Protein 9CJK (pdb70)

GO terms:
  GO:0005783 endoplasmic reticulum (C, IDA)
  GO:0005793 endoplasmic reticulum-Golgi intermediate compartment (C, IDA)
  GO:0005794 Golgi apparatus (C, IDA)
  GO:0030140 trans-Golgi network transport vesicle (C, TAS)
  GO:0048205 COPI coating of Golgi vesicle (P, IMP)
  GO:0007030 Golgi organization (P, IMP)
  GO:0019905 syntaxin binding (F, IPI)
  GO:0033116 endoplasmic reticulum-Golgi intermediate compartment membrane (C, TAS)
  GO:0000139 Golgi membrane (C, TAS)
  GO:0005789 endoplasmic reticulum membrane (C, TAS)
  GO:0030133 transport vesicle (C, TAS)
  GO:0005515 protein binding (F, IPI)
  GO:0070062 extracellular exosome (C, HDA)

Structure (mmCIF, N/CA/C/O backbone):
data_9CJK
#
_entry.id   9CJK
#
_cell.length_a   1.00
_cell.length_b   1.00
_cell.length_c   1.00
_cell.angle_alpha   90.00
_cell.angle_beta   90.00
_cell.angle_gamma   90.00
#
_symmetry.space_group_name_H-M   'P 1'
#
loop_
_entity.id
_entity.type
_entity.pdbx_description
1 polymer 'Transmembrane emp24 domain-containing protein 9'
2 non-polymer '[(2R)-2-[(E)-octadec-9-enoyl]oxy-3-[oxidanyl-[(1R,2R,3S,4R,5R,6S)-2,3,6-tris(oxidanyl)-4,5-diphosphonooxy-cyclohexyl]oxy-phosphoryl]oxy-propyl] (E)-octadec-9-enoate'
#
loop_
_atom_site.group_PDB
_atom_site.id
_atom_site.type_symbol
_atom_site.label_atom_id
_atom_site.label_alt_id
_atom_site.label_comp_id
_atom_site.label_asym_id
_atom_site.label_entity_id
_atom_site.label_seq_id
_atom_site.pdbx_PDB_ins_code
_atom_site.Cartn_x
_atom_site.Cartn_y
_atom_site.Cartn_z
_atom_site.occupancy
_atom_site.B_iso_or_equiv
_atom_site.auth_seq_id
_atom_site.auth_comp_id
_atom_site.auth_asym_id
_atom_site.auth_atom_id
_atom_site.pdbx_PDB_model_num
ATOM 1 N N . ASP A 1 159 ? 145.192 127.178 192.400 1.00 144.40 159 ASP D N 1
ATOM 2 C CA . ASP A 1 159 ? 145.998 128.333 192.025 1.00 144.40 159 ASP D CA 1
ATOM 3 C C . ASP A 1 159 ? 146.106 128.454 190.511 1.00 144.40 159 ASP D C 1
ATOM 4 O O . ASP A 1 159 ? 146.167 129.556 189.967 1.00 144.40 159 ASP D O 1
ATOM 9 N N . LYS A 1 160 ? 146.202 127.346 189.788 1.00 139.27 160 LYS D N 1
ATOM 10 C CA . LYS A 1 160 ? 146.345 127.447 188.329 1.00 139.27 160 LYS D CA 1
ATOM 11 C C . LYS A 1 160 ? 145.039 127.861 187.657 1.00 139.27 160 LYS D C 1
ATOM 12 O O . LYS A 1 160 ? 145.015 128.548 186.636 1.00 139.27 160 LYS D O 1
ATOM 18 N N . LEU A 1 161 ? 143.962 127.418 188.280 1.00 131.97 161 LEU D N 1
ATOM 19 C CA . LEU A 1 161 ? 142.585 127.619 187.888 1.00 131.97 161 LEU D CA 1
ATOM 20 C C . LEU A 1 161 ? 142.347 129.017 187.588 1.00 131.97 161 LEU D C 1
ATOM 21 O O . LEU A 1 161 ? 141.830 129.272 186.561 1.00 131.97 161 LEU D O 1
ATOM 26 N N . SER A 1 162 ? 142.769 129.931 188.443 1.00 136.92 162 SER D N 1
ATOM 27 C CA . SER A 1 162 ? 142.593 131.332 188.144 1.00 136.92 162 SER D CA 1
ATOM 28 C C . SER A 1 162 ? 143.370 131.609 186.885 1.00 136.92 162 SER D C 1
ATOM 29 O O . SER A 1 162 ? 142.821 132.067 185.897 1.00 136.92 162 SER D O 1
ATOM 32 N N . GLU A 1 163 ? 144.621 131.182 186.812 1.00 137.18 163 GLU D N 1
ATOM 33 C CA . GLU A 1 163 ? 145.351 131.386 185.571 1.00 137.18 163 GLU D CA 1
ATOM 34 C C . GLU A 1 163 ? 144.781 130.616 184.374 1.00 137.18 163 GLU D C 1
ATOM 35 O O . GLU A 1 163 ? 144.947 131.051 183.307 1.00 137.18 163 GLU D O 1
ATOM 41 N N . LEU A 1 164 ? 144.076 129.488 184.589 1.00 128.81 164 LEU D N 1
ATOM 42 C CA . LEU A 1 164 ? 143.470 128.638 183.583 1.00 128.81 164 LEU D CA 1
ATOM 43 C C . LEU A 1 164 ? 142.354 129.418 183.026 1.00 128.81 164 LEU D C 1
ATOM 44 O O . LEU A 1 164 ? 142.233 129.461 181.843 1.00 128.81 164 LEU D O 1
ATOM 49 N N . GLN A 1 165 ? 141.634 130.170 183.868 1.00 131.39 165 GLN D N 1
ATOM 50 C CA . GLN A 1 165 ? 140.568 131.020 183.440 1.00 131.39 165 GLN D CA 1
ATOM 51 C C . GLN A 1 165 ? 141.252 132.000 182.582 1.00 131.39 165 GLN D C 1
ATOM 52 O O . GLN A 1 165 ? 140.857 132.123 181.439 1.00 131.39 165 GLN D O 1
ATOM 58 N N . LEU A 1 166 ? 142.408 132.590 182.943 1.00 132.54 166 LEU D N 1
ATOM 59 C CA . LEU A 1 166 ? 143.108 133.591 182.140 1.00 132.54 166 LEU D CA 1
ATOM 60 C C . LEU A 1 166 ? 143.616 133.100 180.799 1.00 132.54 166 LEU D C 1
ATOM 61 O O . LEU A 1 166 ? 143.421 133.780 179.785 1.00 132.54 166 LEU D O 1
ATOM 66 N N . ARG A 1 167 ? 144.261 131.930 180.797 1.00 124.78 167 ARG D N 1
ATOM 67 C CA . ARG A 1 167 ? 144.793 131.327 179.575 1.00 124.78 167 ARG D CA 1
ATOM 68 C C . ARG A 1 167 ? 143.668 131.252 178.565 1.00 124.78 167 ARG D C 1
ATOM 69 O O . ARG A 1 167 ? 143.767 131.820 177.475 1.00 124.78 167 ARG D O 1
ATOM 77 N N . VAL A 1 168 ? 142.560 130.637 178.982 1.00 121.32 168 VAL D N 1
ATOM 78 C CA . VAL A 1 168 ? 141.368 130.531 178.160 1.00 121.32 168 VAL D CA 1
ATOM 79 C C . VAL A 1 168 ? 140.942 131.903 177.649 1.00 121.32 168 VAL D C 1
ATOM 80 O O . VAL A 1 168 ? 140.685 132.030 176.464 1.00 121.32 168 VAL D O 1
ATOM 84 N N . ARG A 1 169 ? 140.903 132.926 178.514 1.00 123.03 169 ARG D N 1
ATOM 85 C CA . ARG A 1 169 ? 140.522 134.277 178.090 1.00 123.03 169 ARG D CA 1
ATOM 86 C C . ARG A 1 169 ? 141.398 134.716 176.921 1.00 123.03 169 ARG D C 1
ATOM 87 O O . ARG A 1 169 ? 140.881 135.079 175.856 1.00 123.03 169 ARG D O 1
ATOM 95 N N . GLN A 1 170 ? 142.716 134.555 177.067 1.00 122.04 170 GLN D N 1
ATOM 96 C CA . GLN A 1 170 ? 143.646 134.928 176.005 1.00 122.04 170 GLN D CA 1
ATOM 97 C C . GLN A 1 170 ? 143.299 134.170 174.725 1.00 122.04 170 GLN D C 1
ATOM 98 O O . GLN A 1 170 ? 143.134 134.789 173.654 1.00 122.04 170 GLN D O 1
ATOM 104 N N . LEU A 1 171 ? 143.066 132.862 174.867 1.00 112.93 171 LEU D N 1
ATOM 105 C CA . LEU A 1 171 ? 142.711 132.024 173.742 1.00 112.93 171 LEU D CA 1
ATOM 106 C C . LEU A 1 171 ? 141.488 132.574 173.038 1.00 112.93 171 LEU D C 1
ATOM 107 O O . LEU A 1 171 ? 141.530 132.781 171.821 1.00 112.93 171 LEU D O 1
ATOM 112 N N . VAL A 1 172 ? 140.442 132.963 173.771 1.00 110.99 172 VAL D N 1
ATOM 113 C CA . VAL A 1 172 ? 139.225 133.438 173.104 1.00 110.99 172 VAL D CA 1
ATOM 114 C C . VAL A 1 172 ? 139.322 134.874 172.602 1.00 110.99 172 VAL D C 1
ATOM 115 O O . VAL A 1 172 ? 138.474 135.325 171.835 1.00 110.99 172 VAL D O 1
ATOM 119 N N . GLU A 1 173 ? 140.354 135.594 173.039 1.00 114.09 173 GLU D N 1
ATOM 120 C CA . GLU A 1 173 ? 140.628 136.914 172.520 1.00 114.09 173 GLU D CA 1
ATOM 121 C C . GLU A 1 173 ? 141.272 136.668 171.155 1.00 114.09 173 GLU D C 1
ATOM 122 O O . GLU A 1 173 ? 141.064 137.441 170.222 1.00 114.09 173 GLU D O 1
ATOM 128 N N . GLN A 1 174 ? 142.053 135.588 171.034 1.00 106.02 174 GLN D N 1
ATOM 129 C CA . GLN A 1 174 ? 142.670 135.270 169.765 1.00 106.02 174 GLN D CA 1
ATOM 130 C C . GLN A 1 174 ? 141.765 134.447 168.842 1.00 106.02 174 GLN D C 1
ATOM 131 O O . GLN A 1 174 ? 141.838 134.612 167.627 1.00 106.02 174 GLN D O 1
ATOM 137 N N . VAL A 1 175 ? 140.915 133.569 169.379 1.00 99.38 175 VAL D N 1
ATOM 138 C CA . VAL A 1 175 ? 140.109 132.740 168.474 1.00 99.38 175 VAL D CA 1
ATOM 139 C C . VAL A 1 175 ? 139.135 133.597 167.752 1.00 99.38 175 VAL D C 1
ATOM 140 O O . VAL A 1 175 ? 138.998 133.490 166.560 1.00 99.38 175 VAL D O 1
ATOM 144 N N . GLU A 1 176 ? 138.499 134.519 168.445 1.00 100.58 176 GLU D N 1
ATOM 145 C CA . GLU A 1 176 ? 137.618 135.434 167.779 1.00 100.58 176 GLU D CA 1
ATOM 146 C C . GLU A 1 176 ? 138.384 136.239 166.798 1.00 100.58 176 GLU D C 1
ATOM 147 O O . GLU A 1 176 ? 137.937 136.360 165.715 1.00 100.58 176 GLU D O 1
ATOM 153 N N . GLN A 1 177 ? 139.604 136.657 167.116 1.00 103.46 177 GLN D N 1
ATOM 154 C CA . GLN A 1 177 ? 140.402 137.402 166.143 1.00 103.46 177 GLN D CA 1
ATOM 155 C C . GLN A 1 177 ? 140.632 136.581 164.863 1.00 103.46 177 GLN D C 1
ATOM 156 O O . GLN A 1 177 ? 140.571 137.118 163.760 1.00 103.46 177 GLN D O 1
ATOM 162 N N . ILE A 1 178 ? 140.896 135.283 165.016 1.00 100.61 178 ILE D N 1
ATOM 163 C CA . ILE A 1 178 ? 141.122 134.403 163.878 1.00 100.61 178 ILE D CA 1
ATOM 164 C C . ILE A 1 178 ? 139.864 134.389 163.078 1.00 100.61 178 ILE D C 1
ATOM 165 O O . ILE A 1 178 ? 139.887 134.656 161.894 1.00 100.61 178 ILE D O 1
ATOM 170 N N . GLN A 1 179 ? 138.732 134.234 163.750 1.00 93.75 179 GLN D N 1
ATOM 171 C CA . GLN A 1 179 ? 137.447 134.257 163.070 1.00 93.75 179 GLN D CA 1
ATOM 172 C C . GLN A 1 179 ? 137.231 135.562 162.310 1.00 93.75 179 GLN D C 1
ATOM 173 O O . GLN A 1 179 ? 136.673 135.548 161.223 1.00 93.75 179 GLN D O 1
ATOM 179 N N . LYS A 1 180 ? 137.655 136.691 162.874 1.00 95.86 180 LYS D N 1
ATOM 180 C CA . LYS A 1 180 ? 137.479 137.964 162.172 1.00 95.86 180 LYS D CA 1
ATOM 181 C C . LYS A 1 180 ? 138.327 137.973 160.903 1.00 95.86 180 LYS D C 1
ATOM 182 O O . LYS A 1 180 ? 137.812 138.108 159.816 1.00 95.86 180 LYS D O 1
ATOM 188 N N . GLU A 1 181 ? 139.607 137.682 161.019 1.00 102.91 181 GLU D N 1
ATOM 189 C CA . GLU A 1 181 ? 140.506 137.660 159.875 1.00 102.91 181 GLU D CA 1
ATOM 190 C C . GLU A 1 181 ? 140.084 136.739 158.809 1.00 102.91 181 GLU D C 1
ATOM 191 O O . GLU A 1 181 ? 140.108 137.095 157.682 1.00 102.91 181 GLU D O 1
ATOM 197 N N . GLN A 1 182 ? 139.638 135.561 159.168 1.00 96.39 182 GLN D N 1
ATOM 198 C CA . GLN A 1 182 ? 139.186 134.586 158.216 1.00 96.39 182 GLN D CA 1
ATOM 199 C C . GLN A 1 182 ? 138.079 135.144 157.416 1.00 96.39 182 GLN D C 1
ATOM 200 O O . GLN A 1 182 ? 138.145 135.140 156.209 1.00 96.39 182 GLN D O 1
ATOM 206 N N . ASN A 1 183 ? 137.099 135.757 158.068 1.00 95.16 183 ASN D N 1
ATOM 207 C CA . ASN A 1 183 ? 135.992 136.371 157.374 1.00 95.16 183 ASN D CA 1
ATOM 208 C C . ASN A 1 183 ? 136.479 137.422 156.478 1.00 95.16 183 ASN D C 1
ATOM 209 O O . ASN A 1 183 ? 136.122 137.428 155.353 1.00 95.16 183 ASN D O 1
ATOM 214 N N . TYR A 1 184 ? 137.405 138.261 156.909 1.00 103.54 184 TYR D N 1
ATOM 215 C CA . TYR A 1 184 ? 137.878 139.307 156.043 1.00 103.54 184 TYR D CA 1
ATOM 216 C C . TYR A 1 184 ? 138.539 138.755 154.846 1.00 103.54 184 TYR D C 1
ATOM 217 O O . TYR A 1 184 ? 138.292 139.207 153.792 1.00 103.54 184 TYR D O 1
ATOM 226 N N . GLN A 1 185 ? 139.280 137.675 154.964 1.00 100.43 185 GLN D N 1
ATOM 227 C CA . GLN A 1 185 ? 139.881 137.100 153.815 1.00 100.43 185 GLN D CA 1
ATOM 228 C C . GLN A 1 185 ? 138.829 136.580 152.893 1.00 100.43 185 GLN D C 1
ATOM 229 O O . GLN A 1 185 ? 139.014 136.673 151.728 1.00 100.43 185 GLN D O 1
ATOM 235 N N . ARG A 1 186 ? 137.728 136.019 153.371 1.00 95.61 186 ARG D N 1
ATOM 236 C CA . ARG A 1 186 ? 136.712 135.623 152.429 1.00 95.61 186 ARG D CA 1
ATOM 237 C C . ARG A 1 186 ? 136.006 136.795 151.790 1.00 95.61 186 ARG D C 1
ATOM 238 O O . ARG A 1 186 ? 135.448 136.626 150.757 1.00 95.61 186 ARG D O 1
ATOM 246 N N . TRP A 1 187 ? 135.954 137.974 152.403 1.00 98.08 187 TRP D N 1
ATOM 247 C CA . TRP A 1 187 ? 135.331 139.081 151.681 1.00 98.08 187 TRP D CA 1
ATOM 248 C C . TRP A 1 187 ? 136.310 139.428 150.550 1.00 98.08 187 TRP D C 1
ATOM 249 O O . TRP A 1 187 ? 135.963 139.307 149.434 1.00 98.08 187 TRP D O 1
ATOM 260 N N . ARG A 1 188 ? 137.545 139.806 150.844 1.00 100.82 188 ARG D N 1
ATOM 261 C CA . ARG A 1 188 ? 138.560 140.182 149.902 1.00 100.82 188 ARG D CA 1
ATOM 262 C C . ARG A 1 188 ? 138.794 139.221 148.793 1.00 100.82 188 ARG D C 1
ATOM 263 O O . ARG A 1 188 ? 139.039 139.663 147.719 1.00 100.82 188 ARG D O 1
ATOM 271 N N . GLU A 1 189 ? 138.685 137.917 149.011 1.00 92.73 189 GLU D N 1
ATOM 272 C CA . GLU A 1 189 ? 138.956 137.038 147.916 1.00 92.73 189 GLU D CA 1
ATOM 273 C C . GLU A 1 189 ? 137.718 136.399 147.446 1.00 92.73 189 GLU D C 1
ATOM 274 O O . GLU A 1 189 ? 137.713 135.238 147.202 1.00 92.73 189 GLU D O 1
ATOM 280 N N . GLU A 1 190 ? 136.610 137.122 147.423 1.00 87.62 190 GLU D N 1
ATOM 281 C CA . GLU A 1 190 ? 135.355 136.556 146.941 1.00 87.62 190 GLU D CA 1
ATOM 282 C C . GLU A 1 190 ? 135.005 137.511 145.838 1.00 87.62 190 GLU D C 1
ATOM 283 O O . GLU A 1 190 ? 134.901 137.152 144.665 1.00 87.62 190 GLU D O 1
ATOM 289 N N . ARG A 1 191 ? 134.825 138.752 146.255 1.00 103.17 191 ARG D N 1
ATOM 290 C CA . ARG A 1 191 ? 134.591 139.874 145.348 1.00 103.17 191 ARG D CA 1
ATOM 291 C C . ARG A 1 191 ? 135.619 139.890 144.219 1.00 103.17 191 ARG D C 1
ATOM 292 O O . ARG A 1 191 ? 135.265 140.067 143.044 1.00 103.17 191 ARG D O 1
ATOM 300 N N . PHE A 1 192 ? 136.892 139.683 144.557 1.00 96.80 192 PHE D N 1
ATOM 301 C CA . PHE A 1 192 ? 137.939 139.612 143.541 1.00 96.80 192 PHE D CA 1
ATOM 302 C C . PHE A 1 192 ? 137.689 138.472 142.563 1.00 96.80 192 PHE D C 1
ATOM 303 O O . PHE A 1 192 ? 137.862 138.624 141.348 1.00 96.80 192 PHE D O 1
ATOM 311 N N . ARG A 1 193 ? 137.431 137.262 143.007 1.00 89.52 193 ARG D N 1
ATOM 312 C CA . ARG A 1 193 ? 137.177 136.199 142.050 1.00 89.52 193 ARG D CA 1
ATOM 313 C C . ARG A 1 193 ? 135.928 136.438 141.223 1.00 89.52 193 ARG D C 1
ATOM 314 O O . ARG A 1 193 ? 135.937 136.124 140.082 1.00 89.52 193 ARG D O 1
ATOM 322 N N . GLN A 1 194 ? 134.829 136.939 141.769 1.00 87.06 194 GLN D N 1
ATOM 323 C CA . GLN A 1 194 ? 133.700 137.235 140.897 1.00 87.06 194 GLN D CA 1
ATOM 324 C C . GLN A 1 194 ? 134.081 138.256 139.837 1.00 87.06 194 GLN D C 1
ATOM 325 O O . GLN A 1 194 ? 133.702 138.113 138.670 1.00 87.06 194 GLN D O 1
ATOM 331 N N . THR A 1 195 ? 134.837 139.290 140.216 1.00 97.45 195 THR D N 1
ATOM 332 C CA . THR A 1 195 ? 135.240 140.292 139.234 1.00 97.45 195 THR D CA 1
ATOM 333 C C . THR A 1 195 ? 136.106 139.676 138.143 1.00 97.45 195 THR D C 1
ATOM 334 O O . THR A 1 195 ? 135.891 139.923 136.949 1.00 97.45 195 THR D O 1
ATOM 338 N N . SER A 1 196 ? 137.087 138.861 138.533 1.00 92.65 196 SER D N 1
ATOM 339 C CA . SER A 1 196 ? 137.975 138.255 137.548 1.00 92.65 196 SER D CA 1
ATOM 340 C C . SER A 1 196 ? 137.209 137.328 136.614 1.00 92.65 196 SER D C 1
ATOM 341 O O . SER A 1 196 ? 137.388 137.371 135.388 1.00 92.65 196 SER D O 1
ATOM 344 N N . GLU A 1 197 ? 136.339 136.486 137.175 1.00 90.53 197 GLU D N 1
ATOM 345 C CA . GLU A 1 197 ? 135.570 135.575 136.335 1.00 90.53 197 GLU D CA 1
ATOM 346 C C . GLU A 1 197 ? 134.654 136.336 135.389 1.00 90.53 197 GLU D C 1
ATOM 347 O O . GLU A 1 197 ? 134.562 136.002 134.202 1.00 90.53 197 GLU D O 1
ATOM 353 N N . SER A 1 198 ? 133.981 137.372 135.890 1.00 93.08 198 SER D N 1
ATOM 354 C CA . SER A 1 198 ? 133.083 138.138 135.040 1.00 93.08 198 SER D CA 1
ATOM 355 C C . SER A 1 198 ? 133.839 138.818 133.910 1.00 93.08 198 SER D C 1
ATOM 356 O O . SER A 1 198 ? 133.362 138.853 132.772 1.00 93.08 198 SER D O 1
ATOM 359 N N . THR A 1 199 ? 135.025 139.363 134.196 1.00 95.85 199 THR D N 1
ATOM 360 C CA . THR A 1 199 ? 135.734 140.077 133.139 1.00 95.85 199 THR D CA 1
ATOM 361 C C . THR A 1 199 ? 136.304 139.117 132.102 1.00 95.85 199 THR D C 1
ATOM 362 O O . THR A 1 199 ? 136.304 139.430 130.907 1.00 95.85 199 THR D O 1
ATOM 366 N N . ASN A 1 200 ? 136.768 137.935 132.515 1.00 94.42 200 ASN D N 1
ATOM 367 C CA . ASN A 1 200 ? 137.207 136.975 131.505 1.00 94.42 200 ASN D CA 1
ATOM 368 C C . ASN A 1 200 ? 136.038 136.475 130.667 1.00 94.42 200 ASN D C 1
ATOM 369 O O . ASN A 1 200 ? 136.176 136.298 129.452 1.00 94.42 200 ASN D O 1
ATOM 374 N N . GLN A 1 201 ? 134.878 136.248 131.286 1.00 92.57 201 GLN D N 1
ATOM 375 C CA . GLN A 1 201 ? 133.712 135.855 130.501 1.00 92.57 201 GLN D CA 1
ATOM 376 C C . GLN A 1 201 ? 133.316 136.951 129.521 1.00 92.57 201 GLN D C 1
ATOM 377 O O . GLN A 1 201 ? 132.958 136.666 128.373 1.00 92.57 201 GLN D O 1
ATOM 383 N N . ARG A 1 202 ? 133.445 138.202 129.886 1.00 95.94 202 ARG D N 1
ATOM 384 C CA . ARG A 1 202 ? 133.060 139.247 128.980 1.00 95.94 202 ARG D CA 1
ATOM 385 C C . ARG A 1 202 ? 134.048 139.380 127.919 1.00 95.94 202 ARG D C 1
ATOM 386 O O . ARG A 1 202 ? 133.691 139.698 126.870 1.00 95.94 202 ARG D O 1
ATOM 394 N N . VAL A 1 203 ? 135.312 139.193 128.179 1.00 91.26 203 VAL D N 1
ATOM 395 C CA . VAL A 1 203 ? 136.310 139.199 127.112 1.00 91.26 203 VAL D CA 1
ATOM 396 C C . VAL A 1 203 ? 136.035 138.083 126.118 1.00 91.26 203 VAL D C 1
ATOM 397 O O . VAL A 1 203 ? 136.054 138.299 124.901 1.00 91.26 203 VAL D O 1
ATOM 401 N N . LEU A 1 204 ? 135.759 136.878 126.612 1.00 86.12 204 LEU D N 1
ATOM 402 C CA . LEU A 1 204 ? 135.503 135.759 125.713 1.00 86.12 204 LEU D CA 1
ATOM 403 C C . LEU A 1 204 ? 134.228 135.947 124.902 1.00 86.12 204 LEU D C 1
ATOM 404 O O . LEU A 1 204 ? 134.179 135.521 123.745 1.00 86.12 204 LEU D O 1
ATOM 409 N N . TRP A 1 205 ? 133.199 136.567 125.475 1.00 93.17 205 TRP D N 1
ATOM 410 C CA . TRP A 1 205 ? 131.973 136.811 124.725 1.00 93.17 205 TRP D CA 1
ATOM 411 C C . TRP A 1 205 ? 132.173 137.891 123.668 1.00 93.17 205 TRP D C 1
ATOM 412 O O . TRP A 1 205 ? 131.786 137.723 122.502 1.00 93.17 205 TRP D O 1
ATOM 423 N N . TRP A 1 206 ? 132.791 139.009 124.052 1.00 95.36 206 TRP D N 1
ATOM 424 C CA . TRP A 1 206 ? 132.983 140.074 123.086 1.00 95.36 206 TRP D CA 1
ATOM 425 C C . TRP A 1 206 ? 134.015 139.715 122.032 1.00 95.36 206 TRP D C 1
ATOM 426 O O . TRP A 1 206 ? 133.990 140.298 120.951 1.00 95.36 206 TRP D O 1
ATOM 437 N N . SER A 1 207 ? 134.925 138.791 122.334 1.00 89.77 207 SER D N 1
ATOM 438 C CA . SER A 1 207 ? 135.914 138.377 121.344 1.00 89.77 207 SER D CA 1
ATOM 439 C C . SER A 1 207 ? 135.162 137.609 120.280 1.00 89.77 207 SER D C 1
ATOM 440 O O . SER A 1 207 ? 135.469 137.701 119.096 1.00 89.77 207 SER D O 1
ATOM 443 N N . ILE A 1 208 ? 134.170 136.844 120.715 1.00 88.59 208 ILE D N 1
ATOM 444 C CA . ILE A 1 208 ? 133.361 136.079 119.789 1.00 88.59 208 ILE D CA 1
ATOM 445 C C . ILE A 1 208 ? 132.536 137.047 118.957 1.00 88.59 208 ILE D C 1
ATOM 446 O O . ILE A 1 208 ? 132.474 136.914 117.738 1.00 88.59 208 ILE D O 1
ATOM 451 N N . LEU A 1 209 ? 131.914 138.034 119.598 1.00 92.33 209 LEU D N 1
ATOM 452 C CA . LEU A 1 209 ? 131.115 138.985 118.835 1.00 92.33 209 LEU D CA 1
ATOM 453 C C . LEU A 1 209 ? 132.001 139.715 117.846 1.00 92.33 209 LEU D C 1
ATOM 454 O O . LEU A 1 209 ? 131.672 139.698 116.672 1.00 92.33 209 LEU D O 1
ATOM 459 N N . GLN A 1 210 ? 133.182 140.172 118.254 1.00 94.80 210 GLN D N 1
ATOM 460 C CA . GLN A 1 210 ? 134.105 140.885 117.383 1.00 94.80 210 GLN D CA 1
ATOM 461 C C . GLN A 1 210 ? 134.410 140.076 116.135 1.00 94.80 210 GLN D C 1
ATOM 462 O O . GLN A 1 210 ? 134.483 140.629 115.035 1.00 94.80 210 GLN D O 1
ATOM 468 N N . THR A 1 211 ? 134.580 138.762 116.284 1.00 91.92 211 THR D N 1
ATOM 469 C CA . THR A 1 211 ? 134.793 137.918 115.114 1.00 91.92 211 THR D CA 1
ATOM 470 C C . THR A 1 211 ? 133.604 137.987 114.166 1.00 91.92 211 THR D C 1
ATOM 471 O O . THR A 1 211 ? 133.776 138.096 112.943 1.00 91.92 211 THR D O 1
ATOM 475 N N . LEU A 1 212 ? 132.387 137.931 114.711 1.00 94.21 212 LEU D N 1
ATOM 476 C CA . LEU A 1 212 ? 131.204 137.974 113.854 1.00 94.21 212 LEU D CA 1
ATOM 477 C C . LEU A 1 212 ? 131.116 139.289 113.084 1.00 94.21 212 LEU D C 1
ATOM 478 O O . LEU A 1 212 ? 130.924 139.290 111.862 1.00 94.21 212 LEU D O 1
ATOM 483 N N . ILE A 1 213 ? 131.252 140.423 113.779 1.00 95.36 213 ILE D N 1
ATOM 484 C CA . ILE A 1 213 ? 131.208 141.707 113.073 1.00 95.36 213 ILE D CA 1
ATOM 485 C C . ILE A 1 213 ? 132.362 141.849 112.089 1.00 95.36 213 ILE D C 1
ATOM 486 O O . ILE A 1 213 ? 132.182 142.398 111.002 1.00 95.36 213 ILE D O 1
ATOM 491 N N . LEU A 1 214 ? 133.555 141.362 112.429 1.00 95.30 214 LEU D N 1
ATOM 492 C CA . LEU A 1 214 ? 134.661 141.491 111.484 1.00 95.30 214 LEU D CA 1
ATOM 493 C C . LEU A 1 214 ? 134.385 140.718 110.197 1.00 95.30 214 LEU D C 1
ATOM 494 O O . LEU A 1 214 ? 134.591 141.240 109.091 1.00 95.30 214 LEU D O 1
ATOM 499 N N . VAL A 1 215 ? 133.898 139.481 110.319 1.00 99.85 215 VAL D N 1
ATOM 500 C CA . VAL A 1 215 ? 133.573 138.699 109.129 1.00 99.85 215 VAL D CA 1
ATOM 501 C C . VAL A 1 215 ? 132.451 139.365 108.340 1.00 99.85 215 VAL D C 1
ATOM 502 O O . VAL A 1 215 ? 132.495 139.435 107.102 1.00 99.85 215 VAL D O 1
ATOM 506 N N . ALA A 1 216 ? 131.403 139.878 108.962 1.00 106.45 216 ALA D N 1
ATOM 507 C CA . ALA A 1 216 ? 130.325 140.516 108.194 1.00 106.45 216 ALA D CA 1
ATOM 508 C C . ALA A 1 216 ? 130.796 141.636 107.302 1.00 106.45 216 ALA D C 1
ATOM 509 O O . ALA A 1 216 ? 130.612 141.575 106.096 1.00 106.45 216 ALA D O 1
ATOM 511 N N . ILE A 1 217 ? 131.533 142.571 107.863 1.00 110.20 217 ILE D N 1
ATOM 512 C CA . ILE A 1 217 ? 132.071 143.657 107.084 1.00 110.20 217 ILE D CA 1
ATOM 513 C C . ILE A 1 217 ? 132.934 143.178 105.965 1.00 110.20 217 ILE D C 1
ATOM 514 O O . ILE A 1 217 ? 132.796 143.684 104.910 1.00 110.20 217 ILE D O 1
ATOM 519 N N . GLY A 1 218 ? 133.780 142.183 106.162 1.00 117.27 218 GLY D N 1
ATOM 520 C CA . GLY A 1 218 ? 134.603 141.676 105.083 1.00 117.27 218 GLY D CA 1
ATOM 521 C C . GLY A 1 218 ? 133.774 141.255 103.897 1.00 117.27 218 GLY D C 1
ATOM 522 O O . GLY A 1 218 ? 133.964 141.736 102.775 1.00 117.27 218 GLY D O 1
ATOM 523 N N . VAL A 1 219 ? 132.722 140.493 104.164 1.00 122.74 219 VAL D N 1
ATOM 524 C CA . VAL A 1 219 ? 131.895 140.042 103.071 1.00 122.74 219 VAL D CA 1
ATOM 525 C C . VAL A 1 219 ? 131.210 141.232 102.445 1.00 122.74 219 VAL D C 1
ATOM 526 O O . VAL A 1 219 ? 131.238 141.375 101.236 1.00 122.74 219 VAL D O 1
ATOM 530 N N . TRP A 1 220 ? 130.760 142.198 103.239 1.00 130.25 220 TRP D N 1
ATOM 531 C CA . TRP A 1 220 ? 130.146 143.341 102.618 1.00 130.25 220 TRP D CA 1
ATOM 532 C C . TRP A 1 220 ? 131.134 144.137 101.789 1.00 130.25 220 TRP D C 1
ATOM 533 O O . TRP A 1 220 ? 130.723 144.625 100.785 1.00 130.25 220 TRP D O 1
ATOM 544 N N . GLN A 1 221 ? 132.429 144.189 102.139 1.00 131.21 221 GLN D N 1
ATOM 545 C CA . GLN A 1 221 ? 133.433 144.892 101.381 1.00 131.21 221 GLN D CA 1
ATOM 546 C C . GLN A 1 221 ? 133.416 144.247 100.058 1.00 131.21 221 GLN D C 1
ATOM 547 O O . GLN A 1 221 ? 133.227 144.958 99.096 1.00 131.21 221 GLN D O 1
ATOM 553 N N . MET A 1 222 ? 133.506 142.905 100.005 1.00 136.59 222 MET D N 1
ATOM 554 C CA . MET A 1 222 ? 133.431 142.195 98.712 1.00 136.59 222 MET D CA 1
ATOM 555 C C . MET A 1 222 ? 132.236 142.622 97.903 1.00 136.59 222 MET D C 1
ATOM 556 O O . MET A 1 222 ? 132.386 143.074 96.768 1.00 136.59 222 MET D O 1
ATOM 561 N N . ARG A 1 223 ? 131.073 142.614 98.548 1.00 141.48 223 ARG D N 1
ATOM 562 C CA . ARG A 1 223 ? 129.854 142.985 97.875 1.00 141.48 223 ARG D CA 1
ATOM 563 C C . ARG A 1 223 ? 129.948 144.351 97.291 1.00 141.48 223 ARG D C 1
ATOM 564 O O . ARG A 1 223 ? 129.780 144.503 96.137 1.00 141.48 223 ARG D O 1
ATOM 572 N N . HIS A 1 224 ? 130.451 145.312 98.032 1.00 151.28 224 HIS D N 1
ATOM 573 C CA . HIS A 1 224 ? 130.513 146.664 97.553 1.00 151.28 224 HIS D CA 1
ATOM 574 C C . HIS A 1 224 ? 131.612 146.915 96.580 1.00 151.28 224 HIS D C 1
ATOM 575 O O . HIS A 1 224 ? 131.636 147.944 95.954 1.00 151.28 224 HIS D O 1
ATOM 582 N N . LEU A 1 225 ? 132.571 146.015 96.491 1.00 152.51 225 LEU D N 1
ATOM 583 C CA . LEU A 1 225 ? 133.616 146.148 95.506 1.00 152.51 225 LEU D CA 1
ATOM 584 C C . LEU A 1 225 ? 133.208 145.383 94.248 1.00 152.51 225 LEU D C 1
ATOM 585 O O . LEU A 1 225 ? 133.908 145.387 93.257 1.00 152.51 225 LEU D O 1
ATOM 590 N N . LYS A 1 226 ? 132.092 144.673 94.305 1.00 156.85 226 LYS D N 1
ATOM 591 C CA . LYS A 1 226 ? 131.600 144.064 93.114 1.00 156.85 226 LYS D CA 1
ATOM 592 C C . LYS A 1 226 ? 130.262 144.725 92.759 1.00 156.85 226 LYS D C 1
ATOM 593 O O . LYS A 1 226 ? 130.013 144.831 91.567 1.00 156.85 226 LYS D O 1
ATOM 599 N N . SER A 1 227 ? 129.408 145.172 93.716 1.00 166.63 227 SER D N 1
ATOM 600 C CA . SER A 1 227 ? 128.231 145.859 93.192 1.00 166.63 227 SER D CA 1
ATOM 601 C C . SER A 1 227 ? 128.605 147.168 92.507 1.00 166.63 227 SER D C 1
ATOM 602 O O . SER A 1 227 ? 128.357 147.348 91.310 1.00 166.63 227 SER D O 1
ATOM 605 N N . PHE A 1 228 ? 129.205 148.099 93.254 1.00 169.71 228 PHE D N 1
ATOM 606 C CA . PHE A 1 228 ? 129.466 149.427 92.702 1.00 169.71 228 PHE D CA 1
ATOM 607 C C . PHE A 1 228 ? 130.555 149.399 91.636 1.00 169.71 228 PHE D C 1
ATOM 608 O O . PHE A 1 228 ? 130.536 150.203 90.697 1.00 169.71 228 PHE D O 1
ATOM 616 N N . PHE A 1 229 ? 131.519 148.487 91.763 1.00 174.34 229 PHE D N 1
ATOM 617 C CA . PHE A 1 229 ? 132.521 148.344 90.713 1.00 174.34 229 PHE D CA 1
ATOM 618 C C . PHE A 1 229 ? 131.895 147.826 89.425 1.00 174.34 229 PHE D C 1
ATOM 619 O O . PHE A 1 229 ? 132.277 148.246 88.327 1.00 174.34 229 PHE D O 1
ATOM 627 N N . GLU A 1 230 ? 130.939 146.901 89.539 1.00 181.66 230 GLU D N 1
ATOM 628 C CA . GLU A 1 230 ? 130.244 146.402 88.356 1.00 181.66 230 GLU D CA 1
ATOM 629 C C . GLU A 1 230 ? 129.425 147.506 87.702 1.00 181.66 230 GLU D C 1
ATOM 630 O O . GLU A 1 230 ? 129.396 147.631 86.472 1.00 181.66 230 GLU D O 1
ATOM 636 N N . ALA A 1 231 ? 128.751 148.322 88.515 1.00 186.27 231 ALA D N 1
ATOM 637 C CA . ALA A 1 231 ? 127.948 149.417 87.980 1.00 186.27 231 ALA D CA 1
ATOM 638 C C . ALA A 1 231 ? 128.820 150.445 87.270 1.00 186.27 231 ALA D C 1
ATOM 639 O O . ALA A 1 231 ? 128.350 151.175 86.390 1.00 186.27 231 ALA D O 1
ATOM 641 N N . LYS A 1 232 ? 130.096 150.521 87.651 1.00 188.04 232 LYS D N 1
ATOM 642 C CA . LYS A 1 232 ? 131.017 151.451 87.007 1.00 188.04 232 LYS D CA 1
ATOM 643 C C . LYS A 1 232 ? 131.174 151.127 85.527 1.00 188.04 232 LYS D C 1
ATOM 644 O O . LYS A 1 232 ? 131.254 152.029 84.683 1.00 188.04 232 LYS D O 1
ATOM 650 N N . LYS A 1 233 ? 131.224 149.836 85.192 1.00 188.33 233 LYS D N 1
ATOM 651 C CA . LYS A 1 233 ? 131.434 149.437 83.806 1.00 188.33 233 LYS D CA 1
ATOM 652 C C . LYS A 1 233 ? 130.222 149.746 82.936 1.00 188.33 233 LYS D C 1
ATOM 653 O O . LYS A 1 233 ? 130.377 150.109 81.765 1.00 188.33 233 LYS D O 1
ATOM 659 N N . LEU A 1 234 ? 129.013 149.611 83.485 1.00 189.56 234 LEU D N 1
ATOM 660 C CA . LEU A 1 234 ? 127.807 149.948 82.740 1.00 189.56 234 LEU D CA 1
ATOM 661 C C . LEU A 1 234 ? 127.627 151.449 82.556 1.00 189.56 234 LEU D C 1
ATOM 662 O O . LEU A 1 234 ? 126.860 151.866 81.682 1.00 189.56 234 LEU D O 1
ATOM 667 N N . VAL A 1 235 ? 128.315 152.264 83.349 1.00 186.30 235 VAL D N 1
ATOM 668 C CA . VAL A 1 235 ? 128.202 153.712 83.242 1.00 186.30 235 VAL D CA 1
ATOM 669 C C . VAL A 1 235 ? 129.428 154.285 82.542 1.00 186.30 235 VAL D C 1
ATOM 670 O O . VAL A 1 235 ? 130.530 154.269 83.089 1.00 186.30 235 VAL D O 1
ATOM 674 N N . ASP B 1 159 ? 141.742 116.184 189.388 1.00 139.79 159 ASP F N 1
ATOM 675 C CA . ASP B 1 159 ? 141.932 115.306 188.241 1.00 139.79 159 ASP F CA 1
ATOM 676 C C . ASP B 1 159 ? 141.349 115.986 187.007 1.00 139.79 159 ASP F C 1
ATOM 677 O O . ASP B 1 159 ? 141.948 115.970 185.930 1.00 139.79 159 ASP F O 1
ATOM 682 N N . LYS B 1 160 ? 140.176 116.598 187.182 1.00 135.61 160 LYS F N 1
ATOM 683 C CA . LYS B 1 160 ? 139.508 117.261 186.068 1.00 135.61 160 LYS F CA 1
ATOM 684 C C . LYS B 1 160 ? 140.355 118.401 185.517 1.00 135.61 160 LYS F C 1
ATOM 685 O O . LYS B 1 160 ? 140.342 118.668 184.309 1.00 135.61 160 LYS F O 1
ATOM 691 N N . LEU B 1 161 ? 141.100 119.083 186.388 1.00 136.52 161 LEU F N 1
ATOM 692 C CA . LEU B 1 161 ? 141.907 120.214 185.945 1.00 136.52 161 LEU F CA 1
ATOM 693 C C . LEU B 1 161 ? 143.050 119.776 185.041 1.00 136.52 161 LEU F C 1
ATOM 694 O O . LEU B 1 161 ? 143.413 120.508 184.114 1.00 136.52 161 LEU F O 1
ATOM 699 N N . SER B 1 162 ? 143.637 118.604 185.288 1.00 138.50 162 SER F N 1
ATOM 700 C CA . SER B 1 162 ? 144.681 118.103 184.400 1.00 138.50 162 SER F CA 1
ATOM 701 C C . SER B 1 162 ? 144.131 117.848 183.003 1.00 138.50 162 SER F C 1
ATOM 702 O O . SER B 1 162 ? 144.744 118.225 181.995 1.00 138.50 162 SER F O 1
ATOM 705 N N . GLU B 1 163 ? 142.958 117.213 182.923 1.00 137.64 163 GLU F N 1
ATOM 706 C CA . GLU B 1 163 ? 142.323 117.000 181.628 1.00 137.64 163 GLU F CA 1
ATOM 707 C C . GLU B 1 163 ? 142.008 118.327 180.954 1.00 137.64 163 GLU F C 1
ATOM 708 O O . GLU B 1 163 ? 142.218 118.487 179.746 1.00 137.64 163 GLU F O 1
ATOM 714 N N . LEU B 1 164 ? 141.514 119.296 181.727 1.00 132.57 164 LEU F N 1
ATOM 715 C CA . LEU B 1 164 ? 141.167 120.593 181.161 1.00 132.57 164 LEU F CA 1
ATOM 716 C C . LEU B 1 164 ? 142.398 121.301 180.608 1.00 132.57 164 LEU F C 1
ATOM 717 O O . LEU B 1 164 ? 142.362 121.854 179.504 1.00 132.57 164 LEU F O 1
ATOM 722 N N . GLN B 1 165 ? 143.502 121.290 181.358 1.00 134.31 165 GLN F N 1
ATOM 723 C CA . GLN B 1 165 ? 144.699 121.983 180.895 1.00 134.31 165 GLN F CA 1
ATOM 724 C C . GLN B 1 165 ? 145.304 121.284 179.684 1.00 134.31 165 GLN F C 1
ATOM 725 O O . GLN B 1 165 ? 145.799 121.948 178.766 1.00 134.31 165 GLN F O 1
ATOM 731 N N . LEU B 1 166 ? 145.256 119.949 179.646 1.00 132.34 166 LEU F N 1
ATOM 732 C CA . LEU B 1 166 ? 145.731 119.246 178.461 1.00 132.34 166 LEU F CA 1
ATOM 733 C C . LEU B 1 166 ? 144.870 119.572 177.246 1.00 132.34 166 LEU F C 1
ATOM 734 O O . LEU B 1 166 ? 145.389 119.773 176.141 1.00 132.34 166 LEU F O 1
ATOM 739 N N . ARG B 1 167 ? 143.549 119.633 177.433 1.00 124.12 167 ARG F N 1
ATOM 740 C CA . ARG B 1 167 ? 142.663 119.970 176.327 1.00 124.12 167 ARG F CA 1
ATOM 741 C C . ARG B 1 167 ? 142.921 121.390 175.842 1.00 124.12 167 ARG F C 1
ATOM 742 O O . ARG B 1 167 ? 142.908 121.657 174.635 1.00 124.12 167 ARG F O 1
ATOM 750 N N . VAL B 1 168 ? 143.163 122.316 176.772 1.00 122.30 168 VAL F N 1
ATOM 751 C CA . VAL B 1 168 ? 143.459 123.692 176.384 1.00 122.30 168 VAL F CA 1
ATOM 752 C C . VAL B 1 168 ? 144.779 123.766 175.633 1.00 122.30 168 VAL F C 1
ATOM 753 O O . VAL B 1 168 ? 144.910 124.523 174.670 1.00 122.30 168 VAL F O 1
ATOM 757 N N . ARG B 1 169 ? 145.780 122.991 176.055 1.00 126.47 169 ARG F N 1
ATOM 758 C CA . ARG B 1 169 ? 147.037 122.962 175.311 1.00 126.47 169 ARG F CA 1
ATOM 759 C C . ARG B 1 169 ? 146.829 122.417 173.902 1.00 126.47 169 ARG F C 1
ATOM 760 O O . ARG B 1 169 ? 147.373 122.956 172.927 1.00 126.47 169 ARG F O 1
ATOM 768 N N . GLN B 1 170 ? 145.868 121.492 173.912 1.00 123.64 170 GLN F N 1
ATOM 769 C CA . GLN B 1 170 ? 145.342 120.691 172.823 1.00 123.64 170 GLN F CA 1
ATOM 770 C C . GLN B 1 170 ? 144.369 121.386 171.898 1.00 123.64 170 GLN F C 1
ATOM 771 O O . GLN B 1 170 ? 143.812 120.766 171.032 1.00 123.64 170 GLN F O 1
ATOM 777 N N . LEU B 1 171 ? 144.096 122.646 172.194 1.00 114.08 171 LEU F N 1
ATOM 778 C CA . LEU B 1 171 ? 143.370 123.647 171.428 1.00 114.08 171 LEU F CA 1
ATOM 779 C C . LEU B 1 171 ? 144.266 124.831 171.077 1.00 114.08 171 LEU F C 1
ATOM 780 O O . LEU B 1 171 ? 144.080 125.452 170.028 1.00 114.08 171 LEU F O 1
ATOM 785 N N . VAL B 1 172 ? 145.243 125.150 171.927 1.00 119.39 172 VAL F N 1
ATOM 786 C CA . VAL B 1 172 ? 146.243 126.154 171.572 1.00 119.39 172 VAL F CA 1
ATOM 787 C C . VAL B 1 172 ? 147.045 125.692 170.365 1.00 119.39 172 VAL F C 1
ATOM 788 O O . VAL B 1 172 ? 147.329 126.476 169.452 1.00 119.39 172 VAL F O 1
ATOM 792 N N . GLU B 1 173 ? 147.433 124.418 170.349 1.00 127.08 173 GLU F N 1
ATOM 793 C CA . GLU B 1 173 ? 148.127 123.888 169.179 1.00 127.08 173 GLU F CA 1
ATOM 794 C C . GLU B 1 173 ? 147.251 123.992 167.936 1.00 127.08 173 GLU F C 1
ATOM 795 O O . GLU B 1 173 ? 147.725 124.376 166.858 1.00 127.08 173 GLU F O 1
ATOM 801 N N . GLN B 1 174 ? 145.964 123.668 168.075 1.00 116.13 174 GLN F N 1
ATOM 802 C CA . GLN B 1 174 ? 145.048 123.757 166.940 1.00 116.13 174 GLN F CA 1
ATOM 803 C C . GLN B 1 174 ? 144.921 125.191 166.439 1.00 116.13 174 GLN F C 1
ATOM 804 O O . GLN B 1 174 ? 144.901 125.434 165.228 1.00 116.13 174 GLN F O 1
ATOM 810 N N . VAL B 1 175 ? 144.835 126.156 167.355 1.00 114.66 175 VAL F N 1
ATOM 811 C CA . VAL B 1 175 ? 144.716 127.554 166.956 1.00 114.66 175 VAL F CA 1
ATOM 812 C C . VAL B 1 175 ? 146.004 128.039 166.301 1.00 114.66 175 VAL F C 1
ATOM 813 O O . VAL B 1 175 ? 145.974 128.838 165.357 1.00 114.66 175 VAL F O 1
ATOM 817 N N . GLU B 1 176 ? 147.096 127.608 166.900 1.00 125.39 176 GLU F N 1
ATOM 818 C CA . GLU B 1 176 ? 148.361 127.953 166.405 1.00 125.39 176 GLU F CA 1
ATOM 819 C C . GLU B 1 176 ? 148.341 127.341 165.059 1.00 125.39 176 GLU F C 1
ATOM 820 O O . GLU B 1 176 ? 148.609 128.057 164.140 1.00 125.39 176 GLU F O 1
ATOM 826 N N . GLN B 1 177 ? 147.917 126.089 164.904 1.00 122.46 177 GLN F N 1
ATOM 827 C CA . GLN B 1 177 ? 147.877 125.478 163.584 1.00 122.46 177 GLN F CA 1
ATOM 828 C C . GLN B 1 177 ? 146.992 126.267 162.700 1.00 122.46 177 GLN F C 1
ATOM 829 O O . GLN B 1 177 ? 147.414 126.741 161.688 1.00 122.46 177 GLN F O 1
ATOM 835 N N . ILE B 1 178 ? 145.784 126.522 163.133 1.00 112.46 178 ILE F N 1
ATOM 836 C CA . ILE B 1 178 ? 144.869 127.303 162.345 1.00 112.46 178 ILE F CA 1
ATOM 837 C C . ILE B 1 178 ? 145.376 128.681 162.032 1.00 112.46 178 ILE F C 1
ATOM 838 O O . ILE B 1 178 ? 145.311 129.054 160.927 1.00 112.46 178 ILE F O 1
ATOM 843 N N . GLN B 1 179 ? 146.098 129.369 162.896 1.00 116.12 179 GLN F N 1
ATOM 844 C CA . GLN B 1 179 ? 146.553 130.713 162.578 1.00 116.12 179 GLN F CA 1
ATOM 845 C C . GLN B 1 179 ? 147.812 130.706 161.808 1.00 116.12 179 GLN F C 1
ATOM 846 O O . GLN B 1 179 ? 148.263 131.730 161.387 1.00 116.12 179 GLN F O 1
ATOM 852 N N . LYS B 1 180 ? 148.378 129.534 161.608 1.00 125.98 180 LYS F N 1
ATOM 853 C CA . LYS B 1 180 ? 149.595 129.391 160.861 1.00 125.98 180 LYS F CA 1
ATOM 854 C C . LYS B 1 180 ? 149.091 129.146 159.493 1.00 125.98 180 LYS F C 1
ATOM 855 O O . LYS B 1 180 ? 149.328 129.909 158.567 1.00 125.98 180 LYS F O 1
ATOM 861 N N . GLU B 1 181 ? 148.266 128.129 159.362 1.00 123.68 181 GLU F N 1
ATOM 862 C CA . GLU B 1 181 ? 147.709 127.814 158.073 1.00 123.68 181 GLU F CA 1
ATOM 863 C C . GLU B 1 181 ? 146.932 128.916 157.454 1.00 123.68 181 GLU F C 1
ATOM 864 O O . GLU B 1 181 ? 147.018 129.080 156.296 1.00 123.68 181 GLU F O 1
ATOM 870 N N . GLN B 1 182 ? 146.202 129.715 158.211 1.00 115.23 182 GLN F N 1
ATOM 871 C CA . GLN B 1 182 ? 145.481 130.835 157.670 1.00 115.23 182 GLN F CA 1
ATOM 872 C C . GLN B 1 182 ? 146.446 131.749 157.043 1.00 115.23 182 GLN F C 1
ATOM 873 O O . GLN B 1 182 ? 146.243 132.103 155.936 1.00 115.23 182 GLN F O 1
ATOM 879 N N . ASN B 1 183 ? 147.563 132.059 157.668 1.00 127.11 183 ASN F N 1
ATOM 880 C CA . ASN B 1 183 ? 148.580 132.867 157.023 1.00 127.11 183 ASN F CA 1
ATOM 881 C C . ASN B 1 183 ? 149.061 132.241 155.729 1.00 127.11 183 ASN F C 1
ATOM 882 O O . ASN B 1 183 ? 149.240 132.935 154.738 1.00 127.11 183 ASN F O 1
ATOM 887 N N . TYR B 1 184 ? 149.253 130.925 155.706 1.00 131.78 184 TYR F N 1
ATOM 888 C CA . TYR B 1 184 ? 149.637 130.293 154.450 1.00 131.78 184 TYR F CA 1
ATOM 889 C C . TYR B 1 184 ? 148.617 130.538 153.392 1.00 131.78 184 TYR F C 1
ATOM 890 O O . TYR B 1 184 ? 148.969 130.957 152.323 1.00 131.78 184 TYR F O 1
ATOM 899 N N . GLN B 1 185 ? 147.330 130.416 153.710 1.00 117.56 185 GLN F N 1
ATOM 900 C CA . GLN B 1 185 ? 146.271 130.709 152.763 1.00 117.56 185 GLN F CA 1
ATOM 901 C C . GLN B 1 185 ? 146.390 132.113 152.335 1.00 117.56 185 GLN F C 1
ATOM 902 O O . GLN B 1 185 ? 146.394 132.347 151.185 1.00 117.56 185 GLN F O 1
ATOM 908 N N . ARG B 1 186 ? 146.646 133.064 153.214 1.00 114.67 186 ARG F N 1
ATOM 909 C CA . ARG B 1 186 ? 146.808 134.418 152.757 1.00 114.67 186 ARG F CA 1
ATOM 910 C C . ARG B 1 186 ? 147.970 134.618 151.830 1.00 114.67 186 ARG F C 1
ATOM 911 O O . ARG B 1 186 ? 147.937 135.532 151.071 1.00 114.67 186 ARG F O 1
ATOM 919 N N . TRP B 1 187 ? 149.050 133.853 151.932 1.00 125.37 187 TRP F N 1
ATOM 920 C CA . TRP B 1 187 ? 150.120 133.996 150.969 1.00 125.37 187 TRP F CA 1
ATOM 921 C C . TRP B 1 187 ? 149.596 133.461 149.664 1.00 125.37 187 TRP F C 1
ATOM 922 O O . TRP B 1 187 ? 149.681 134.127 148.675 1.00 125.37 187 TRP F O 1
ATOM 933 N N . ARG B 1 188 ? 149.020 132.283 149.611 1.00 121.05 188 ARG F N 1
ATOM 934 C CA . ARG B 1 188 ? 148.425 131.765 148.381 1.00 121.05 188 ARG F CA 1
ATOM 935 C C . ARG B 1 188 ? 147.512 132.708 147.576 1.00 121.05 188 ARG F C 1
ATOM 936 O O . ARG B 1 188 ? 147.530 132.682 146.380 1.00 121.05 188 ARG F O 1
ATOM 944 N N . GLU B 1 189 ? 146.790 133.561 148.298 1.00 112.31 189 GLU F N 1
ATOM 945 C CA . GLU B 1 189 ? 145.911 134.562 147.718 1.00 112.31 189 GLU F CA 1
ATOM 946 C C . GLU B 1 189 ? 146.678 135.704 147.036 1.00 112.31 189 GLU F C 1
ATOM 947 O O . GLU B 1 189 ? 146.493 135.941 145.849 1.00 112.31 189 GLU F O 1
ATOM 953 N N . GLU B 1 190 ? 147.538 136.404 147.780 1.00 120.58 190 GLU F N 1
ATOM 954 C CA . GLU B 1 190 ? 148.326 137.523 147.237 1.00 120.58 190 GLU F CA 1
ATOM 955 C C . GLU B 1 190 ? 149.082 137.090 145.981 1.00 120.58 190 GLU F C 1
ATOM 956 O O . GLU B 1 190 ? 149.005 137.732 144.911 1.00 120.58 190 GLU F O 1
ATOM 962 N N . ARG B 1 191 ? 149.774 135.956 146.105 1.00 121.57 191 ARG F N 1
ATOM 963 C CA . ARG B 1 191 ? 150.512 135.358 144.998 1.00 121.57 191 ARG F CA 1
ATOM 964 C C . ARG B 1 191 ? 149.561 135.176 143.818 1.00 121.57 191 ARG F C 1
ATOM 965 O O . ARG B 1 191 ? 149.863 135.603 142.704 1.00 121.57 191 ARG F O 1
ATOM 973 N N . PHE B 1 192 ? 148.385 134.592 144.065 1.00 112.89 192 PHE F N 1
ATOM 974 C CA . PHE B 1 192 ? 147.394 134.423 143.012 1.00 112.89 192 PHE F CA 1
ATOM 975 C C . PHE B 1 192 ? 147.027 135.744 142.339 1.00 112.89 192 PHE F C 1
ATOM 976 O O . PHE B 1 192 ? 146.933 135.802 141.111 1.00 112.89 192 PHE F O 1
ATOM 984 N N . ARG B 1 193 ? 146.867 136.819 143.120 1.00 110.50 193 ARG F N 1
ATOM 985 C CA . ARG B 1 193 ? 146.576 138.137 142.559 1.00 110.50 193 ARG F CA 1
ATOM 986 C C . ARG B 1 193 ? 147.702 138.490 141.586 1.00 110.50 193 ARG F C 1
ATOM 987 O O . ARG B 1 193 ? 147.434 138.936 140.470 1.00 110.50 193 ARG F O 1
ATOM 995 N N . GLN B 1 194 ? 148.960 138.295 141.994 1.00 120.40 194 GLN F N 1
ATOM 996 C CA . GLN B 1 194 ? 150.068 138.535 141.076 1.00 120.40 194 GLN F CA 1
ATOM 997 C C . GLN B 1 194 ? 149.937 137.678 139.793 1.00 120.40 194 GLN F C 1
ATOM 998 O O . GLN B 1 194 ? 150.187 138.178 138.696 1.00 120.40 194 GLN F O 1
ATOM 1004 N N . THR B 1 195 ? 149.546 136.404 139.920 1.00 117.87 195 THR F N 1
ATOM 1005 C CA . THR B 1 195 ? 149.405 135.515 138.750 1.00 117.87 195 THR F CA 1
ATOM 1006 C C . THR B 1 195 ? 148.312 135.959 137.768 1.00 117.87 195 THR F C 1
ATOM 1007 O O . THR B 1 195 ? 148.562 136.076 136.569 1.00 117.87 195 THR F O 1
ATOM 1011 N N . SER B 1 196 ? 147.110 136.205 138.278 1.00 119.94 196 SER F N 1
ATOM 1012 C CA . SER B 1 196 ? 146.005 136.675 137.448 1.00 119.94 196 SER F CA 1
ATOM 1013 C C . SER B 1 196 ? 146.381 137.950 136.705 1.00 119.94 196 SER F C 1
ATOM 1014 O O . SER B 1 196 ? 146.074 138.102 135.515 1.00 119.94 196 SER F O 1
ATOM 1017 N N . GLU B 1 197 ? 147.044 138.881 137.393 1.00 126.77 197 GLU F N 1
ATOM 1018 C CA . GLU B 1 197 ? 147.491 140.101 136.728 1.00 126.77 197 GLU F CA 1
ATOM 1019 C C . GLU B 1 197 ? 148.480 139.771 135.615 1.00 126.77 197 GLU F C 1
ATOM 1020 O O . GLU B 1 197 ? 148.378 140.301 134.501 1.00 126.77 197 GLU F O 1
ATOM 1026 N N . SER B 1 198 ? 149.421 138.864 135.888 1.00 124.26 198 SER F N 1
ATOM 1027 C CA . SER B 1 198 ? 150.381 138.463 134.865 1.00 124.26 198 SER F CA 1
ATOM 1028 C C . SER B 1 198 ? 149.687 137.799 133.683 1.00 124.26 198 SER F C 1
ATOM 1029 O O . SER B 1 198 ? 150.082 138.000 132.529 1.00 124.26 198 SER F O 1
ATOM 1032 N N . THR B 1 199 ? 148.660 136.992 133.948 1.00 120.46 199 THR F N 1
ATOM 1033 C CA . THR B 1 199 ? 147.925 136.340 132.872 1.00 120.46 199 THR F CA 1
ATOM 1034 C C . THR B 1 199 ? 147.197 137.356 132.003 1.00 120.46 199 THR F C 1
ATOM 1035 O O . THR B 1 199 ? 147.193 137.241 130.773 1.00 120.46 199 THR F O 1
ATOM 1039 N N . ASN B 1 200 ? 146.575 138.359 132.623 1.00 119.67 200 ASN F N 1
ATOM 1040 C CA . ASN B 1 200 ? 145.929 139.406 131.834 1.00 119.67 200 ASN F CA 1
ATOM 1041 C C . ASN B 1 200 ? 146.952 140.177 131.007 1.00 119.67 200 ASN F C 1
ATOM 1042 O O . ASN B 1 200 ? 146.687 140.536 129.854 1.00 119.67 200 ASN F O 1
ATOM 1047 N N . GLN B 1 201 ? 148.148 140.391 131.509 1.00 128.28 201 GLN F N 1
ATOM 1048 C CA . GLN B 1 201 ? 149.132 141.117 130.732 1.00 128.28 201 GLN F CA 1
ATOM 1049 C C . GLN B 1 201 ? 149.494 140.377 129.471 1.00 128.28 201 GLN F C 1
ATOM 1050 O O . GLN B 1 201 ? 149.490 140.963 128.399 1.00 128.28 201 GLN F O 1
ATOM 1056 N N . ARG B 1 202 ? 149.727 139.076 129.547 1.00 129.36 202 ARG F N 1
ATOM 1057 C CA . ARG B 1 202 ? 150.033 138.307 128.349 1.00 129.36 202 ARG F CA 1
ATOM 1058 C C . ARG B 1 202 ? 148.909 138.399 127.374 1.00 129.36 202 ARG F C 1
ATOM 1059 O O . ARG B 1 202 ? 149.181 138.622 126.238 1.00 129.36 202 ARG F O 1
ATOM 1067 N N . VAL B 1 203 ? 147.658 138.298 127.808 1.00 124.24 203 VAL F N 1
ATOM 1068 C CA . VAL B 1 203 ? 146.522 138.397 126.901 1.00 124.24 203 VAL F CA 1
ATOM 1069 C C . VAL B 1 203 ? 146.574 139.668 126.102 1.00 124.24 203 VAL F C 1
ATOM 1070 O O . VAL B 1 203 ? 146.501 139.608 124.911 1.00 124.24 203 VAL F O 1
ATOM 1074 N N . LEU B 1 204 ? 146.809 140.791 126.744 1.00 127.02 204 LEU F N 1
ATOM 1075 C CA . LEU B 1 204 ? 146.903 142.044 126.066 1.00 127.02 204 LEU F CA 1
ATOM 1076 C C . LEU B 1 204 ? 147.986 141.979 125.028 1.00 127.02 204 LEU F C 1
ATOM 1077 O O . LEU B 1 204 ? 147.707 142.241 123.865 1.00 127.02 204 LEU F O 1
ATOM 1082 N N . TRP B 1 205 ? 149.166 141.466 125.351 1.00 132.29 205 TRP F N 1
ATOM 1083 C CA . TRP B 1 205 ? 150.203 141.423 124.332 1.00 132.29 205 TRP F CA 1
ATOM 1084 C C . TRP B 1 205 ? 149.844 140.529 123.192 1.00 132.29 205 TRP F C 1
ATOM 1085 O O . TRP B 1 205 ? 150.040 140.915 122.069 1.00 132.29 205 TRP F O 1
ATOM 1096 N N . TRP B 1 206 ? 149.192 139.404 123.496 1.00 125.15 206 TRP F N 1
ATOM 1097 C CA . TRP B 1 206 ? 148.746 138.446 122.480 1.00 125.15 206 TRP F CA 1
ATOM 1098 C C . TRP B 1 206 ? 147.697 139.060 121.549 1.00 125.15 206 TRP F C 1
ATOM 1099 O O . TRP B 1 206 ? 147.634 138.706 120.375 1.00 125.15 206 TRP F O 1
ATOM 1110 N N . SER B 1 207 ? 146.887 139.980 122.057 1.00 120.48 207 SER F N 1
ATOM 1111 C CA . SER B 1 207 ? 145.955 140.719 121.240 1.00 120.48 207 SER F CA 1
ATOM 1112 C C . SER B 1 207 ? 146.740 141.683 120.386 1.00 120.48 207 SER F C 1
ATOM 1113 O O . SER B 1 207 ? 146.593 141.641 119.205 1.00 120.48 207 SER F O 1
ATOM 1116 N N . ILE B 1 208 ? 147.718 142.415 120.906 1.00 124.56 208 ILE F N 1
ATOM 1117 C CA . ILE B 1 208 ? 148.482 143.283 120.010 1.00 124.56 208 ILE F CA 1
ATOM 1118 C C . ILE B 1 208 ? 149.450 142.595 119.038 1.00 124.56 208 ILE F C 1
ATOM 1119 O O . ILE B 1 208 ? 150.048 143.234 118.213 1.00 124.56 208 ILE F O 1
ATOM 1124 N N . LEU B 1 209 ? 149.644 141.303 119.252 1.00 123.14 209 LEU F N 1
ATOM 1125 C CA . LEU B 1 209 ? 150.483 140.505 118.390 1.00 123.14 209 LEU F CA 1
ATOM 1126 C C . LEU B 1 209 ? 149.535 140.076 117.299 1.00 123.14 209 LEU F C 1
ATOM 1127 O O . LEU B 1 209 ? 149.816 140.237 116.122 1.00 123.14 209 LEU F O 1
ATOM 1132 N N . GLN B 1 210 ? 148.361 139.599 117.707 1.00 114.58 210 GLN F N 1
ATOM 1133 C CA . GLN B 1 210 ? 147.329 139.148 116.780 1.00 114.58 210 GLN F CA 1
ATOM 1134 C C . GLN B 1 210 ? 146.770 140.255 115.877 1.00 114.58 210 GLN F C 1
ATOM 1135 O O . GLN B 1 210 ? 146.301 139.970 114.780 1.00 114.58 210 GLN F O 1
ATOM 1141 N N . THR B 1 211 ? 146.802 141.507 116.329 1.00 119.64 211 THR F N 1
ATOM 1142 C CA . THR B 1 211 ? 146.355 142.613 115.492 1.00 119.64 211 THR F CA 1
ATOM 1143 C C . THR B 1 211 ? 147.510 143.045 114.586 1.00 119.64 211 THR F C 1
ATOM 1144 O O . THR B 1 211 ? 147.301 143.712 113.576 1.00 119.64 211 THR F O 1
ATOM 1148 N N . LEU B 1 212 ? 148.731 142.672 114.963 1.00 123.26 212 LEU F N 1
ATOM 1149 C CA . LEU B 1 212 ? 149.906 142.967 114.162 1.00 123.26 212 LEU F CA 1
ATOM 1150 C C . LEU B 1 212 ? 149.973 141.891 113.092 1.00 123.26 212 LEU F C 1
ATOM 1151 O O . LEU B 1 212 ? 150.116 142.201 111.913 1.00 123.26 212 LEU F O 1
ATOM 1156 N N . ILE B 1 213 ? 149.884 140.625 113.498 1.00 124.71 213 ILE F N 1
ATOM 1157 C CA . ILE B 1 213 ? 149.861 139.546 112.514 1.00 124.71 213 ILE F CA 1
ATOM 1158 C C . ILE B 1 213 ? 148.736 139.756 111.510 1.00 124.71 213 ILE F C 1
ATOM 1159 O O . ILE B 1 213 ? 148.930 139.590 110.303 1.00 124.71 213 ILE F O 1
ATOM 1164 N N . LEU B 1 214 ? 147.543 140.118 111.986 1.00 119.56 214 LEU F N 1
ATOM 1165 C CA . LEU B 1 214 ? 146.424 140.314 111.070 1.00 119.56 214 LEU F CA 1
ATOM 1166 C C . LEU B 1 214 ? 146.688 141.456 110.097 1.00 119.56 214 LEU F C 1
ATOM 1167 O O . LEU B 1 214 ? 146.439 141.323 108.892 1.00 119.56 214 LEU F O 1
ATOM 1172 N N . VAL B 1 215 ? 146.980 142.685 110.531 1.00 128.33 215 VAL F N 1
ATOM 1173 C CA . VAL B 1 215 ? 147.131 143.815 109.552 1.00 128.33 215 VAL F CA 1
ATOM 1174 C C . VAL B 1 215 ? 148.274 143.821 108.531 1.00 128.33 215 VAL F C 1
ATOM 1175 O O . VAL B 1 215 ? 148.074 144.190 107.369 1.00 128.33 215 VAL F O 1
ATOM 1179 N N . ALA B 1 216 ? 149.453 143.332 108.924 1.00 134.36 216 ALA F N 1
ATOM 1180 C CA . ALA B 1 216 ? 150.589 143.266 108.028 1.00 134.36 216 ALA F CA 1
ATOM 1181 C C . ALA B 1 216 ? 150.157 142.368 106.935 1.00 134.36 216 ALA F C 1
ATOM 1182 O O . ALA B 1 216 ? 150.280 142.743 105.802 1.00 134.36 216 ALA F O 1
ATOM 1184 N N . ILE B 1 217 ? 149.479 141.278 107.287 1.00 136.46 217 ILE F N 1
ATOM 1185 C CA . ILE B 1 217 ? 148.940 140.354 106.312 1.00 136.46 217 ILE F CA 1
ATOM 1186 C C . ILE B 1 217 ? 148.025 141.119 105.416 1.00 136.46 217 ILE F C 1
ATOM 1187 O O . ILE B 1 217 ? 148.225 141.045 104.256 1.00 136.46 217 ILE F O 1
ATOM 1192 N N . GLY B 1 218 ? 147.121 141.926 105.951 1.00 143.98 218 GLY F N 1
ATOM 1193 C CA . GLY B 1 218 ? 146.222 142.721 105.154 1.00 143.98 218 GLY F CA 1
ATOM 1194 C C . GLY B 1 218 ? 146.960 143.537 104.140 1.00 143.98 218 GLY F C 1
ATOM 1195 O O . GLY B 1 218 ? 146.697 143.375 102.958 1.00 143.98 218 GLY F O 1
ATOM 1196 N N . VAL B 1 219 ? 147.872 144.396 104.579 1.00 149.19 219 VAL F N 1
ATOM 1197 C CA . VAL B 1 219 ? 148.644 145.193 103.643 1.00 149.19 219 VAL F CA 1
ATOM 1198 C C . VAL B 1 219 ? 149.397 144.223 102.746 1.00 149.19 219 VAL F C 1
ATOM 1199 O O . VAL B 1 219 ? 149.373 144.352 101.520 1.00 149.19 219 VAL F O 1
ATOM 1203 N N . TRP B 1 220 ? 150.031 143.234 103.378 1.00 153.33 220 TRP F N 1
ATOM 1204 C CA . TRP B 1 220 ? 150.798 142.193 102.694 1.00 153.33 220 TRP F CA 1
ATOM 1205 C C . TRP B 1 220 ? 149.982 141.592 101.562 1.00 153.33 220 TRP F C 1
ATOM 1206 O O . TRP B 1 220 ? 150.426 141.573 100.411 1.00 153.33 220 TRP F O 1
ATOM 1217 N N . GLN B 1 221 ? 148.768 141.154 101.895 1.00 154.09 221 GLN F N 1
ATOM 1218 C CA . GLN B 1 221 ? 147.837 140.577 100.931 1.00 154.09 221 GLN F CA 1
ATOM 1219 C C . GLN B 1 221 ? 147.681 141.506 99.738 1.00 154.09 221 GLN F C 1
ATOM 1220 O O . GLN B 1 221 ? 147.882 141.087 98.594 1.00 154.09 221 GLN F O 1
ATOM 1226 N N . MET B 1 222 ? 147.394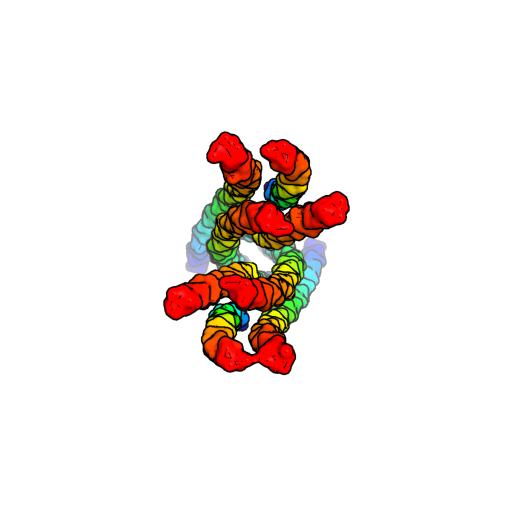 142.782 100.014 1.00 163.96 222 MET F N 1
ATOM 1227 C CA . MET B 1 222 ? 147.238 143.784 98.963 1.00 163.96 222 MET F CA 1
ATOM 1228 C C . MET B 1 222 ? 148.470 143.802 98.066 1.00 163.96 222 MET F C 1
ATOM 1229 O O . MET B 1 222 ? 148.340 143.710 96.844 1.00 163.96 222 MET F O 1
ATOM 1234 N N . ARG B 1 223 ? 149.663 143.834 98.673 1.00 167.04 223 ARG F N 1
ATOM 1235 C CA . ARG B 1 223 ? 150.915 143.825 97.917 1.00 167.04 223 ARG F CA 1
ATOM 1236 C C . ARG B 1 223 ? 150.948 142.621 96.979 1.00 167.04 223 ARG F C 1
ATOM 1237 O O . ARG B 1 223 ? 151.213 142.773 95.778 1.00 167.04 223 ARG F O 1
ATOM 1245 N N . HIS B 1 224 ? 150.610 141.441 97.513 1.00 170.71 224 HIS F N 1
ATOM 1246 C CA . HIS B 1 224 ? 150.572 140.218 96.720 1.00 170.71 224 HIS F CA 1
ATOM 1247 C C . HIS B 1 224 ? 149.659 140.423 95.518 1.00 170.71 224 HIS F C 1
ATOM 1248 O O . HIS B 1 224 ? 150.069 140.165 94.387 1.00 170.71 224 HIS F O 1
ATOM 1255 N N . LEU B 1 225 ? 148.457 140.967 95.748 1.00 172.92 225 LEU F N 1
ATOM 1256 C CA . LEU B 1 225 ? 147.516 141.245 94.663 1.00 172.92 225 LEU F CA 1
ATOM 1257 C C . LEU B 1 225 ? 148.179 142.126 93.601 1.00 172.92 225 LEU F C 1
ATOM 1258 O O . LEU B 1 225 ? 148.125 141.819 92.408 1.00 172.92 225 LEU F O 1
ATOM 1263 N N . LYS B 1 226 ? 148.870 143.202 94.003 1.00 177.54 226 LYS F N 1
ATOM 1264 C CA . LYS B 1 226 ? 149.537 144.035 92.985 1.00 177.54 226 LYS F CA 1
ATOM 1265 C C . LYS B 1 226 ? 150.548 143.213 92.232 1.00 177.54 226 LYS F C 1
ATOM 1266 O O . LYS B 1 226 ? 150.500 143.190 91.025 1.00 177.54 226 LYS F O 1
ATOM 1272 N N . SER B 1 227 ? 151.316 142.378 92.885 1.00 181.09 227 SER F N 1
ATOM 1273 C CA . SER B 1 227 ? 152.322 141.614 92.155 1.00 181.09 227 SER F CA 1
ATOM 1274 C C . SER B 1 227 ? 151.711 140.475 91.329 1.00 181.09 227 SER F C 1
ATOM 1275 O O . SER B 1 227 ? 152.402 139.841 90.533 1.00 181.09 227 SER F O 1
ATOM 1278 N N . PHE B 1 228 ? 150.466 140.114 91.562 1.00 179.95 228 PHE F N 1
ATOM 1279 C CA . PHE B 1 228 ? 149.883 139.105 90.706 1.00 179.95 228 PHE F CA 1
ATOM 1280 C C . PHE B 1 228 ? 149.271 139.748 89.464 1.00 179.95 228 PHE F C 1
ATOM 1281 O O . PHE B 1 228 ? 149.094 139.062 88.457 1.00 179.95 228 PHE F O 1
ATOM 1289 N N . PHE B 1 229 ? 148.938 141.047 89.499 1.00 182.71 229 PHE F N 1
ATOM 1290 C CA . PHE B 1 229 ? 148.337 141.717 88.351 1.00 182.71 229 PHE F CA 1
ATOM 1291 C C . PHE B 1 229 ? 149.356 142.595 87.631 1.00 182.71 229 PHE F C 1
ATOM 1292 O O . PHE B 1 229 ? 149.414 142.621 86.397 1.00 182.71 229 PHE F O 1
ATOM 1300 N N . GLU B 1 230 ? 150.169 143.329 88.395 1.00 190.99 230 GLU F N 1
ATOM 1301 C CA . GLU B 1 230 ? 151.113 144.267 87.793 1.00 190.99 230 GLU F CA 1
ATOM 1302 C C . GLU B 1 230 ? 152.254 143.540 87.091 1.00 190.99 230 GLU F C 1
ATOM 1303 O O . GLU B 1 230 ? 152.703 143.956 86.016 1.00 190.99 230 GLU F O 1
ATOM 1309 N N . ALA B 1 231 ? 152.744 142.454 87.691 1.00 192.01 231 ALA F N 1
ATOM 1310 C CA . ALA B 1 231 ? 153.860 141.721 87.101 1.00 192.01 231 ALA F CA 1
ATOM 1311 C C . ALA B 1 231 ? 153.472 141.118 85.757 1.00 192.01 231 ALA F C 1
ATOM 1312 O O . ALA B 1 231 ? 154.296 141.035 84.838 1.00 192.01 231 ALA F O 1
ATOM 1314 N N . LYS B 1 232 ? 152.217 140.685 85.627 1.00 193.76 232 LYS F N 1
ATOM 1315 C CA . LYS B 1 232 ? 151.752 140.110 84.369 1.00 193.76 232 LYS F CA 1
ATOM 1316 C C . LYS B 1 232 ? 151.823 141.131 83.240 1.00 193.76 232 LYS F C 1
ATOM 1317 O O . LYS B 1 232 ? 152.211 140.805 82.112 1.00 193.76 232 LYS F O 1
ATOM 1323 N N . LYS B 1 233 ? 151.445 142.380 83.529 1.00 195.91 233 LYS F N 1
ATOM 1324 C CA . LYS B 1 233 ? 151.470 143.420 82.505 1.00 195.91 233 LYS F CA 1
ATOM 1325 C C . LYS B 1 233 ? 152.888 143.694 82.022 1.00 195.91 233 LYS F C 1
ATOM 1326 O O . LYS B 1 233 ? 153.119 143.870 80.819 1.00 195.91 233 LYS F O 1
ATOM 1332 N N . LEU B 1 234 ? 153.852 143.744 82.944 1.00 197.11 234 LEU F N 1
ATOM 1333 C CA . LEU B 1 234 ? 155.233 144.017 82.563 1.00 197.11 234 LEU F CA 1
ATOM 1334 C C . LEU B 1 234 ? 155.834 142.905 81.713 1.00 197.11 234 LEU F C 1
ATOM 1335 O O . LEU B 1 234 ? 156.560 143.198 80.757 1.00 197.11 234 LEU F O 1
ATOM 1340 N N . VAL B 1 235 ? 155.552 141.646 82.034 1.00 199.37 235 VAL F N 1
ATOM 1341 C CA . VAL B 1 235 ? 156.068 140.525 81.256 1.00 199.37 235 VAL F CA 1
ATOM 1342 C C . VAL B 1 235 ? 154.938 139.571 80.891 1.00 199.37 235 VAL F C 1
ATOM 1343 O O . VAL B 1 235 ? 155.147 138.594 80.171 1.00 199.37 235 VAL F O 1
ATOM 1347 N N . SER C 1 198 ? 142.050 147.540 137.569 1.00 141.75 198 SER H N 1
ATOM 1348 C CA . SER C 1 198 ? 141.441 148.245 136.449 1.00 141.75 198 SER H CA 1
ATOM 1349 C C . SER C 1 198 ? 141.975 147.726 135.118 1.00 141.75 198 SER H C 1
ATOM 1350 O O . SER C 1 198 ? 141.624 148.240 134.056 1.00 141.75 198 SER H O 1
ATOM 1353 N N . THR C 1 199 ? 142.828 146.699 135.186 1.00 140.46 199 THR H N 1
ATOM 1354 C CA . THR C 1 199 ? 143.376 146.106 133.968 1.00 140.46 199 THR H CA 1
ATOM 1355 C C . THR C 1 199 ? 142.280 145.493 133.105 1.00 140.46 199 THR H C 1
ATOM 1356 O O . THR C 1 199 ? 142.438 145.377 131.882 1.00 140.46 199 THR H O 1
ATOM 1360 N N . ASN C 1 200 ? 141.166 145.100 133.721 1.00 132.75 200 ASN H N 1
ATOM 1361 C CA . ASN C 1 200 ? 140.036 144.571 132.964 1.00 132.75 200 ASN H CA 1
ATOM 1362 C C . ASN C 1 200 ? 139.499 145.607 131.983 1.00 132.75 200 ASN H C 1
ATOM 1363 O O . ASN C 1 200 ? 139.256 145.305 130.808 1.00 132.75 200 ASN H O 1
ATOM 1368 N N . GLN C 1 201 ? 139.311 146.843 132.448 1.00 133.22 201 GLN H N 1
ATOM 1369 C CA . GLN C 1 201 ? 138.889 147.900 131.539 1.00 133.22 201 GLN H CA 1
ATOM 1370 C C . GLN C 1 201 ? 139.935 148.143 130.463 1.00 133.22 201 GLN H C 1
ATOM 1371 O O . GLN C 1 201 ? 139.586 148.451 129.318 1.00 133.22 201 GLN H O 1
ATOM 1377 N N . ARG C 1 202 ? 141.210 147.880 130.807 1.00 130.39 202 ARG H N 1
ATOM 1378 C CA . ARG C 1 202 ? 142.358 148.041 129.887 1.00 130.39 202 ARG H CA 1
ATOM 1379 C C . ARG C 1 202 ? 142.509 146.984 128.828 1.00 130.39 202 ARG H C 1
ATOM 1380 O O . ARG C 1 202 ? 143.262 147.168 127.900 1.00 130.39 202 ARG H O 1
ATOM 1388 N N . VAL C 1 203 ? 141.904 145.831 129.047 1.00 124.38 203 VAL H N 1
ATOM 1389 C CA . VAL C 1 203 ? 141.806 144.809 128.008 1.00 124.38 203 VAL H CA 1
ATOM 1390 C C . VAL C 1 203 ? 140.522 144.969 127.203 1.00 124.38 203 VAL H C 1
ATOM 1391 O O . VAL C 1 203 ? 140.515 144.738 125.988 1.00 124.38 203 VAL H O 1
ATOM 1395 N N . LEU C 1 204 ? 139.421 145.377 127.842 1.00 123.56 204 LEU H N 1
ATOM 1396 C CA . LEU C 1 204 ? 138.198 145.602 127.074 1.00 123.56 204 LEU H CA 1
ATOM 1397 C C . LEU C 1 204 ? 138.358 146.769 126.102 1.00 123.56 204 LEU H C 1
ATOM 1398 O O . LEU C 1 204 ? 137.920 146.690 124.944 1.00 123.56 204 LEU H O 1
ATOM 1403 N N . TRP C 1 205 ? 138.991 147.857 126.548 1.00 127.79 205 TRP H N 1
ATOM 1404 C CA . TRP C 1 205 ? 139.247 148.975 125.649 1.00 127.79 205 TRP H CA 1
ATOM 1405 C C . TRP C 1 205 ? 140.178 148.565 124.519 1.00 127.79 205 TRP H C 1
ATOM 1406 O O . TRP C 1 205 ? 140.023 149.023 123.383 1.00 127.79 205 TRP H O 1
ATOM 1417 N N . TRP C 1 206 ? 141.125 147.681 124.778 1.00 123.54 206 TRP H N 1
ATOM 1418 C CA . TRP C 1 206 ? 141.998 147.291 123.687 1.00 123.54 206 TRP H CA 1
ATOM 1419 C C . TRP C 1 206 ? 141.246 146.393 122.707 1.00 123.54 206 TRP H C 1
ATOM 1420 O O . TRP C 1 206 ? 141.489 146.457 121.504 1.00 123.54 206 TRP H O 1
ATOM 1431 N N . SER C 1 207 ? 140.331 145.564 123.201 1.00 117.10 207 SER H N 1
ATOM 1432 C CA . SER C 1 207 ? 139.508 144.794 122.273 1.00 117.10 207 SER H CA 1
ATOM 1433 C C . SER C 1 207 ? 138.692 145.714 121.370 1.00 117.10 207 SER H C 1
ATOM 1434 O O . SER C 1 207 ? 138.625 145.512 120.151 1.00 117.10 207 SER H O 1
ATOM 1437 N N . ILE C 1 208 ? 138.065 146.737 121.956 1.00 117.00 208 ILE H N 1
ATOM 1438 C CA . ILE C 1 208 ? 137.264 147.657 121.148 1.00 117.00 208 ILE H CA 1
ATOM 1439 C C . ILE C 1 208 ? 138.143 148.404 120.152 1.00 117.00 208 ILE H C 1
ATOM 1440 O O . ILE C 1 208 ? 137.786 148.559 118.974 1.00 117.00 208 ILE H O 1
ATOM 1445 N N . LEU C 1 209 ? 139.302 148.884 120.604 1.00 115.22 209 LEU H N 1
ATOM 1446 C CA . LEU C 1 209 ? 140.210 149.591 119.707 1.00 115.22 209 LEU H CA 1
ATOM 1447 C C . LEU C 1 209 ? 140.705 148.678 118.601 1.00 115.22 209 LEU H C 1
ATOM 1448 O O . LEU C 1 209 ? 140.918 149.131 117.473 1.00 115.22 209 LEU H O 1
ATOM 1453 N N . GLN C 1 210 ? 140.894 147.393 118.898 1.00 109.88 210 GLN H N 1
ATOM 1454 C CA . GLN C 1 210 ? 141.336 146.452 117.877 1.00 109.88 210 GLN H CA 1
ATOM 1455 C C . GLN C 1 210 ? 140.246 146.220 116.840 1.00 109.88 210 GLN H C 1
ATOM 1456 O O . GLN C 1 210 ? 140.528 146.144 115.637 1.00 109.88 210 GLN H O 1
ATOM 1462 N N . THR C 1 211 ? 138.994 146.120 117.286 1.00 108.79 211 THR H N 1
ATOM 1463 C CA . THR C 1 211 ? 137.883 146.062 116.343 1.00 108.79 211 THR H CA 1
ATOM 1464 C C . THR C 1 211 ? 137.884 147.283 115.434 1.00 108.79 211 THR H C 1
ATOM 1465 O O . THR C 1 211 ? 137.780 147.164 114.203 1.00 108.79 211 THR H O 1
ATOM 1469 N N . LEU C 1 212 ? 138.023 148.469 116.027 1.00 113.37 212 LEU H N 1
ATOM 1470 C CA . LEU C 1 212 ? 138.004 149.694 115.234 1.00 113.37 212 LEU H CA 1
ATOM 1471 C C . LEU C 1 212 ? 139.163 149.738 114.246 1.00 113.37 212 LEU H C 1
ATOM 1472 O O . LEU C 1 212 ? 138.981 150.126 113.087 1.00 113.37 212 LEU H O 1
ATOM 1477 N N . ILE C 1 213 ? 140.360 149.338 114.676 1.00 111.29 213 ILE H N 1
ATOM 1478 C CA . ILE C 1 213 ? 141.518 149.431 113.792 1.00 111.29 213 ILE H CA 1
ATOM 1479 C C . ILE C 1 213 ? 141.401 148.430 112.650 1.00 111.29 213 ILE H C 1
ATOM 1480 O O . ILE C 1 213 ? 141.777 148.730 111.512 1.00 111.29 213 ILE H O 1
ATOM 1485 N N . LEU C 1 214 ? 140.873 147.230 112.918 1.00 109.11 214 LEU H N 1
ATOM 1486 C CA . LEU C 1 214 ? 140.707 146.271 111.829 1.00 109.11 214 LEU H CA 1
ATOM 1487 C C . LEU C 1 214 ? 139.655 146.737 110.834 1.00 109.11 214 LEU H C 1
ATOM 1488 O O . LEU C 1 214 ? 139.833 146.586 109.619 1.00 109.11 214 LEU H O 1
ATOM 1493 N N . VAL C 1 215 ? 138.554 147.314 111.321 1.00 115.14 215 VAL H N 1
ATOM 1494 C CA . VAL C 1 215 ? 137.564 147.866 110.400 1.00 115.14 215 VAL H CA 1
ATOM 1495 C C . VAL C 1 215 ? 138.177 148.990 109.573 1.00 115.14 215 VAL H C 1
ATOM 1496 O O . VAL C 1 215 ? 137.933 149.100 108.364 1.00 115.14 215 VAL H O 1
ATOM 1500 N N . ALA C 1 216 ? 138.985 149.840 110.210 1.00 120.15 216 ALA H N 1
ATOM 1501 C CA . ALA C 1 216 ? 139.629 150.931 109.489 1.00 120.15 216 ALA H CA 1
ATOM 1502 C C . ALA C 1 216 ? 140.577 150.407 108.417 1.00 120.15 216 ALA H C 1
ATOM 1503 O O . ALA C 1 216 ? 140.618 150.941 107.304 1.00 120.15 216 ALA H O 1
ATOM 1505 N N . ILE C 1 217 ? 141.351 149.369 108.733 1.00 122.65 217 ILE H N 1
ATOM 1506 C CA . ILE C 1 217 ? 142.257 148.800 107.739 1.00 122.65 217 ILE H CA 1
ATOM 1507 C C . ILE C 1 217 ? 141.476 148.176 106.591 1.00 122.65 217 ILE H C 1
ATOM 1508 O O . ILE C 1 217 ? 141.875 148.281 105.428 1.00 122.65 217 ILE H O 1
ATOM 1513 N N . GLY C 1 218 ? 140.354 147.522 106.889 1.00 127.81 218 GLY H N 1
ATOM 1514 C CA . GLY C 1 218 ? 139.533 146.981 105.815 1.00 127.81 218 GLY H CA 1
ATOM 1515 C C . GLY C 1 218 ? 138.998 148.062 104.895 1.00 127.81 218 GLY H C 1
ATOM 1516 O O . GLY C 1 218 ? 139.036 147.933 103.666 1.00 127.81 218 GLY H O 1
ATOM 1517 N N . VAL C 1 219 ? 138.497 149.151 105.482 1.00 130.44 219 VAL H N 1
ATOM 1518 C CA . VAL C 1 219 ? 137.991 150.260 104.675 1.00 130.44 219 VAL H CA 1
ATOM 1519 C C . VAL C 1 219 ? 139.113 150.872 103.848 1.00 130.44 219 VAL H C 1
ATOM 1520 O O . VAL C 1 219 ? 138.929 151.198 102.668 1.00 130.44 219 VAL H O 1
ATOM 1524 N N . TRP C 1 220 ? 140.291 151.042 104.450 1.00 136.47 220 TRP H N 1
ATOM 1525 C CA . TRP C 1 220 ? 141.422 151.595 103.717 1.00 136.47 220 TRP H CA 1
ATOM 1526 C C . TRP C 1 220 ? 141.836 150.677 102.576 1.00 136.47 220 TRP H C 1
ATOM 1527 O O . TRP C 1 220 ? 142.254 151.146 101.517 1.00 136.47 220 TRP H O 1
ATOM 1538 N N . GLN C 1 221 ? 141.658 149.397 102.793 1.00 138.94 221 GLN H N 1
ATOM 1539 C CA . GLN C 1 221 ? 142.010 148.445 101.801 1.00 138.94 221 GLN H CA 1
ATOM 1540 C C . GLN C 1 221 ? 141.102 148.690 100.654 1.00 138.94 221 GLN H C 1
ATOM 1541 O O . GLN C 1 221 ? 141.580 148.918 99.573 1.00 138.94 221 GLN H O 1
ATOM 1547 N N . MET C 1 222 ? 139.809 148.798 100.970 1.00 138.74 222 MET H N 1
ATOM 1548 C CA . MET C 1 222 ? 138.649 149.015 100.076 1.00 138.74 222 MET H CA 1
ATOM 1549 C C . MET C 1 222 ? 138.660 150.305 99.303 1.00 138.74 222 MET H C 1
ATOM 1550 O O . MET C 1 222 ? 137.921 150.520 98.388 1.00 138.74 222 MET H O 1
ATOM 1555 N N . ARG C 1 223 ? 139.425 151.217 99.800 1.00 140.84 223 ARG H N 1
ATOM 1556 C CA . ARG C 1 223 ? 139.711 152.491 99.148 1.00 140.84 223 ARG H CA 1
ATOM 1557 C C . ARG C 1 223 ? 140.966 152.403 98.288 1.00 140.84 223 ARG H C 1
ATOM 1558 O O . ARG C 1 223 ? 141.032 153.001 97.206 1.00 140.84 223 ARG H O 1
ATOM 1566 N N . HIS C 1 224 ? 141.978 151.676 98.761 1.00 147.40 224 HIS H N 1
ATOM 1567 C CA . HIS C 1 224 ? 143.201 151.504 97.990 1.00 147.40 224 HIS H CA 1
ATOM 1568 C C . HIS C 1 224 ? 142.923 150.781 96.685 1.00 147.40 224 HIS H C 1
ATOM 1569 O O . HIS C 1 224 ? 143.417 151.183 95.627 1.00 147.40 224 HIS H O 1
ATOM 1576 N N . LEU C 1 225 ? 142.122 149.714 96.730 1.00 155.36 225 LEU H N 1
ATOM 1577 C CA . LEU C 1 225 ? 141.750 149.049 95.483 1.00 155.36 225 LEU H CA 1
ATOM 1578 C C . LEU C 1 225 ? 140.934 149.963 94.578 1.00 155.36 225 LEU H C 1
ATOM 1579 O O . LEU C 1 225 ? 141.148 149.988 93.361 1.00 155.36 225 LEU H O 1
ATOM 1584 N N . LYS C 1 226 ? 140.009 150.737 95.147 1.00 157.15 226 LYS H N 1
ATOM 1585 C CA . LYS C 1 226 ? 139.225 151.652 94.322 1.00 157.15 226 LYS H CA 1
ATOM 1586 C C . LYS C 1 226 ? 140.122 152.663 93.614 1.00 157.15 226 LYS H C 1
ATOM 1587 O O . LYS C 1 226 ? 139.911 152.975 92.438 1.00 157.15 226 LYS H O 1
ATOM 1593 N N . SER C 1 227 ? 141.133 153.175 94.316 1.00 165.33 227 SER H N 1
ATOM 1594 C CA . SER C 1 227 ? 142.091 154.080 93.688 1.00 165.33 227 SER H CA 1
ATOM 1595 C C . SER C 1 227 ? 143.047 153.335 92.762 1.00 165.33 227 SER H C 1
ATOM 1596 O O . SER C 1 227 ? 143.728 153.960 91.942 1.00 165.33 227 SER H O 1
ATOM 1599 N N . PHE C 1 228 ? 143.134 152.014 92.899 1.00 171.22 228 PHE H N 1
ATOM 1600 C CA . PHE C 1 228 ? 143.994 151.179 92.070 1.00 171.22 228 PHE H CA 1
ATOM 1601 C C . PHE C 1 228 ? 143.347 150.790 90.747 1.00 171.22 228 PHE H C 1
ATOM 1602 O O . PHE C 1 228 ? 144.051 150.487 89.779 1.00 171.22 228 PHE H O 1
ATOM 1610 N N . PHE C 1 229 ? 142.035 150.690 90.717 1.00 175.10 229 PHE H N 1
ATOM 1611 C CA . PHE C 1 229 ? 141.404 150.238 89.497 1.00 175.10 229 PHE H CA 1
ATOM 1612 C C . PHE C 1 229 ? 141.683 151.078 88.275 1.00 175.10 229 PHE H C 1
ATOM 1613 O O . PHE C 1 229 ? 142.240 150.567 87.309 1.00 175.10 229 PHE H O 1
ATOM 1621 N N . GLU C 1 230 ? 141.362 152.370 88.328 1.00 182.44 230 GLU H N 1
ATOM 1622 C CA . GLU C 1 230 ? 141.451 153.177 87.113 1.00 182.44 230 GLU H CA 1
ATOM 1623 C C . GLU C 1 230 ? 142.884 153.230 86.592 1.00 182.44 230 GLU H C 1
ATOM 1624 O O . GLU C 1 230 ? 143.114 153.354 85.383 1.00 182.44 230 GLU H O 1
ATOM 1630 N N . ALA C 1 231 ? 143.863 153.130 87.492 1.00 186.69 231 ALA H N 1
ATOM 1631 C CA . ALA C 1 231 ? 145.255 153.060 87.065 1.00 186.69 231 ALA H CA 1
ATOM 1632 C C . ALA C 1 231 ? 145.548 151.732 86.379 1.00 186.69 231 ALA H C 1
ATOM 1633 O O . ALA C 1 231 ? 146.330 151.669 85.423 1.00 186.69 231 ALA H O 1
ATOM 1635 N N . LYS C 1 232 ? 144.926 150.653 86.862 1.00 186.27 232 LYS H N 1
ATOM 1636 C CA . LYS C 1 232 ? 145.139 149.338 86.264 1.00 186.27 232 LYS H CA 1
ATOM 1637 C C . LYS C 1 232 ? 144.619 149.286 84.833 1.00 186.27 232 LYS H C 1
ATOM 1638 O O . LYS C 1 232 ? 145.236 148.666 83.960 1.00 186.27 232 LYS H O 1
ATOM 1644 N N . LYS C 1 233 ? 143.471 149.915 84.576 1.00 188.00 233 LYS H N 1
ATOM 1645 C CA . LYS C 1 233 ? 142.918 149.893 83.228 1.00 188.00 233 LYS H CA 1
ATOM 1646 C C . LYS C 1 233 ? 143.789 150.689 82.263 1.00 188.00 233 LYS H C 1
ATOM 1647 O O . LYS C 1 233 ? 143.894 150.343 81.081 1.00 188.00 233 LYS H O 1
ATOM 1653 N N . LEU C 1 234 ? 144.426 151.757 82.751 1.00 187.67 234 LEU H N 1
ATOM 1654 C CA . LEU C 1 234 ? 145.291 152.567 81.899 1.00 187.67 234 LEU H CA 1
ATOM 1655 C C . LEU C 1 234 ? 146.581 151.850 81.521 1.00 187.67 234 LEU H C 1
ATOM 1656 O O . LEU C 1 234 ? 147.111 152.092 80.431 1.00 187.67 234 LEU H O 1
ATOM 1661 N N . VAL C 1 235 ? 147.098 150.984 82.386 1.00 189.08 235 VAL H N 1
ATOM 1662 C CA . VAL C 1 235 ? 148.322 150.252 82.082 1.00 189.08 235 VAL H CA 1
ATOM 1663 C C . VAL C 1 235 ? 147.989 148.939 81.383 1.00 189.08 235 VAL H C 1
ATOM 1664 O O . VAL C 1 235 ? 148.572 148.610 80.350 1.00 189.08 235 VAL H O 1
ATOM 1668 N N . ALA D 1 156 ? 131.200 127.221 195.632 1.00 137.10 156 ALA E N 1
ATOM 1669 C CA . ALA D 1 156 ? 131.121 128.192 194.547 1.00 137.10 156 ALA E CA 1
ATOM 1670 C C . ALA D 1 156 ? 132.151 127.882 193.466 1.00 137.10 156 ALA E C 1
ATOM 1671 O O . ALA D 1 156 ? 131.963 128.234 192.301 1.00 137.10 156 ALA E O 1
ATOM 1673 N N . ALA D 1 157 ? 133.243 127.227 193.863 1.00 139.64 157 ALA E N 1
ATOM 1674 C CA . ALA D 1 157 ? 134.265 126.841 192.896 1.00 139.64 157 ALA E CA 1
ATOM 1675 C C . ALA D 1 157 ? 133.723 125.815 191.907 1.00 139.64 157 ALA E C 1
ATOM 1676 O O . ALA D 1 157 ? 134.116 125.804 190.735 1.00 139.64 157 ALA E O 1
ATOM 1678 N N . LYS D 1 158 ? 132.972 124.857 192.440 1.00 140.59 158 LYS E N 1
ATOM 1679 C CA . LYS D 1 158 ? 132.371 123.815 191.633 1.00 140.59 158 LYS E CA 1
ATOM 1680 C C . LYS D 1 158 ? 131.662 124.533 190.526 1.00 140.59 158 LYS E C 1
ATOM 1681 O O . LYS D 1 158 ? 131.920 124.252 189.362 1.00 140.59 158 LYS E O 1
ATOM 1687 N N . ASP D 1 159 ? 130.960 125.593 190.907 1.00 141.23 159 ASP E N 1
ATOM 1688 C CA . ASP D 1 159 ? 130.261 126.428 189.970 1.00 141.23 159 ASP E CA 1
ATOM 1689 C C . ASP D 1 159 ? 131.277 126.982 189.039 1.00 141.23 159 ASP E C 1
ATOM 1690 O O . ASP D 1 159 ? 131.182 126.766 187.846 1.00 141.23 159 ASP E O 1
ATOM 1695 N N . LYS D 1 160 ? 132.306 127.619 189.579 1.00 133.69 160 LYS E N 1
ATOM 1696 C CA . LYS D 1 160 ? 133.354 128.207 188.756 1.00 133.69 160 LYS E CA 1
ATOM 1697 C C . LYS D 1 160 ? 133.983 127.221 187.792 1.00 133.69 160 LYS E C 1
ATOM 1698 O O . LYS D 1 160 ? 134.077 127.527 186.621 1.00 133.69 160 LYS E O 1
ATOM 1704 N N . LEU D 1 161 ? 134.246 125.990 188.226 1.00 133.30 161 LEU E N 1
ATOM 1705 C CA . LEU D 1 161 ? 134.910 125.013 187.415 1.00 133.30 161 LEU E CA 1
ATOM 1706 C C . LEU D 1 161 ? 133.958 124.722 186.331 1.00 133.30 161 LEU E C 1
ATOM 1707 O O . LEU D 1 161 ? 134.305 124.865 185.198 1.00 133.30 161 LEU E O 1
ATOM 1712 N N . SER D 1 162 ? 132.694 124.499 186.636 1.00 133.10 162 SER E N 1
ATOM 1713 C CA . SER D 1 162 ? 131.766 124.217 185.585 1.00 133.10 162 SER E CA 1
ATOM 1714 C C . SER D 1 162 ? 131.569 125.328 184.599 1.00 133.10 162 SER E C 1
ATOM 1715 O O . SER D 1 162 ? 131.439 125.038 183.432 1.00 133.10 162 SER E O 1
ATOM 1718 N N . GLU D 1 163 ? 131.697 126.593 185.016 1.00 128.96 163 GLU E N 1
ATOM 1719 C CA . GLU D 1 163 ? 131.572 127.729 184.123 1.00 128.96 163 GLU E CA 1
ATOM 1720 C C . GLU D 1 163 ? 132.671 127.564 183.165 1.00 128.96 163 GLU E C 1
ATOM 1721 O O . GLU D 1 163 ? 132.454 127.488 181.969 1.00 128.96 163 GLU E O 1
ATOM 1727 N N . LEU D 1 164 ? 133.835 127.220 183.668 1.00 124.46 164 LEU E N 1
ATOM 1728 C CA . LEU D 1 164 ? 134.993 127.088 182.863 1.00 124.46 164 LEU E CA 1
ATOM 1729 C C . LEU D 1 164 ? 135.008 125.803 182.010 1.00 124.46 164 LEU E C 1
ATOM 1730 O O . LEU D 1 164 ? 135.323 125.884 180.831 1.00 124.46 164 LEU E O 1
ATOM 1735 N N . GLN D 1 165 ? 134.579 124.649 182.524 1.00 121.87 165 GLN E N 1
ATOM 1736 C CA . GLN D 1 165 ? 134.554 123.442 181.676 1.00 121.87 165 GLN E CA 1
ATOM 1737 C C . GLN D 1 165 ? 133.585 123.677 180.506 1.00 121.87 165 GLN E C 1
ATOM 1738 O O . GLN D 1 165 ? 133.940 123.514 179.319 1.00 121.87 165 GLN E O 1
ATOM 1744 N N . LEU D 1 166 ? 132.418 124.241 180.838 1.00 119.79 166 LEU E N 1
ATOM 1745 C CA . LEU D 1 166 ? 131.390 124.599 179.851 1.00 119.79 166 LEU E CA 1
ATOM 1746 C C . LEU D 1 166 ? 131.938 125.670 178.913 1.00 119.79 166 LEU E C 1
ATOM 1747 O O . LEU D 1 166 ? 131.685 125.630 177.682 1.00 119.79 166 LEU E O 1
ATOM 1752 N N . ARG D 1 167 ? 132.748 126.566 179.467 1.00 114.70 167 ARG E N 1
ATOM 1753 C CA . ARG D 1 167 ? 133.383 127.605 178.676 1.00 114.70 167 ARG E CA 1
ATOM 1754 C C . ARG D 1 167 ? 134.209 126.932 177.585 1.00 114.70 167 ARG E C 1
ATOM 1755 O O . ARG D 1 167 ? 134.130 127.313 176.418 1.00 114.70 167 ARG E O 1
ATOM 1763 N N . VAL D 1 168 ? 135.001 125.928 177.963 1.00 112.68 168 VAL E N 1
ATOM 1764 C CA . VAL D 1 168 ? 135.804 125.214 176.977 1.00 112.68 168 VAL E CA 1
ATOM 1765 C C . VAL D 1 168 ? 134.874 124.531 175.965 1.00 112.68 168 VAL E C 1
ATOM 1766 O O . VAL D 1 168 ? 135.155 124.555 174.775 1.00 112.68 168 VAL E O 1
ATOM 1770 N N . ARG D 1 169 ? 133.743 123.983 176.408 1.00 113.35 169 ARG E N 1
ATOM 1771 C CA . ARG D 1 169 ? 132.820 123.376 175.476 1.00 113.35 169 ARG E CA 1
ATOM 1772 C C . ARG D 1 169 ? 132.308 124.362 174.408 1.00 113.35 169 ARG E C 1
ATOM 1773 O O . ARG D 1 169 ? 132.171 123.949 173.257 1.00 113.35 169 ARG E O 1
ATOM 1781 N N . GLN D 1 170 ? 131.980 125.626 174.657 1.00 106.44 170 GLN E N 1
ATOM 1782 C CA . GLN D 1 170 ? 131.498 126.406 173.488 1.00 106.44 170 GLN E CA 1
ATOM 1783 C C . GLN D 1 170 ? 132.733 126.733 172.538 1.00 106.44 170 GLN E C 1
ATOM 1784 O O . GLN D 1 170 ? 132.691 126.498 171.303 1.00 106.44 170 GLN E O 1
ATOM 1790 N N . LEU D 1 171 ? 133.885 127.010 173.150 1.00 101.30 171 LEU E N 1
ATOM 1791 C CA . LEU D 1 171 ? 135.095 127.467 172.465 1.00 101.30 171 LEU E CA 1
ATOM 1792 C C . LEU D 1 171 ? 135.656 126.428 171.549 1.00 101.30 171 LEU E C 1
ATOM 1793 O O . LEU D 1 171 ? 136.036 126.725 170.404 1.00 101.30 171 LEU E O 1
ATOM 1798 N N . VAL D 1 172 ? 135.654 125.191 172.049 1.00 104.65 172 VAL E N 1
ATOM 1799 C CA . VAL D 1 172 ? 136.117 124.035 171.299 1.00 104.65 172 VAL E CA 1
ATOM 1800 C C . VAL D 1 172 ? 135.356 124.013 169.998 1.00 104.65 172 VAL E C 1
ATOM 1801 O O . VAL D 1 172 ? 135.978 124.082 168.910 1.00 104.65 172 VAL E O 1
ATOM 1805 N N . GLU D 1 173 ? 134.016 124.079 170.088 1.00 98.52 173 GLU E N 1
ATOM 1806 C CA . GLU D 1 173 ? 133.246 124.036 168.875 1.00 98.52 173 GLU E CA 1
ATOM 1807 C C . GLU D 1 173 ? 133.560 125.206 167.993 1.00 98.52 173 GLU E C 1
ATOM 1808 O O . GLU D 1 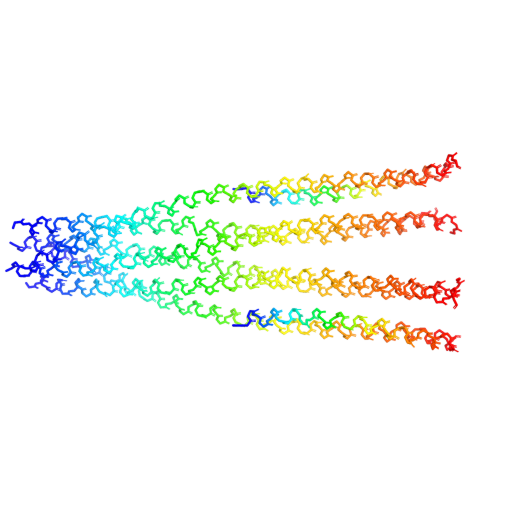173 ? 133.547 125.000 166.791 1.00 98.52 173 GLU E O 1
ATOM 1814 N N . GLN D 1 174 ? 133.821 126.383 168.564 1.00 91.68 174 GLN E N 1
ATOM 1815 C CA . GLN D 1 174 ? 134.157 127.573 167.785 1.00 91.68 174 GLN E CA 1
ATOM 1816 C C . GLN D 1 174 ? 135.312 127.221 166.879 1.00 91.68 174 GLN E C 1
ATOM 1817 O O . GLN D 1 174 ? 135.254 127.419 165.666 1.00 91.68 174 GLN E O 1
ATOM 1823 N N . VAL D 1 175 ? 136.368 126.693 167.481 1.00 96.27 175 VAL E N 1
ATOM 1824 C CA . VAL D 1 175 ? 137.526 126.270 166.713 1.00 96.27 175 VAL E CA 1
ATOM 1825 C C . VAL D 1 175 ? 137.147 125.224 165.653 1.00 96.27 175 VAL E C 1
ATOM 1826 O O . VAL D 1 175 ? 137.629 125.292 164.524 1.00 96.27 175 VAL E O 1
ATOM 1830 N N . GLU D 1 176 ? 136.331 124.244 166.032 1.00 103.69 176 GLU E N 1
ATOM 1831 C CA . GLU D 1 176 ? 135.927 123.193 165.102 1.00 103.69 176 GLU E CA 1
ATOM 1832 C C . GLU D 1 176 ? 135.315 123.804 163.854 1.00 103.69 176 GLU E C 1
ATOM 1833 O O . GLU D 1 176 ? 135.783 123.545 162.737 1.00 103.69 176 GLU E O 1
ATOM 1839 N N . GLN D 1 177 ? 134.303 124.640 164.056 1.00 96.97 177 GLN E N 1
ATOM 1840 C CA . GLN D 1 177 ? 133.630 125.309 162.955 1.00 96.97 177 GLN E CA 1
ATOM 1841 C C . GLN D 1 177 ? 134.607 126.009 162.086 1.00 96.97 177 GLN E C 1
ATOM 1842 O O . GLN D 1 177 ? 134.641 125.714 160.902 1.00 96.97 177 GLN E O 1
ATOM 1848 N N . ILE D 1 178 ? 135.446 126.838 162.700 1.00 95.06 178 ILE E N 1
ATOM 1849 C CA . ILE D 1 178 ? 136.493 127.565 161.998 1.00 95.06 178 ILE E CA 1
ATOM 1850 C C . ILE D 1 178 ? 137.298 126.610 161.131 1.00 95.06 178 ILE E C 1
ATOM 1851 O O . ILE D 1 178 ? 137.438 126.862 159.933 1.00 95.06 178 ILE E O 1
ATOM 1856 N N . GLN D 1 179 ? 137.760 125.496 161.717 1.00 103.16 179 GLN E N 1
ATOM 1857 C CA . GLN D 1 179 ? 138.543 124.503 160.982 1.00 103.16 179 GLN E CA 1
ATOM 1858 C C . GLN D 1 179 ? 137.789 124.070 159.739 1.00 103.16 179 GLN E C 1
ATOM 1859 O O . GLN D 1 179 ? 138.335 124.129 158.634 1.00 103.16 179 GLN E O 1
ATOM 1865 N N . LYS D 1 180 ? 136.518 123.705 159.916 1.00 102.12 180 LYS E N 1
ATOM 1866 C CA . LYS D 1 180 ? 135.683 123.291 158.795 1.00 102.12 180 LYS E CA 1
ATOM 1867 C C . LYS D 1 180 ? 135.674 124.369 157.717 1.00 102.12 180 LYS E C 1
ATOM 1868 O O . LYS D 1 180 ? 135.967 124.077 156.554 1.00 102.12 180 LYS E O 1
ATOM 1874 N N . GLU D 1 181 ? 135.471 125.638 158.096 1.00 97.66 181 GLU E N 1
ATOM 1875 C CA . GLU D 1 181 ? 135.460 126.699 157.077 1.00 97.66 181 GLU E CA 1
ATOM 1876 C C . GLU D 1 181 ? 136.797 126.844 156.374 1.00 97.66 181 GLU E C 1
ATOM 1877 O O . GLU D 1 181 ? 136.840 127.159 155.188 1.00 97.66 181 GLU E O 1
ATOM 1883 N N . GLN D 1 182 ? 137.887 126.606 157.090 1.00 102.20 182 GLN E N 1
ATOM 1884 C CA . GLN D 1 182 ? 139.193 126.689 156.463 1.00 102.20 182 GLN E CA 1
ATOM 1885 C C . GLN D 1 182 ? 139.293 125.571 155.432 1.00 102.20 182 GLN E C 1
ATOM 1886 O O . GLN D 1 182 ? 139.814 125.778 154.340 1.00 102.20 182 GLN E O 1
ATOM 1892 N N . ASN D 1 183 ? 138.802 124.383 155.779 1.00 105.48 183 ASN E N 1
ATOM 1893 C CA . ASN D 1 183 ? 138.820 123.282 154.841 1.00 105.48 183 ASN E CA 1
ATOM 1894 C C . ASN D 1 183 ? 138.065 123.674 153.581 1.00 105.48 183 ASN E C 1
ATOM 1895 O O . ASN D 1 183 ? 138.519 123.398 152.472 1.00 105.48 183 ASN E O 1
ATOM 1900 N N . TYR D 1 184 ? 136.921 124.333 153.742 1.00 98.03 184 TYR E N 1
ATOM 1901 C CA . TYR D 1 184 ? 136.160 124.721 152.588 1.00 98.03 184 TYR E CA 1
ATOM 1902 C C . TYR D 1 184 ? 136.939 125.666 151.799 1.00 98.03 184 TYR E C 1
ATOM 1903 O O . TYR D 1 184 ? 137.101 125.427 150.665 1.00 98.03 184 TYR E O 1
ATOM 1912 N N . GLN D 1 185 ? 137.526 126.649 152.446 1.00 95.76 185 GLN E N 1
ATOM 1913 C CA . GLN D 1 185 ? 138.335 127.640 151.801 1.00 95.76 185 GLN E CA 1
ATOM 1914 C C . GLN D 1 185 ? 139.376 127.042 150.938 1.00 95.76 185 GLN E C 1
ATOM 1915 O O . GLN D 1 185 ? 139.345 127.280 149.790 1.00 95.76 185 GLN E O 1
ATOM 1921 N N . ARG D 1 186 ? 140.191 126.146 151.472 1.00 104.02 186 ARG E N 1
ATOM 1922 C CA . ARG D 1 186 ? 141.166 125.465 150.638 1.00 104.02 186 ARG E CA 1
ATOM 1923 C C . ARG D 1 186 ? 140.431 124.641 149.569 1.00 104.02 186 ARG E C 1
ATOM 1924 O O . ARG D 1 186 ? 141.068 123.977 148.755 1.00 104.02 186 ARG E O 1
ATOM 1932 N N . TRP D 1 187 ? 139.095 124.668 149.587 1.00 99.37 187 TRP E N 1
ATOM 1933 C CA . TRP D 1 187 ? 138.290 123.938 148.603 1.00 99.37 187 TRP E CA 1
ATOM 1934 C C . TRP D 1 187 ? 137.715 124.880 147.570 1.00 99.37 187 TRP E C 1
ATOM 1935 O O . TRP D 1 187 ? 137.352 124.465 146.476 1.00 99.37 187 TRP E O 1
ATOM 1946 N N . ARG D 1 188 ? 137.623 126.157 147.924 1.00 93.76 188 ARG E N 1
ATOM 1947 C CA . ARG D 1 188 ? 137.103 127.171 147.015 1.00 93.76 188 ARG E CA 1
ATOM 1948 C C . ARG D 1 188 ? 138.257 127.969 146.436 1.00 93.76 188 ARG E C 1
ATOM 1949 O O . ARG D 1 188 ? 138.070 129.041 145.875 1.00 93.76 188 ARG E O 1
ATOM 1957 N N . GLU D 1 189 ? 139.459 127.441 146.615 1.00 98.40 189 GLU E N 1
ATOM 1958 C CA . GLU D 1 189 ? 140.661 128.036 146.094 1.00 98.40 189 GLU E CA 1
ATOM 1959 C C . GLU D 1 189 ? 141.248 127.029 145.125 1.00 98.40 189 GLU E C 1
ATOM 1960 O O . GLU D 1 189 ? 141.658 127.405 144.033 1.00 98.40 189 GLU E O 1
ATOM 1966 N N . GLU D 1 190 ? 141.290 125.746 145.495 1.00 103.50 190 GLU E N 1
ATOM 1967 C CA . GLU D 1 190 ? 141.836 124.804 144.534 1.00 103.50 190 GLU E CA 1
ATOM 1968 C C . GLU D 1 190 ? 140.885 124.735 143.358 1.00 103.50 190 GLU E C 1
ATOM 1969 O O . GLU D 1 190 ? 141.309 124.983 142.232 1.00 103.50 190 GLU E O 1
ATOM 1975 N N . ARG D 1 191 ? 139.586 124.612 143.630 1.00 96.32 191 ARG E N 1
ATOM 1976 C CA . ARG D 1 191 ? 138.588 124.546 142.607 1.00 96.32 191 ARG E CA 1
ATOM 1977 C C . ARG D 1 191 ? 138.641 125.760 141.782 1.00 96.32 191 ARG E C 1
ATOM 1978 O O . ARG D 1 191 ? 138.766 125.645 140.606 1.00 96.32 191 ARG E O 1
ATOM 1986 N N . PHE D 1 192 ? 138.732 126.936 142.381 1.00 95.31 192 PHE E N 1
ATOM 1987 C CA . PHE D 1 192 ? 138.723 128.129 141.594 1.00 95.31 192 PHE E CA 1
ATOM 1988 C C . PHE D 1 192 ? 139.904 128.221 140.764 1.00 95.31 192 PHE E C 1
ATOM 1989 O O . PHE D 1 192 ? 139.744 128.596 139.677 1.00 95.31 192 PHE E O 1
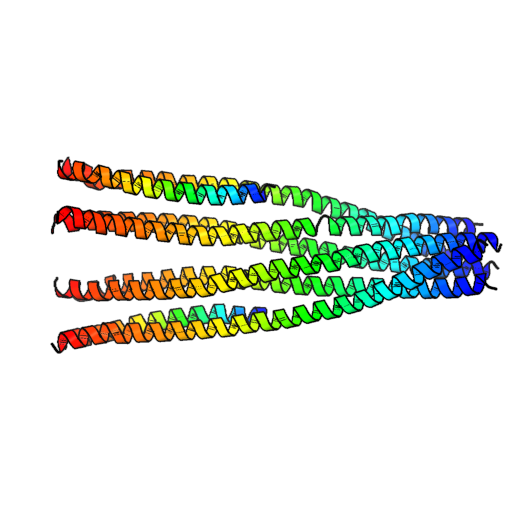ATOM 1997 N N . ARG D 1 193 ? 141.069 127.791 141.217 1.00 106.43 193 ARG E N 1
ATOM 1998 C CA . ARG D 1 193 ? 142.245 127.853 140.394 1.00 106.43 193 ARG E CA 1
ATOM 1999 C C . ARG D 1 193 ? 142.008 127.017 139.194 1.00 106.43 193 ARG E C 1
ATOM 2000 O O . ARG D 1 193 ? 142.120 127.540 138.108 1.00 106.43 193 ARG E O 1
ATOM 2008 N N . GLN D 1 194 ? 141.504 125.796 139.360 1.00 106.44 194 GLN E N 1
ATOM 2009 C CA . GLN D 1 194 ? 141.264 125.009 138.162 1.00 106.44 194 GLN E CA 1
ATOM 2010 C C . GLN D 1 194 ? 140.224 125.640 137.239 1.00 106.44 194 GLN E C 1
ATOM 2011 O O . GLN D 1 194 ? 140.462 125.734 136.040 1.00 106.44 194 GLN E O 1
ATOM 2017 N N . THR D 1 195 ? 139.185 126.261 137.793 1.00 98.40 195 THR E N 1
ATOM 2018 C CA . THR D 1 195 ? 138.175 126.889 136.959 1.00 98.40 195 THR E CA 1
ATOM 2019 C C . THR D 1 195 ? 138.804 128.010 136.187 1.00 98.40 195 THR E C 1
ATOM 2020 O O . THR D 1 195 ? 138.685 128.057 134.988 1.00 98.40 195 THR E O 1
ATOM 2024 N N . SER D 1 196 ? 139.647 128.799 136.831 1.00 101.30 196 SER E N 1
ATOM 2025 C CA . SER D 1 196 ? 140.250 129.914 136.171 1.00 101.30 196 SER E CA 1
ATOM 2026 C C . SER D 1 196 ? 141.142 129.437 135.094 1.00 101.30 196 SER E C 1
ATOM 2027 O O . SER D 1 196 ? 141.070 129.976 134.024 1.00 101.30 196 SER E O 1
ATOM 2030 N N . GLU D 1 197 ? 141.880 128.346 135.313 1.00 110.66 197 GLU E N 1
ATOM 2031 C CA . GLU D 1 197 ? 142.767 127.827 134.294 1.00 110.66 197 GLU E CA 1
ATOM 2032 C C . GLU D 1 197 ? 141.948 127.477 133.100 1.00 110.66 197 GLU E C 1
ATOM 2033 O O . GLU D 1 197 ? 142.236 127.981 132.048 1.00 110.66 197 GLU E O 1
ATOM 2039 N N . SER D 1 198 ? 140.838 126.782 133.296 1.00 106.18 198 SER E N 1
ATOM 2040 C CA . SER D 1 198 ? 139.993 126.424 132.183 1.00 106.18 198 SER E CA 1
ATOM 2041 C C . SER D 1 198 ? 139.528 127.633 131.428 1.00 106.18 198 SER E C 1
ATOM 2042 O O . SER D 1 198 ? 139.752 127.707 130.241 1.00 106.18 198 SER E O 1
ATOM 2045 N N . THR D 1 199 ? 139.067 128.666 132.112 1.00 103.14 199 THR E N 1
ATOM 2046 C CA . THR D 1 199 ? 138.599 129.810 131.338 1.00 103.14 199 THR E CA 1
ATOM 2047 C C . THR D 1 199 ? 139.707 130.489 130.605 1.00 103.14 199 THR E C 1
ATOM 2048 O O . THR D 1 199 ? 139.557 130.820 129.451 1.00 103.14 199 THR E O 1
ATOM 2052 N N . ASN D 1 200 ? 140.887 130.550 131.195 1.00 110.44 200 ASN E N 1
ATOM 2053 C CA . ASN D 1 200 ? 141.949 131.198 130.495 1.00 110.44 200 ASN E CA 1
ATOM 2054 C C . ASN D 1 200 ? 142.340 130.399 129.278 1.00 110.44 200 ASN E C 1
ATOM 2055 O O . ASN D 1 200 ? 142.567 130.991 128.244 1.00 110.44 200 ASN E O 1
ATOM 2060 N N . GLN D 1 201 ? 142.300 129.064 129.358 1.00 110.46 201 GLN E N 1
ATOM 2061 C CA . GLN D 1 201 ? 142.585 128.207 128.234 1.00 110.46 201 GLN E CA 1
ATOM 2062 C C . GLN D 1 201 ? 141.623 128.579 127.155 1.00 110.46 201 GLN E C 1
ATOM 2063 O O . GLN D 1 201 ? 142.077 128.862 126.091 1.00 110.46 201 GLN E O 1
ATOM 2069 N N . ARG D 1 202 ? 140.323 128.665 127.460 1.00 103.30 202 ARG E N 1
ATOM 2070 C CA . ARG D 1 202 ? 139.324 129.034 126.480 1.00 103.30 202 ARG E CA 1
ATOM 2071 C C . ARG D 1 202 ? 139.690 130.293 125.812 1.00 103.30 202 ARG E C 1
ATOM 2072 O O . ARG D 1 202 ? 139.828 130.268 124.626 1.00 103.30 202 ARG E O 1
ATOM 2080 N N . VAL D 1 203 ? 140.039 131.350 126.538 1.00 97.58 203 VAL E N 1
ATOM 2081 C CA . VAL D 1 203 ? 140.332 132.578 125.781 1.00 97.58 203 VAL E CA 1
ATOM 2082 C C . VAL D 1 203 ? 141.565 132.463 124.954 1.00 97.58 203 VAL E C 1
ATOM 2083 O O . VAL D 1 203 ? 141.565 132.835 123.818 1.00 97.58 203 VAL E O 1
ATOM 2087 N N . LEU D 1 204 ? 142.557 131.734 125.417 1.00 106.25 204 LEU E N 1
ATOM 2088 C CA . LEU D 1 204 ? 143.757 131.597 124.622 1.00 106.25 204 LEU E CA 1
ATOM 2089 C C . LEU D 1 204 ? 143.580 130.720 123.429 1.00 106.25 204 LEU E C 1
ATOM 2090 O O . LEU D 1 204 ? 144.376 130.781 122.553 1.00 106.25 204 LEU E O 1
ATOM 2095 N N . TRP D 1 205 ? 142.586 129.850 123.413 1.00 103.99 205 TRP E N 1
ATOM 2096 C CA . TRP D 1 205 ? 142.367 129.026 122.269 1.00 103.99 205 TRP E CA 1
ATOM 2097 C C . TRP D 1 205 ? 141.391 129.692 121.388 1.00 103.99 205 TRP E C 1
ATOM 2098 O O . TRP D 1 205 ? 141.283 129.286 120.284 1.00 103.99 205 TRP E O 1
ATOM 2109 N N . TRP D 1 206 ? 140.641 130.681 121.853 1.00 97.25 206 TRP E N 1
ATOM 2110 C CA . TRP D 1 206 ? 139.683 131.245 120.950 1.00 97.25 206 TRP E CA 1
ATOM 2111 C C . TRP D 1 206 ? 140.483 132.222 120.266 1.00 97.25 206 TRP E C 1
ATOM 2112 O O . TRP D 1 206 ? 140.232 132.476 119.163 1.00 97.25 206 TRP E O 1
ATOM 2123 N N . SER D 1 207 ? 141.371 132.875 120.966 1.00 99.67 207 SER E N 1
ATOM 2124 C CA . SER D 1 207 ? 142.270 133.818 120.308 1.00 99.67 207 SER E CA 1
ATOM 2125 C C . SER D 1 207 ? 142.961 133.174 119.113 1.00 99.67 207 SER E C 1
ATOM 2126 O O . SER D 1 207 ? 143.005 133.754 118.020 1.00 99.67 207 SER E O 1
ATOM 2129 N N . ILE D 1 208 ? 143.556 132.006 119.334 1.00 105.57 208 ILE E N 1
ATOM 2130 C CA . ILE D 1 208 ? 144.262 131.300 118.273 1.00 105.57 208 ILE E CA 1
ATOM 2131 C C . ILE D 1 208 ? 143.292 130.952 117.153 1.00 105.57 208 ILE E C 1
ATOM 2132 O O . ILE D 1 208 ? 143.634 131.023 115.973 1.00 105.57 208 ILE E O 1
ATOM 2137 N N . LEU D 1 209 ? 142.078 130.576 117.537 1.00 99.91 209 LEU E N 1
ATOM 2138 C CA . LEU D 1 209 ? 141.045 130.221 116.577 1.00 99.91 209 LEU E CA 1
ATOM 2139 C C . LEU D 1 209 ? 140.588 131.447 115.789 1.00 99.91 209 LEU E C 1
ATOM 2140 O O . LEU D 1 209 ? 140.443 131.384 114.568 1.00 99.91 209 LEU E O 1
ATOM 2145 N N . GLN D 1 210 ? 140.367 132.562 116.481 1.00 98.37 210 GLN E N 1
ATOM 2146 C CA . GLN D 1 210 ? 139.927 133.783 115.810 1.00 98.37 210 GLN E CA 1
ATOM 2147 C C . GLN D 1 210 ? 140.975 134.232 114.805 1.00 98.37 210 GLN E C 1
ATOM 2148 O O . GLN D 1 210 ? 140.639 134.600 113.679 1.00 98.37 210 GLN E O 1
ATOM 2154 N N . THR D 1 211 ? 142.243 134.209 115.204 1.00 100.72 211 THR E N 1
ATOM 2155 C CA . THR D 1 211 ? 143.300 134.598 114.278 1.00 100.72 211 THR E CA 1
ATOM 2156 C C . THR D 1 211 ? 143.263 133.740 113.022 1.00 100.72 211 THR E C 1
ATOM 2157 O O . THR D 1 211 ? 143.355 134.257 111.901 1.00 100.72 211 THR E O 1
ATOM 2161 N N . LEU D 1 212 ? 143.112 132.425 113.191 1.00 105.07 212 LEU E N 1
ATOM 2162 C CA . LEU D 1 212 ? 143.054 131.540 112.032 1.00 105.07 212 LEU E CA 1
ATOM 2163 C C . LEU D 1 212 ? 141.840 131.840 111.162 1.00 105.07 212 LEU E C 1
ATOM 2164 O O . LEU D 1 212 ? 141.935 131.817 109.932 1.00 105.07 212 LEU E O 1
ATOM 2169 N N . ILE D 1 213 ? 140.691 132.121 111.779 1.00 101.47 213 ILE E N 1
ATOM 2170 C CA . ILE D 1 213 ? 139.484 132.409 111.009 1.00 101.47 213 ILE E CA 1
ATOM 2171 C C . ILE D 1 213 ? 139.675 133.670 110.182 1.00 101.47 213 ILE E C 1
ATOM 2172 O O . ILE D 1 213 ? 139.332 133.712 108.995 1.00 101.47 213 ILE E O 1
ATOM 2177 N N . LEU D 1 214 ? 140.225 134.721 110.797 1.00 99.95 214 LEU E N 1
ATOM 2178 C CA . LEU D 1 214 ? 140.423 135.962 110.055 1.00 99.95 214 LEU E CA 1
ATOM 2179 C C . LEU D 1 214 ? 141.438 135.783 108.932 1.00 99.95 214 LEU E C 1
ATOM 2180 O O . LEU D 1 214 ? 141.234 136.290 107.821 1.00 99.95 214 LEU E O 1
ATOM 2185 N N . VAL D 1 215 ? 142.526 135.051 109.187 1.00 108.77 215 VAL E N 1
ATOM 2186 C CA . VAL D 1 215 ? 143.511 134.812 108.136 1.00 108.77 215 VAL E CA 1
ATOM 2187 C C . VAL D 1 215 ? 142.895 134.014 106.992 1.00 108.77 215 VAL E C 1
ATOM 2188 O O . VAL D 1 215 ? 143.117 134.317 105.812 1.00 108.77 215 VAL E O 1
ATOM 2192 N N . ALA D 1 216 ? 142.116 132.980 107.319 1.00 109.40 216 ALA E N 1
ATOM 2193 C CA . ALA D 1 216 ? 141.510 132.156 106.282 1.00 109.40 216 ALA E CA 1
ATOM 2194 C C . ALA D 1 216 ? 140.510 132.950 105.456 1.00 109.40 216 ALA E C 1
ATOM 2195 O O . ALA D 1 216 ? 140.459 132.809 104.229 1.00 109.40 216 ALA E O 1
ATOM 2197 N N . ILE D 1 217 ? 139.697 133.783 106.106 1.00 110.24 217 ILE E N 1
ATOM 2198 C CA . ILE D 1 217 ? 138.748 134.593 105.353 1.00 110.24 217 ILE E CA 1
ATOM 2199 C C . ILE D 1 217 ? 139.481 135.607 104.488 1.00 110.24 217 ILE E C 1
ATOM 2200 O O . ILE D 1 217 ? 139.063 135.892 103.365 1.00 110.24 217 ILE E O 1
ATOM 2205 N N . GLY D 1 218 ? 140.596 136.150 104.978 1.00 116.58 218 GLY E N 1
ATOM 2206 C CA . GLY D 1 218 ? 141.387 137.041 104.144 1.00 116.58 218 GLY E CA 1
ATOM 2207 C C . GLY D 1 218 ? 141.924 136.353 102.903 1.00 116.58 218 GLY E C 1
ATOM 2208 O O . GLY D 1 218 ? 141.871 136.900 101.799 1.00 116.58 218 GLY E O 1
ATOM 2209 N N . VAL D 1 219 ? 142.451 135.139 103.070 1.00 121.81 219 VAL 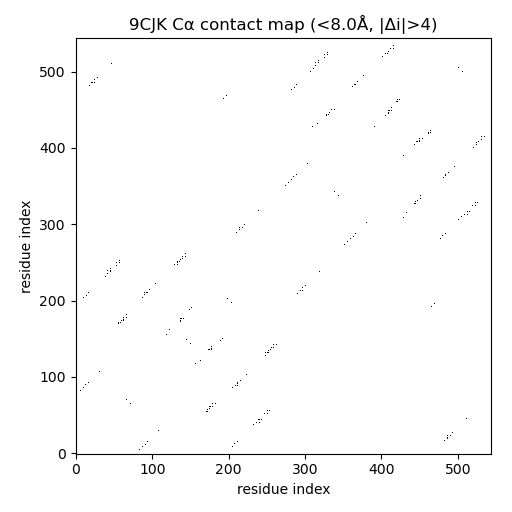E N 1
ATOM 2210 C CA . VAL D 1 219 ? 142.981 134.403 101.926 1.00 121.81 219 VAL E CA 1
ATOM 2211 C C . VAL D 1 219 ? 141.869 134.055 100.942 1.00 121.81 219 VAL E C 1
ATOM 2212 O O . VAL D 1 219 ? 142.040 134.181 99.722 1.00 121.81 219 VAL E O 1
ATOM 2216 N N . TRP D 1 220 ? 140.720 133.603 101.450 1.00 124.28 220 TRP E N 1
ATOM 2217 C CA . TRP D 1 220 ? 139.590 133.314 100.572 1.00 124.28 220 TRP E CA 1
ATOM 2218 C C . TRP D 1 220 ? 139.138 134.567 99.843 1.00 124.28 220 TRP E C 1
ATOM 2219 O O . TRP D 1 220 ? 138.777 134.514 98.664 1.00 124.28 220 TRP E O 1
ATOM 2230 N N . GLN D 1 221 ? 139.142 135.702 100.537 1.00 128.99 221 GLN E N 1
ATOM 2231 C CA . GLN D 1 221 ? 138.786 136.968 99.918 1.00 128.99 221 GLN E CA 1
ATOM 2232 C C . GLN D 1 221 ? 139.735 137.300 98.777 1.00 128.99 221 GLN E C 1
ATOM 2233 O O . GLN D 1 221 ? 139.301 137.691 97.688 1.00 128.99 221 GLN E O 1
ATOM 2239 N N . MET D 1 222 ? 141.027 137.095 99.008 1.00 142.97 222 MET E N 1
ATOM 2240 C CA . MET D 1 222 ? 142.038 137.370 97.994 1.00 142.97 222 MET E CA 1
ATOM 2241 C C . MET D 1 222 ? 141.928 136.445 96.781 1.00 142.97 222 MET E C 1
ATOM 2242 O O . MET D 1 222 ? 142.168 136.872 95.652 1.00 142.97 222 MET E O 1
ATOM 2247 N N . ARG D 1 223 ? 141.568 135.184 97.008 1.00 140.55 223 ARG E N 1
ATOM 2248 C CA . ARG D 1 223 ? 141.447 134.237 95.905 1.00 140.55 223 ARG E CA 1
ATOM 2249 C C . ARG D 1 223 ? 140.150 134.448 95.133 1.00 140.55 223 ARG E C 1
ATOM 2250 O O . ARG D 1 223 ? 140.102 134.235 93.915 1.00 140.55 223 ARG E O 1
ATOM 2258 N N . HIS D 1 224 ? 139.088 134.870 95.816 1.00 136.64 224 HIS E N 1
ATOM 2259 C CA . HIS D 1 224 ? 137.848 135.188 95.123 1.00 136.64 224 HIS E CA 1
ATOM 2260 C C . HIS D 1 224 ? 137.905 136.520 94.395 1.00 136.64 224 HIS E C 1
ATOM 2261 O O . HIS D 1 224 ? 137.173 136.705 93.419 1.00 136.64 224 HIS E O 1
ATOM 2268 N N . LEU D 1 225 ? 138.746 137.454 94.840 1.00 149.02 225 LEU E N 1
ATOM 2269 C CA . LEU D 1 225 ? 138.841 138.746 94.159 1.00 149.02 225 LEU E CA 1
ATOM 2270 C C . LEU D 1 225 ? 139.727 138.648 92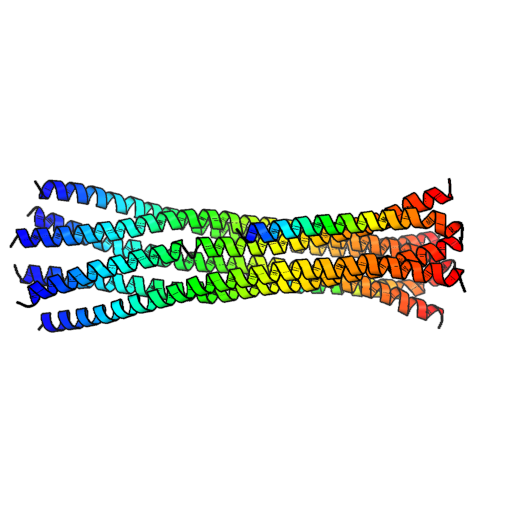.920 1.00 149.02 225 LEU E C 1
ATOM 2271 O O . LEU D 1 225 ? 139.412 139.215 91.867 1.00 149.02 225 LEU E O 1
ATOM 2276 N N . LYS D 1 226 ? 140.843 137.922 93.036 1.00 157.53 226 LYS E N 1
ATOM 2277 C CA . LYS D 1 226 ? 141.762 137.759 91.917 1.00 157.53 226 LYS E CA 1
ATOM 2278 C C . LYS D 1 226 ? 141.077 137.105 90.724 1.00 157.53 226 LYS E C 1
ATOM 2279 O O . LYS D 1 226 ? 141.181 137.582 89.589 1.00 157.53 226 LYS E O 1
ATOM 2285 N N . SER D 1 227 ? 140.365 136.006 90.975 1.00 157.83 227 SER E N 1
ATOM 2286 C CA . SER D 1 227 ? 139.647 135.329 89.903 1.00 157.83 227 SER E CA 1
ATOM 2287 C C . SER D 1 227 ? 138.529 136.207 89.361 1.00 157.83 227 SER E C 1
ATOM 2288 O O . SER D 1 227 ? 138.238 136.194 88.160 1.00 157.83 227 SER E O 1
ATOM 2291 N N . PHE D 1 228 ? 137.882 136.973 90.239 1.00 160.66 228 PHE E N 1
ATOM 2292 C CA . PHE D 1 228 ? 136.765 137.805 89.809 1.00 160.66 228 PHE E CA 1
ATOM 2293 C C . PHE D 1 228 ? 137.228 138.891 88.844 1.00 160.66 228 PHE E C 1
ATOM 2294 O O . PHE D 1 228 ? 136.545 139.191 87.859 1.00 160.66 228 PHE E O 1
ATOM 2302 N N . PHE D 1 229 ? 138.385 139.502 89.115 1.00 166.84 229 PHE E N 1
ATOM 2303 C CA . PHE D 1 229 ? 138.925 140.478 88.170 1.00 166.84 229 PHE E CA 1
ATOM 2304 C C . PHE D 1 229 ? 139.324 139.826 86.852 1.00 166.84 229 PHE E C 1
ATOM 2305 O O . PHE D 1 229 ? 139.040 140.363 85.773 1.00 166.84 229 PHE E O 1
ATOM 2313 N N . GLU D 1 230 ? 139.991 138.673 86.912 1.00 169.85 230 GLU E N 1
ATOM 2314 C CA . GLU D 1 230 ? 140.410 138.005 85.683 1.00 169.85 230 GLU E CA 1
ATOM 2315 C C . GLU D 1 230 ? 139.205 137.562 84.863 1.00 169.85 230 GLU E C 1
ATOM 2316 O O . GLU D 1 230 ? 139.198 137.685 83.633 1.00 169.85 230 GLU E O 1
ATOM 2322 N N . ALA D 1 231 ? 138.173 137.042 85.529 1.00 171.54 231 ALA E N 1
ATOM 2323 C CA . ALA D 1 231 ? 136.955 136.650 84.828 1.00 171.54 231 ALA E CA 1
ATOM 2324 C C . ALA D 1 231 ? 136.246 137.864 84.239 1.00 171.54 231 ALA E C 1
ATOM 2325 O O . ALA D 1 231 ? 135.679 137.798 83.142 1.00 171.54 231 ALA E O 1
ATOM 2327 N N . LYS D 1 232 ? 136.259 138.984 84.965 1.00 174.63 232 LYS E N 1
ATOM 2328 C CA . LYS D 1 232 ? 135.601 140.193 84.478 1.00 174.63 232 LYS E CA 1
ATOM 2329 C C . LYS D 1 232 ? 136.271 140.714 83.213 1.00 174.63 232 LYS E C 1
ATOM 2330 O O . LYS D 1 232 ? 135.600 141.194 82.292 1.00 174.63 232 LYS E O 1
ATOM 2336 N N . LYS D 1 233 ? 137.602 140.632 83.152 1.00 176.35 233 LYS E N 1
ATOM 2337 C CA . LYS D 1 233 ? 138.316 141.126 81.979 1.00 176.35 233 LYS E CA 1
ATOM 2338 C C . LYS D 1 233 ? 137.960 140.327 80.733 1.00 176.35 233 LYS E C 1
ATOM 2339 O O . LYS D 1 233 ? 137.933 140.872 79.623 1.00 176.35 233 LYS E O 1
ATOM 2345 N N . LEU D 1 234 ? 137.679 139.036 80.893 1.00 180.90 234 LEU E N 1
ATOM 2346 C CA . LEU D 1 234 ? 137.310 138.179 79.775 1.00 180.90 234 LEU E CA 1
ATOM 2347 C C . LEU D 1 234 ? 135.861 138.358 79.342 1.00 180.90 234 LEU E C 1
ATOM 2348 O O . LEU D 1 234 ? 135.489 137.880 78.264 1.00 180.90 234 LEU E O 1
ATOM 2353 N N . VAL D 1 235 ? 135.042 139.035 80.143 1.00 186.13 235 VAL E N 1
ATOM 2354 C CA . VAL D 1 235 ? 133.640 139.256 79.811 1.00 186.13 235 VAL E CA 1
ATOM 2355 C C . VAL D 1 235 ? 133.082 140.418 80.623 1.00 186.13 235 VAL E C 1
ATOM 2356 O O . VAL D 1 235 ? 132.362 141.267 80.099 1.00 186.13 235 VAL E O 1
ATOM 2360 N N . ASP E 1 159 ? 119.640 136.003 192.790 1.00 144.40 159 ASP A N 1
ATOM 2361 C CA . ASP E 1 159 ? 118.991 135.011 191.955 1.00 144.40 159 ASP A CA 1
ATOM 2362 C C . ASP E 1 159 ? 118.822 135.549 190.567 1.00 144.40 159 ASP A C 1
ATOM 2363 O O . ASP E 1 159 ? 118.838 134.783 189.608 1.00 144.40 159 ASP A O 1
ATOM 2368 N N . LYS E 1 160 ? 118.659 136.864 190.441 1.00 139.27 160 LYS A N 1
ATOM 2369 C CA . LYS E 1 160 ? 118.507 137.489 189.130 1.00 139.27 160 LYS A CA 1
ATOM 2370 C C . LYS E 1 160 ? 119.711 137.113 188.279 1.00 139.27 160 LYS A C 1
ATOM 2371 O O . LYS E 1 160 ? 119.558 136.651 187.146 1.00 139.27 160 LYS A O 1
ATOM 2377 N N . LEU E 1 161 ? 120.894 137.251 188.878 1.00 131.97 161 LEU A N 1
ATOM 2378 C CA . LEU E 1 161 ? 122.164 136.911 188.244 1.00 131.97 161 LEU A CA 1
ATOM 2379 C C . LEU E 1 161 ? 122.092 135.509 187.667 1.00 131.97 161 LEU A C 1
ATOM 2380 O O . LEU E 1 161 ? 122.324 135.307 186.474 1.00 131.97 161 LEU A O 1
ATOM 2385 N N . SER E 1 162 ? 121.699 134.556 188.512 1.00 136.92 162 SER A N 1
ATOM 2386 C CA . SER E 1 162 ? 121.559 133.161 188.114 1.00 136.92 162 SER A CA 1
ATOM 2387 C C . SER E 1 162 ? 120.660 133.051 186.894 1.00 136.92 162 SER A C 1
ATOM 2388 O O . SER E 1 162 ? 121.034 132.429 185.895 1.00 136.92 162 SER A O 1
ATOM 2391 N N . GLU E 1 163 ? 119.499 133.709 186.947 1.00 137.18 163 GLU A N 1
ATOM 2392 C CA . GLU E 1 163 ? 118.561 133.682 185.831 1.00 137.18 163 GLU A CA 1
ATOM 2393 C C . GLU E 1 163 ? 119.258 134.181 184.551 1.00 137.18 163 GLU A C 1
ATOM 2394 O O . GLU E 1 163 ? 119.198 133.503 183.524 1.00 137.18 163 GLU A O 1
ATOM 2400 N N . LEU E 1 164 ? 120.026 135.275 184.639 1.00 128.81 164 LEU A N 1
ATOM 2401 C CA . LEU E 1 164 ? 120.752 135.802 183.489 1.00 128.81 164 LEU A CA 1
ATOM 2402 C C . LEU E 1 164 ? 121.693 134.731 182.955 1.00 128.81 164 LEU A C 1
ATOM 2403 O O . LEU E 1 164 ? 121.726 134.472 181.751 1.00 128.81 164 LEU A O 1
ATOM 2408 N N . GLN E 1 165 ? 122.410 134.054 183.858 1.00 131.39 165 GLN A N 1
ATOM 2409 C CA . GLN E 1 165 ? 123.325 132.981 183.484 1.00 131.39 165 GLN A CA 1
ATOM 2410 C C . GLN E 1 165 ? 122.606 131.851 182.743 1.00 131.39 165 GLN A C 1
ATOM 2411 O O . GLN E 1 165 ? 123.164 131.275 181.812 1.00 131.39 165 GLN A O 1
ATOM 2417 N N . LEU E 1 166 ? 121.373 131.528 183.145 1.00 132.54 166 LEU A N 1
ATOM 2418 C CA . LEU E 1 166 ? 120.614 130.491 182.461 1.00 132.54 166 LEU A CA 1
ATOM 2419 C C . LEU E 1 166 ? 120.216 130.999 181.077 1.00 132.54 166 LEU A C 1
ATOM 2420 O O . LEU E 1 166 ? 120.184 130.240 180.108 1.00 132.54 166 LEU A O 1
ATOM 2425 N N . ARG E 1 167 ? 119.916 132.292 180.996 1.00 124.78 167 ARG A N 1
ATOM 2426 C CA . ARG E 1 167 ? 119.527 132.918 179.749 1.00 124.78 167 ARG A CA 1
ATOM 2427 C C . ARG E 1 167 ? 120.707 133.042 178.794 1.00 124.78 167 ARG A C 1
ATOM 2428 O O . ARG E 1 167 ? 120.583 132.697 177.620 1.00 124.78 167 ARG A O 1
ATOM 2436 N N . VAL E 1 168 ? 121.849 133.528 179.278 1.00 121.32 168 VAL A N 1
ATOM 2437 C CA . VAL E 1 168 ? 122.979 133.676 178.392 1.00 121.32 168 VAL A CA 1
ATOM 2438 C C . VAL E 1 168 ? 123.385 132.339 177.908 1.00 121.32 168 VAL A C 1
ATOM 2439 O O . VAL E 1 168 ? 123.569 132.249 176.759 1.00 121.32 168 VAL A O 1
ATOM 2443 N N . ARG E 1 169 ? 123.421 131.294 178.724 1.00 123.03 169 ARG A N 1
ATOM 2444 C CA . ARG E 1 169 ? 123.802 129.997 178.200 1.00 123.03 169 ARG A CA 1
ATOM 2445 C C . ARG E 1 169 ? 122.896 129.551 177.077 1.00 123.03 169 ARG A C 1
ATOM 2446 O O . ARG E 1 169 ? 123.388 129.230 176.009 1.00 123.03 169 ARG A O 1
ATOM 2454 N N . GLN E 1 170 ? 121.587 129.730 177.206 1.00 122.04 170 GLN A N 1
ATOM 2455 C CA . GLN E 1 170 ? 120.708 129.306 176.115 1.00 122.04 170 GLN A CA 1
ATOM 2456 C C . GLN E 1 170 ? 120.958 130.126 174.885 1.00 122.04 170 GLN A C 1
ATOM 2457 O O . GLN E 1 170 ? 121.105 129.594 173.797 1.00 122.04 170 GLN A O 1
ATOM 2463 N N . LEU E 1 171 ? 121.187 131.419 175.073 1.00 112.93 171 LEU A N 1
ATOM 2464 C CA . LEU E 1 171 ? 121.445 132.309 173.977 1.00 112.93 171 LEU A CA 1
ATOM 2465 C C . LEU E 1 171 ? 122.681 131.893 173.283 1.00 112.93 171 LEU A C 1
ATOM 2466 O O . LEU E 1 171 ? 122.685 131.798 172.095 1.00 112.93 171 LEU A O 1
ATOM 2471 N N . VAL E 1 172 ? 123.722 131.485 174.008 1.00 110.99 172 VAL A N 1
ATOM 2472 C CA . VAL E 1 172 ? 124.951 131.071 173.389 1.00 110.99 172 VAL A CA 1
ATOM 2473 C C . VAL E 1 172 ? 124.958 129.688 172.867 1.00 110.99 172 VAL A C 1
ATOM 2474 O O . VAL E 1 172 ? 125.974 129.252 172.440 1.00 110.99 172 VAL A O 1
ATOM 2478 N N . GLU E 1 173 ? 123.896 128.943 173.059 1.00 114.09 173 GLU A N 1
ATOM 2479 C CA . GLU E 1 173 ? 123.795 127.681 172.412 1.00 114.09 173 GLU A CA 1
ATOM 2480 C C . GLU E 1 173 ? 122.850 127.855 171.249 1.00 114.09 173 GLU A C 1
ATOM 2481 O O . GLU E 1 173 ? 122.684 126.943 170.512 1.00 114.09 173 GLU A O 1
ATOM 2487 N N . GLN E 1 174 ? 122.205 129.001 171.064 1.00 106.02 174 GLN A N 1
ATOM 2488 C CA . GLN E 1 174 ? 121.308 129.116 169.921 1.00 106.02 174 GLN A CA 1
ATOM 2489 C C . GLN E 1 174 ? 122.045 129.874 168.887 1.00 106.02 174 GLN A C 1
ATOM 2490 O O . GLN E 1 174 ? 121.491 130.325 167.959 1.00 106.02 174 GLN A O 1
ATOM 2496 N N . VAL E 1 175 ? 123.344 129.950 169.019 1.00 99.38 175 VAL A N 1
ATOM 2497 C CA . VAL E 1 175 ? 124.213 130.704 168.124 1.00 99.38 175 VAL A CA 1
ATOM 2498 C C . VAL E 1 175 ? 125.230 129.784 167.461 1.00 99.38 175 VAL A C 1
ATOM 2499 O O . VAL E 1 175 ? 125.543 129.940 166.276 1.00 99.38 175 VAL A O 1
ATOM 2503 N N . GLU E 1 176 ? 125.532 128.719 168.170 1.00 100.58 176 GLU A N 1
ATOM 2504 C CA . GLU E 1 176 ? 126.330 127.652 167.653 1.00 100.58 176 GLU A CA 1
ATOM 2505 C C . GLU E 1 176 ? 125.483 127.140 166.554 1.00 100.58 176 GLU A C 1
ATOM 2506 O O . GLU E 1 176 ? 125.896 127.074 165.442 1.00 100.58 176 GLU A O 1
ATOM 2512 N N . GLN E 1 177 ? 124.259 126.814 166.882 1.00 103.46 177 GLN A N 1
ATOM 2513 C CA . GLN E 1 177 ? 123.312 126.307 165.942 1.00 103.46 177 GLN A CA 1
ATOM 2514 C C . GLN E 1 177 ? 123.165 127.223 164.763 1.00 103.46 177 GLN A C 1
ATOM 2515 O O . GLN E 1 177 ? 123.407 126.815 163.681 1.00 103.46 177 GLN A O 1
ATOM 2521 N N . ILE E 1 178 ? 122.875 128.486 164.974 1.00 100.61 178 ILE A N 1
ATOM 2522 C CA . ILE E 1 178 ? 122.782 129.458 163.889 1.00 100.61 178 ILE A CA 1
ATOM 2523 C C . ILE E 1 178 ? 124.036 129.494 163.081 1.00 100.61 178 ILE A C 1
ATOM 2524 O O . ILE E 1 178 ? 123.964 129.366 161.887 1.00 100.61 178 ILE A O 1
ATOM 2529 N N . GLN E 1 179 ? 125.205 129.520 163.705 1.00 93.75 179 GLN A N 1
ATOM 2530 C CA . GLN E 1 179 ? 126.394 129.598 162.889 1.00 93.75 179 GLN A CA 1
ATOM 2531 C C . GLN E 1 179 ? 126.597 128.353 162.120 1.00 93.75 179 GLN A C 1
ATOM 2532 O O . GLN E 1 179 ? 126.868 128.413 160.981 1.00 93.75 179 GLN A O 1
ATOM 2538 N N . LYS E 1 180 ? 126.272 127.204 162.666 1.00 95.86 180 LYS A N 1
ATOM 2539 C CA . LYS E 1 180 ? 126.438 125.996 161.950 1.00 95.86 180 LYS A CA 1
ATOM 2540 C C . LYS E 1 180 ? 125.472 125.955 160.812 1.00 95.86 180 LYS A C 1
ATOM 2541 O O . LYS E 1 180 ? 125.845 125.511 159.779 1.00 95.86 180 LYS A O 1
ATOM 2547 N N . GLU E 1 181 ? 124.259 126.513 160.922 1.00 102.91 181 GLU A N 1
ATOM 2548 C CA . GLU E 1 181 ? 123.332 126.526 159.803 1.00 102.91 181 GLU A CA 1
ATOM 2549 C C . GLU E 1 181 ? 123.948 127.349 158.764 1.00 102.91 181 GLU A C 1
ATOM 2550 O O . GLU E 1 181 ? 124.103 126.881 157.679 1.00 102.91 181 GLU A O 1
ATOM 2556 N N . GLN E 1 182 ? 124.509 128.499 159.105 1.00 96.39 182 GLN A N 1
ATOM 2557 C CA . GLN E 1 182 ? 125.143 129.268 158.075 1.00 96.39 182 GLN A CA 1
ATOM 2558 C C . GLN E 1 182 ? 126.493 128.763 157.589 1.00 96.39 182 GLN A C 1
ATOM 2559 O O . GLN E 1 182 ? 127.032 129.347 156.705 1.00 96.39 182 GLN A O 1
ATOM 2565 N N . ASN E 1 183 ? 127.072 127.721 158.191 1.00 95.16 183 ASN A N 1
ATOM 2566 C CA . ASN E 1 183 ? 128.253 127.103 157.679 1.00 95.16 183 ASN A CA 1
ATOM 2567 C C . ASN E 1 183 ? 127.551 126.358 156.588 1.00 95.16 183 ASN A C 1
ATOM 2568 O O . ASN E 1 183 ? 127.679 126.653 155.472 1.00 95.16 183 ASN A O 1
ATOM 2573 N N . TYR E 1 184 ? 126.700 125.426 156.969 1.00 103.54 184 TYR A N 1
ATOM 2574 C CA . TYR E 1 184 ? 126.130 124.497 156.058 1.00 103.54 184 TYR A CA 1
ATOM 2575 C C . TYR E 1 184 ? 125.455 125.010 154.895 1.00 103.54 184 TYR A C 1
ATOM 2576 O O . TYR E 1 184 ? 125.458 124.388 153.902 1.00 103.54 184 TYR A O 1
ATOM 2585 N N . GLN E 1 185 ? 124.820 126.130 155.011 1.00 100.43 185 GLN A N 1
ATOM 2586 C CA . GLN E 1 185 ? 124.119 126.647 153.860 1.00 100.43 185 GLN A CA 1
ATOM 2587 C C . GLN E 1 185 ? 125.085 127.211 152.863 1.00 100.43 185 GLN A C 1
ATOM 2588 O O . GLN E 1 185 ? 125.047 126.753 151.755 1.00 100.43 185 GLN A O 1
ATOM 2594 N N . ARG E 1 186 ? 126.092 127.953 153.305 1.00 95.61 186 ARG A N 1
ATOM 2595 C CA . ARG E 1 186 ? 127.067 128.546 152.421 1.00 95.61 186 ARG A CA 1
ATOM 2596 C C . ARG E 1 186 ? 127.724 127.567 151.559 1.00 95.61 186 ARG A C 1
ATOM 2597 O O . ARG E 1 186 ? 127.585 127.700 150.394 1.00 95.61 186 ARG A O 1
ATOM 2605 N N . TRP E 1 187 ? 128.358 126.554 152.123 1.00 98.08 187 TRP A N 1
ATOM 2606 C CA . TRP E 1 187 ? 129.017 125.504 151.380 1.00 98.08 187 TRP A CA 1
ATOM 2607 C C . TRP E 1 187 ? 128.106 124.949 150.339 1.00 98.08 187 TRP A C 1
ATOM 2608 O O . TRP E 1 187 ? 128.423 125.072 149.162 1.00 98.08 187 TRP A O 1
ATOM 2619 N N . ARG E 1 188 ? 126.914 124.530 150.738 1.00 100.82 188 ARG A N 1
ATOM 2620 C CA . ARG E 1 188 ? 125.984 123.911 149.810 1.00 100.82 188 ARG A CA 1
ATOM 2621 C C . ARG E 1 188 ? 125.681 124.799 148.662 1.00 100.82 188 ARG A C 1
ATOM 2622 O O . ARG E 1 188 ? 125.951 124.455 147.505 1.00 100.82 188 ARG A O 1
ATOM 2630 N N . GLU E 1 189 ? 125.343 126.029 149.001 1.00 92.73 189 GLU A N 1
ATOM 2631 C CA . GLU E 1 189 ? 124.929 126.942 147.991 1.00 92.73 189 GLU A CA 1
ATOM 2632 C C . GLU E 1 189 ? 126.023 127.238 147.074 1.00 92.73 189 GLU A C 1
ATOM 2633 O O . GLU E 1 189 ? 125.839 127.074 145.895 1.00 92.73 189 GLU A O 1
ATOM 2639 N N . GLU E 1 190 ? 127.223 127.441 147.582 1.00 87.62 190 GLU A N 1
ATOM 2640 C CA . GLU E 1 190 ? 128.279 127.784 146.685 1.00 87.62 190 GLU A CA 1
ATOM 2641 C C . GLU E 1 190 ? 128.623 126.667 145.787 1.00 87.62 190 GLU A C 1
ATOM 2642 O O . GLU E 1 190 ? 128.785 126.924 144.625 1.00 87.62 190 GLU A O 1
ATOM 2648 N N . ARG E 1 191 ? 128.560 125.426 146.256 1.00 103.17 191 ARG A N 1
ATOM 2649 C CA . ARG E 1 191 ? 128.883 124.342 145.384 1.00 103.17 191 ARG A CA 1
ATOM 2650 C C . ARG E 1 191 ? 127.893 124.301 144.276 1.00 103.17 191 ARG A C 1
ATOM 2651 O O . ARG E 1 191 ? 128.304 124.323 143.127 1.00 103.17 191 ARG A O 1
ATOM 2659 N N . PHE E 1 192 ? 126.604 124.444 144.582 1.00 96.80 192 PHE A N 1
ATOM 2660 C CA . PHE E 1 192 ? 125.624 124.399 143.499 1.00 96.80 192 PHE A CA 1
ATOM 2661 C C . PHE E 1 192 ? 125.842 125.501 142.526 1.00 96.80 192 PHE A C 1
ATOM 2662 O O . PHE E 1 192 ? 125.947 125.199 141.362 1.00 96.80 192 PHE A O 1
ATOM 2670 N N . ARG E 1 193 ? 126.148 126.702 143.013 1.00 89.52 193 ARG A N 1
ATOM 2671 C CA . ARG E 1 193 ? 126.374 127.839 142.166 1.00 89.52 193 ARG A CA 1
ATOM 2672 C C . ARG E 1 193 ? 127.461 127.544 141.219 1.00 89.52 193 ARG A C 1
ATOM 2673 O O . ARG E 1 193 ? 127.226 127.607 140.032 1.00 89.52 193 ARG A O 1
ATOM 2681 N N . GLN E 1 194 ? 128.574 127.047 141.743 1.00 87.06 194 GLN A N 1
ATOM 2682 C CA . GLN E 1 194 ? 129.736 126.726 140.951 1.00 87.06 194 GLN A CA 1
ATOM 2683 C C . GLN E 1 194 ? 129.389 125.841 139.859 1.00 87.06 194 GLN A C 1
ATOM 2684 O O . GLN E 1 194 ? 129.586 126.215 138.725 1.00 87.06 194 GLN A O 1
ATOM 2690 N N . THR E 1 195 ? 128.738 124.736 140.208 1.00 97.45 195 THR A N 1
ATOM 2691 C CA . THR E 1 195 ? 128.412 123.760 139.209 1.00 97.45 195 THR A CA 1
ATOM 2692 C C . THR E 1 195 ? 127.611 124.338 138.106 1.00 97.45 195 THR A C 1
ATOM 2693 O O . THR E 1 195 ? 128.057 124.256 136.970 1.00 97.45 195 THR A O 1
ATOM 2697 N N . SER E 1 196 ? 126.568 125.088 138.449 1.00 92.65 196 SER A N 1
ATOM 2698 C CA . SER E 1 196 ? 125.725 125.631 137.417 1.00 92.65 196 SER A CA 1
ATOM 2699 C C . SER E 1 196 ? 126.504 126.534 136.531 1.00 92.65 196 SER A C 1
ATOM 2700 O O . SER E 1 196 ? 126.489 126.331 135.337 1.00 92.65 196 SER A O 1
ATOM 2703 N N . GLU E 1 197 ? 127.303 127.406 137.113 1.00 90.53 197 GLU A N 1
ATOM 2704 C CA . GLU E 1 197 ? 128.074 128.310 136.305 1.00 90.53 197 GLU A CA 1
ATOM 2705 C C . GLU E 1 197 ? 128.982 127.607 135.361 1.00 90.53 197 GLU A C 1
ATOM 2706 O O . GLU E 1 197 ? 128.900 127.856 134.184 1.00 90.53 197 GLU A O 1
ATOM 2712 N N . SER E 1 198 ? 129.681 126.582 135.830 1.00 93.08 198 SER A N 1
ATOM 2713 C CA . SER E 1 198 ? 130.599 125.865 134.972 1.00 93.08 198 SER A CA 1
ATOM 2714 C C . SER E 1 198 ? 129.857 125.245 133.847 1.00 93.08 198 SER A C 1
ATOM 2715 O O . SER E 1 198 ? 130.255 125.417 132.730 1.00 93.08 198 SER A O 1
ATOM 2718 N N . THR E 1 199 ? 128.710 124.637 134.131 1.00 95.85 199 THR A N 1
ATOM 2719 C CA . THR E 1 199 ? 127.941 124.029 133.084 1.00 95.85 199 THR A CA 1
ATOM 2720 C C . THR E 1 199 ? 127.535 125.030 132.080 1.00 95.85 199 THR A C 1
ATOM 2721 O O . THR E 1 199 ? 127.643 124.739 130.946 1.00 95.85 199 THR A O 1
ATOM 2725 N N . ASN E 1 200 ? 127.107 126.219 132.470 1.00 94.42 200 ASN A N 1
ATOM 2726 C CA . ASN E 1 200 ? 126.754 127.208 131.484 1.00 94.42 200 ASN A CA 1
ATOM 2727 C C . ASN E 1 200 ? 127.931 127.517 130.627 1.00 94.42 200 ASN A C 1
ATOM 2728 O O . ASN E 1 200 ? 127.795 127.433 129.433 1.00 94.42 200 ASN A O 1
ATOM 2733 N N . GLN E 1 201 ? 129.126 127.704 131.178 1.00 92.57 201 GLN A N 1
ATOM 2734 C CA . GLN E 1 201 ? 130.224 127.940 130.240 1.00 92.57 201 GLN A CA 1
ATOM 2735 C C . GLN E 1 201 ? 130.616 126.728 129.415 1.00 92.57 201 GLN A C 1
ATOM 2736 O O . GLN E 1 201 ? 131.231 126.908 128.415 1.00 92.57 201 GLN A O 1
ATOM 2742 N N . ARG E 1 202 ? 130.294 125.494 129.793 1.00 95.94 202 ARG A N 1
ATOM 2743 C CA . ARG E 1 202 ? 130.626 124.403 128.920 1.00 95.94 202 ARG A CA 1
ATOM 2744 C C . ARG E 1 202 ? 129.654 124.606 127.835 1.00 95.94 202 ARG A C 1
ATOM 2745 O O . ARG E 1 202 ? 130.040 124.665 126.747 1.00 95.94 202 ARG A O 1
ATOM 2753 N N . VAL E 1 203 ? 128.365 124.648 128.146 1.00 91.26 203 VAL A N 1
ATOM 2754 C CA . VAL E 1 203 ? 127.338 124.776 127.113 1.00 91.26 203 VAL A CA 1
ATOM 2755 C C . VAL E 1 203 ? 127.446 126.009 126.224 1.00 91.26 203 VAL A C 1
ATOM 2756 O O . VAL E 1 203 ? 126.643 126.193 125.317 1.00 91.26 203 VAL A O 1
ATOM 2760 N N . LEU E 1 204 ? 128.443 126.848 126.471 1.00 86.12 204 LEU A N 1
ATOM 2761 C CA . LEU E 1 204 ? 128.634 128.033 125.642 1.00 86.12 204 LEU A CA 1
ATOM 2762 C C . LEU E 1 204 ? 130.048 128.103 125.096 1.00 86.12 204 LEU A C 1
ATOM 2763 O O . LEU E 1 204 ? 130.412 129.063 124.435 1.00 86.12 204 LEU A O 1
ATOM 2768 N N . TRP E 1 205 ? 130.858 127.102 125.408 1.00 93.17 205 TRP A N 1
ATOM 2769 C CA . TRP E 1 205 ? 132.198 127.055 124.860 1.00 93.17 205 TRP A CA 1
ATOM 2770 C C . TRP E 1 205 ? 132.161 125.946 123.849 1.00 93.17 205 TRP A C 1
ATOM 2771 O O . TRP E 1 205 ? 132.996 125.877 122.958 1.00 93.17 205 TRP A O 1
ATOM 2782 N N . TRP E 1 206 ? 131.217 125.034 124.036 1.00 95.36 206 TRP A N 1
ATOM 2783 C CA . TRP E 1 206 ? 131.026 123.970 123.067 1.00 95.36 206 TRP A CA 1
ATOM 2784 C C . TRP E 1 206 ? 129.991 124.330 122.017 1.00 95.36 206 TRP A C 1
ATOM 2785 O O . TRP E 1 206 ? 130.017 123.750 120.933 1.00 95.36 206 TRP A O 1
ATOM 2796 N N . SER E 1 207 ? 129.105 125.272 122.321 1.00 89.77 207 SER A N 1
ATOM 2797 C CA . SER E 1 207 ? 128.123 125.713 121.348 1.00 89.77 207 SER A CA 1
ATOM 2798 C C . SER E 1 207 ? 128.874 126.361 120.192 1.00 89.77 207 SER A C 1
ATOM 2799 O O . SER E 1 207 ? 128.446 126.288 119.044 1.00 89.77 207 SER A O 1
ATOM 2802 N N . ILE E 1 208 ? 129.975 127.027 120.531 1.00 88.59 208 ILE A N 1
ATOM 2803 C CA . ILE E 1 208 ? 130.801 127.739 119.561 1.00 88.59 208 ILE A CA 1
ATOM 2804 C C . ILE E 1 208 ? 131.717 126.826 118.755 1.00 88.59 208 ILE A C 1
ATOM 2805 O O . ILE E 1 208 ? 132.013 127.117 117.598 1.00 88.59 208 ILE A O 1
ATOM 2810 N N . LEU E 1 209 ? 132.182 125.741 119.368 1.00 92.33 209 LEU A N 1
ATOM 2811 C CA . LEU E 1 209 ? 133.011 124.827 118.691 1.00 92.33 209 LEU A CA 1
ATOM 2812 C C . LEU E 1 209 ? 132.033 124.224 117.757 1.00 92.33 209 LEU A C 1
ATOM 2813 O O . LEU E 1 209 ? 132.307 124.277 116.566 1.00 92.33 209 LEU A O 1
ATOM 2818 N N . GLN E 1 210 ? 130.824 123.882 118.235 1.00 94.80 210 GLN A N 1
ATOM 2819 C CA . GLN E 1 210 ? 129.900 123.169 117.365 1.00 94.80 210 GLN A CA 1
ATOM 2820 C C . GLN E 1 210 ? 129.594 123.982 116.119 1.00 94.80 210 GLN A C 1
ATOM 2821 O O . GLN E 1 210 ? 129.520 123.430 115.017 1.00 94.80 210 GLN A O 1
ATOM 2827 N N . THR E 1 211 ? 129.422 125.294 116.270 1.00 91.92 211 THR A N 1
ATOM 2828 C CA . THR E 1 211 ? 129.208 126.141 115.101 1.00 91.92 211 THR A CA 1
ATOM 2829 C C . THR E 1 211 ? 130.396 126.075 114.151 1.00 91.92 211 THR A C 1
ATOM 2830 O O . THR E 1 211 ? 130.222 125.969 112.929 1.00 91.92 211 THR A O 1
ATOM 2834 N N . LEU E 1 212 ? 131.614 126.131 114.697 1.00 94.21 212 LEU A N 1
ATOM 2835 C CA . LEU E 1 212 ? 132.795 126.090 113.839 1.00 94.21 212 LEU A CA 1
ATOM 2836 C C . LEU E 1 212 ? 132.884 124.777 113.067 1.00 94.21 212 LEU A C 1
ATOM 2837 O O . LEU E 1 212 ? 133.074 124.779 111.845 1.00 94.21 212 LEU A O 1
ATOM 2842 N N . ILE E 1 213 ? 132.750 123.641 113.760 1.00 95.36 213 ILE A N 1
ATOM 2843 C CA . ILE E 1 213 ? 132.795 122.359 113.052 1.00 95.36 213 ILE A CA 1
ATOM 2844 C C . ILE E 1 213 ? 131.640 122.218 112.068 1.00 95.36 213 ILE A C 1
ATOM 2845 O O . ILE E 1 213 ? 131.820 121.672 110.978 1.00 95.36 213 ILE A O 1
ATOM 2850 N N . LEU E 1 214 ? 130.447 122.703 112.408 1.00 95.30 214 LEU A N 1
ATOM 2851 C CA . LEU E 1 214 ? 129.340 122.575 111.464 1.00 95.30 214 LEU A CA 1
ATOM 2852 C C . LEU E 1 214 ? 129.614 123.351 110.179 1.00 95.30 214 LEU A C 1
ATOM 2853 O O . LEU E 1 214 ? 129.408 122.831 109.073 1.00 95.30 214 LEU A O 1
ATOM 2858 N N . VAL E 1 215 ? 130.102 124.587 110.304 1.00 99.85 215 VAL A N 1
ATOM 2859 C CA . VAL E 1 215 ? 130.425 125.373 109.114 1.00 99.85 215 VAL A CA 1
ATOM 2860 C C . VAL E 1 215 ? 131.546 124.709 108.324 1.00 99.85 215 VAL A C 1
ATOM 2861 O O . VAL E 1 215 ? 131.500 124.642 107.086 1.00 99.85 215 VAL A O 1
ATOM 2865 N N . ALA E 1 216 ? 132.604 124.223 108.942 1.00 106.45 216 ALA A N 1
ATOM 2866 C CA . ALA E 1 216 ? 133.681 123.608 108.163 1.00 106.45 216 ALA A CA 1
ATOM 2867 C C . ALA E 1 216 ? 133.234 122.445 107.321 1.00 106.45 216 ALA A C 1
ATOM 2868 O O . ALA E 1 216 ? 133.363 122.481 106.108 1.00 106.45 216 ALA A O 1
ATOM 2870 N N . ILE E 1 217 ? 132.626 121.456 107.949 1.00 110.20 217 ILE A N 1
ATOM 2871 C CA . ILE E 1 217 ? 132.123 120.298 107.245 1.00 110.20 217 ILE A CA 1
ATOM 2872 C C . ILE E 1 217 ? 131.204 120.675 106.145 1.00 110.20 217 ILE A C 1
ATOM 2873 O O . ILE E 1 217 ? 131.380 120.188 105.076 1.00 110.20 217 ILE A O 1
ATOM 2878 N N . GLY E 1 218 ? 130.262 121.563 106.394 1.00 117.27 218 GLY A N 1
ATOM 2879 C CA . GLY E 1 218 ? 129.341 122.010 105.378 1.00 117.27 218 GLY A CA 1
ATOM 2880 C C . GLY E 1 218 ? 130.056 122.474 104.148 1.00 117.27 218 GLY A C 1
ATOM 2881 O O . GLY E 1 218 ? 129.861 121.896 103.074 1.00 117.27 218 GLY A O 1
ATOM 2882 N N . VAL E 1 219 ? 131.021 123.367 104.341 1.00 122.74 219 VAL A N 1
ATOM 2883 C CA . VAL E 1 219 ? 131.743 123.904 103.208 1.00 122.74 219 VAL A CA 1
ATOM 2884 C C . VAL E 1 219 ? 132.462 122.795 102.512 1.00 122.74 219 VAL A C 1
ATOM 2885 O O . VAL E 1 219 ? 132.245 122.617 101.337 1.00 122.74 219 VAL A O 1
ATOM 2889 N N . TRP E 1 220 ? 133.149 121.977 103.363 1.00 130.25 220 TRP A N 1
ATOM 2890 C CA . TRP E 1 220 ? 134.159 121.026 102.897 1.00 130.25 220 TRP A CA 1
ATOM 2891 C C . TRP E 1 220 ? 133.523 120.157 101.908 1.00 130.25 220 TRP A C 1
ATOM 2892 O O . TRP E 1 220 ? 133.970 120.023 100.775 1.00 130.25 220 TRP A O 1
ATOM 2903 N N . GLN E 1 221 ? 132.399 119.668 102.369 1.00 131.21 221 GLN A N 1
ATOM 2904 C CA . GLN E 1 221 ? 131.529 118.846 101.655 1.00 131.21 221 GLN A CA 1
ATOM 2905 C C . GLN E 1 221 ? 131.233 119.501 100.317 1.00 131.21 221 GLN A C 1
ATOM 2906 O O . GLN E 1 221 ? 131.408 118.836 99.312 1.00 131.21 221 GLN A O 1
ATOM 2912 N N . MET E 1 222 ? 130.755 120.747 100.271 1.00 136.59 222 MET A N 1
ATOM 2913 C CA . MET E 1 222 ? 130.451 121.381 98.976 1.00 136.59 222 MET A CA 1
ATOM 2914 C C . MET E 1 222 ? 131.668 121.342 98.046 1.00 136.59 222 MET A C 1
ATOM 2915 O O . MET E 1 222 ? 131.531 120.933 96.891 1.00 136.59 222 MET A O 1
ATOM 2920 N N . ARG E 1 223 ? 132.862 121.661 98.563 1.00 141.48 223 ARG A N 1
ATOM 2921 C CA . ARG E 1 223 ? 134.083 121.590 97.766 1.00 141.48 223 ARG A CA 1
ATOM 2922 C C . ARG E 1 223 ? 134.241 120.171 97.205 1.00 141.48 223 ARG A C 1
ATOM 2923 O O . ARG E 1 223 ? 134.451 120.003 96.010 1.00 141.48 223 ARG A O 1
ATOM 2931 N N . HIS E 1 224 ? 134.050 119.154 98.051 1.00 151.28 224 HIS A N 1
ATOM 2932 C CA . HIS E 1 224 ? 134.128 117.754 97.644 1.00 151.28 224 HIS A CA 1
ATOM 2933 C C . HIS E 1 224 ? 133.141 117.515 96.497 1.00 151.28 224 HIS A C 1
ATOM 2934 O O . HIS E 1 224 ? 133.540 117.009 95.440 1.00 151.28 224 HIS A O 1
ATOM 2941 N N . LEU E 1 225 ? 131.909 118.016 96.612 1.00 152.51 225 LEU A N 1
ATOM 2942 C CA . LEU E 1 225 ? 130.906 117.871 95.562 1.00 152.51 225 LEU A CA 1
ATOM 2943 C C . LEU E 1 225 ? 131.326 118.543 94.246 1.00 152.51 225 LEU A C 1
ATOM 2944 O O . LEU E 1 225 ? 131.002 118.052 93.166 1.00 152.51 225 LEU A O 1
ATOM 2949 N N . LYS E 1 226 ? 132.049 119.661 94.338 1.00 156.85 226 LYS A N 1
ATOM 2950 C CA . LYS E 1 226 ? 132.516 120.388 93.162 1.00 156.85 226 LYS A CA 1
ATOM 2951 C C . LYS E 1 226 ? 133.843 119.841 92.622 1.00 156.85 226 LYS A C 1
ATOM 2952 O O . LYS E 1 226 ? 134.321 120.289 91.587 1.00 156.85 226 LYS A O 1
ATOM 2958 N N . SER E 1 227 ? 134.448 118.905 93.347 1.00 166.63 227 SER A N 1
ATOM 2959 C CA . SER E 1 227 ? 135.690 118.277 92.956 1.00 166.63 227 SER A CA 1
ATOM 2960 C C . SER E 1 227 ? 135.399 116.887 92.420 1.00 166.63 227 SER A C 1
ATOM 2961 O O . SER E 1 227 ? 135.725 116.603 91.267 1.00 166.63 227 SER A O 1
ATOM 2964 N N . PHE E 1 228 ? 134.789 116.008 93.217 1.00 169.71 228 PHE A N 1
ATOM 2965 C CA . PHE E 1 228 ? 134.529 114.682 92.663 1.00 169.71 228 PHE A CA 1
ATOM 2966 C C . PHE E 1 228 ? 133.439 114.710 91.598 1.00 169.71 228 PHE A C 1
ATOM 2967 O O . PHE E 1 228 ? 133.458 113.909 90.657 1.00 169.71 228 PHE A O 1
ATOM 2975 N N . PHE E 1 229 ? 132.474 115.620 91.728 1.00 174.34 229 PHE A N 1
ATOM 2976 C CA . PHE E 1 229 ? 131.472 115.766 90.677 1.00 174.34 229 PHE A CA 1
ATOM 2977 C C . PHE E 1 229 ? 132.097 116.285 89.390 1.00 174.34 229 PHE A C 1
ATOM 2978 O O . PHE E 1 229 ? 131.714 115.868 88.292 1.00 174.34 229 PHE A O 1
ATOM 2986 N N . GLU E 1 230 ? 133.052 117.211 89.505 1.00 181.66 230 GLU A N 1
ATOM 2987 C CA . GLU E 1 230 ? 133.745 117.715 88.325 1.00 181.66 230 GLU A CA 1
ATOM 2988 C C . GLU E 1 230 ? 134.565 116.612 87.665 1.00 181.66 230 GLU A C 1
ATOM 2989 O O . GLU E 1 230 ? 134.593 116.490 86.435 1.00 181.66 230 GLU A O 1
ATOM 2995 N N . ALA E 1 231 ? 135.241 115.794 88.479 1.00 186.27 231 ALA A N 1
ATOM 2996 C CA . ALA E 1 231 ? 136.044 114.702 87.940 1.00 186.27 231 ALA A CA 1
ATOM 2997 C C . ALA E 1 231 ? 135.172 113.676 87.229 1.00 186.27 231 ALA A C 1
ATOM 2998 O O . ALA E 1 231 ? 135.641 112.947 86.346 1.00 186.27 231 ALA A O 1
ATOM 3000 N N . LYS E 1 232 ? 133.896 113.597 87.611 1.00 188.04 232 LYS A N 1
ATOM 3001 C CA . LYS E 1 232 ? 132.975 112.666 86.964 1.00 188.04 232 LYS A CA 1
ATOM 3002 C C . LYS E 1 232 ? 132.817 112.995 85.484 1.00 188.04 232 LYS A C 1
ATOM 3003 O O . LYS E 1 232 ? 132.738 112.095 84.641 1.00 188.04 232 LYS A O 1
ATOM 3009 N N . LYS E 1 233 ? 132.767 114.286 85.154 1.00 188.33 233 LYS A N 1
ATOM 3010 C CA . LYS E 1 233 ? 132.555 114.688 83.769 1.00 188.33 233 LYS A CA 1
ATOM 3011 C C . LYS E 1 233 ? 133.766 114.381 82.898 1.00 188.33 233 LYS A C 1
ATOM 3012 O O . LYS E 1 233 ? 133.611 114.020 81.725 1.00 188.33 233 LYS A O 1
ATOM 3018 N N . LEU E 1 234 ? 134.975 114.516 83.446 1.00 189.56 234 LEU A N 1
ATOM 3019 C CA . LEU E 1 234 ? 136.181 114.182 82.698 1.00 189.56 234 LEU A CA 1
ATOM 3020 C C . LEU E 1 234 ? 136.363 112.681 82.512 1.00 189.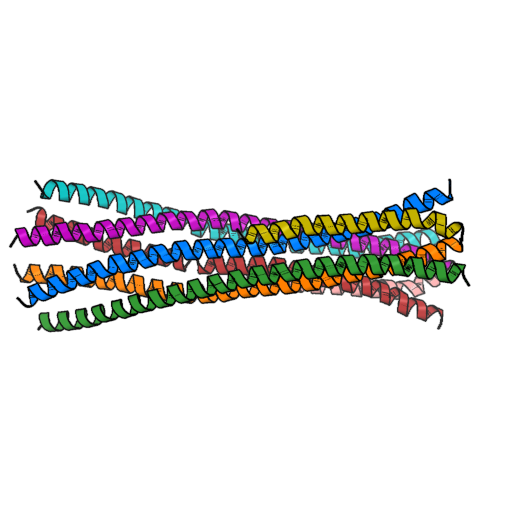56 234 LEU A C 1
ATOM 3021 O O . LEU E 1 234 ? 137.129 112.268 81.636 1.00 189.56 234 LEU A O 1
ATOM 3026 N N . VAL E 1 235 ? 135.677 111.864 83.303 1.00 186.30 235 VAL A N 1
ATOM 3027 C CA . VAL E 1 235 ? 135.790 110.416 83.193 1.00 186.30 235 VAL A CA 1
ATOM 3028 C C . VAL E 1 235 ? 134.563 109.844 82.492 1.00 186.30 235 VAL A C 1
ATOM 3029 O O . VAL E 1 235 ? 133.463 109.858 83.042 1.00 186.30 235 VAL A O 1
ATOM 3033 N N . ASP F 1 159 ? 122.292 147.720 189.424 1.00 139.79 159 ASP C N 1
ATOM 3034 C CA . ASP F 1 159 ? 122.099 148.600 188.279 1.00 139.79 159 ASP C CA 1
ATOM 3035 C C . ASP F 1 159 ? 122.684 147.923 187.043 1.00 139.79 159 ASP C C 1
ATOM 3036 O O . ASP F 1 159 ? 122.084 147.940 185.968 1.00 139.79 159 ASP C O 1
ATOM 3041 N N . LYS F 1 160 ? 123.925 147.478 187.269 1.00 135.61 160 LYS C N 1
ATOM 3042 C CA . LYS F 1 160 ? 124.751 146.820 186.306 1.00 135.61 160 LYS C CA 1
ATOM 3043 C C . LYS F 1 160 ? 123.874 145.742 185.804 1.00 135.61 160 LYS C C 1
ATOM 3044 O O . LYS F 1 160 ? 123.724 145.639 184.621 1.00 135.61 160 LYS C O 1
ATOM 3050 N N . LEU F 1 161 ? 123.270 144.991 186.727 1.00 136.52 161 LEU C N 1
ATOM 3051 C CA . LEU F 1 161 ? 122.353 143.909 186.411 1.00 136.52 161 LEU C CA 1
ATOM 3052 C C . LEU F 1 161 ? 121.336 144.355 185.385 1.00 136.52 161 LEU C C 1
ATOM 3053 O O . LEU F 1 161 ? 121.320 143.819 184.284 1.00 136.52 161 LEU C O 1
ATOM 3058 N N . SER F 1 162 ? 120.577 145.402 185.709 1.00 138.50 162 SER C N 1
ATOM 3059 C CA . SER F 1 162 ? 119.568 145.939 184.808 1.00 138.50 162 SER C CA 1
ATOM 3060 C C . SER F 1 162 ? 120.187 146.269 183.453 1.00 138.50 162 SER C C 1
ATOM 3061 O O . SER F 1 162 ? 119.683 145.814 182.422 1.00 138.50 162 SER C O 1
ATOM 3064 N N . GLU F 1 163 ? 121.328 146.966 183.465 1.00 137.64 163 GLU C N 1
ATOM 3065 C CA . GLU F 1 163 ? 122.014 147.346 182.230 1.00 137.64 163 GLU C CA 1
ATOM 3066 C C . GLU F 1 163 ? 122.294 146.108 181.390 1.00 137.64 163 GLU C C 1
ATOM 3067 O O . GLU F 1 163 ? 121.902 146.031 180.224 1.00 137.64 163 GLU C O 1
ATOM 3073 N N . LEU F 1 164 ? 122.853 145.092 182.046 1.00 132.57 164 LEU C N 1
ATOM 3074 C CA . LEU F 1 164 ? 123.210 143.835 181.439 1.00 132.57 164 LEU C CA 1
ATOM 3075 C C . LEU F 1 164 ? 121.983 143.257 180.804 1.00 132.57 164 LEU C C 1
ATOM 3076 O O . LEU F 1 164 ? 122.053 142.918 179.644 1.00 132.57 164 LEU C O 1
ATOM 3081 N N . GLN F 1 165 ? 120.865 143.218 181.545 1.00 134.31 165 GLN C N 1
ATOM 3082 C CA . GLN F 1 165 ? 119.609 142.684 181.060 1.00 134.31 165 GLN C CA 1
ATOM 3083 C C . GLN F 1 165 ? 119.282 143.385 179.769 1.00 134.31 165 GLN C C 1
ATOM 3084 O O . GLN F 1 165 ? 119.150 142.712 178.779 1.00 134.31 165 GLN C O 1
ATOM 3090 N N . LEU F 1 166 ? 119.283 144.720 179.762 1.00 132.34 166 LEU C N 1
ATOM 3091 C CA . LEU F 1 166 ? 118.982 145.487 178.554 1.00 132.34 166 LEU C CA 1
ATOM 3092 C C . LEU F 1 166 ? 119.865 145.059 177.382 1.00 132.34 166 LEU C C 1
ATOM 3093 O O . LEU F 1 166 ? 119.359 144.734 176.295 1.00 132.34 166 LEU C O 1
ATOM 3098 N N . ARG F 1 167 ? 121.173 144.952 177.642 1.00 124.12 167 ARG C N 1
ATOM 3099 C CA . ARG F 1 167 ? 122.138 144.576 176.609 1.00 124.12 167 ARG C CA 1
ATOM 3100 C C . ARG F 1 167 ? 121.745 143.232 176.044 1.00 124.12 167 ARG C C 1
ATOM 3101 O O . ARG F 1 167 ? 121.567 143.071 174.830 1.00 124.12 167 ARG C O 1
ATOM 3109 N N . VAL F 1 168 ? 121.496 142.301 176.963 1.00 122.30 168 VAL C N 1
ATOM 3110 C CA . VAL F 1 168 ? 121.103 140.959 176.643 1.00 122.30 168 VAL C CA 1
ATOM 3111 C C . VAL F 1 168 ? 119.861 141.028 175.803 1.00 122.30 168 VAL C C 1
ATOM 3112 O O . VAL F 1 168 ? 119.826 140.382 174.762 1.00 122.30 168 VAL C O 1
ATOM 3116 N N . ARG F 1 169 ? 118.848 141.820 176.168 1.00 126.47 169 ARG C N 1
ATOM 3117 C CA . ARG F 1 169 ? 117.609 141.956 175.408 1.00 126.47 169 ARG C CA 1
ATOM 3118 C C . ARG F 1 169 ? 117.926 142.336 173.972 1.00 126.47 169 ARG C C 1
ATOM 3119 O O . ARG F 1 169 ? 117.370 141.754 173.040 1.00 126.47 169 ARG C O 1
ATOM 3127 N N . GLN F 1 170 ? 118.811 143.314 173.787 1.00 123.64 170 GLN C N 1
ATOM 3128 C CA . GLN F 1 170 ? 119.196 143.693 172.447 1.00 123.64 170 GLN C CA 1
ATOM 3129 C C . GLN F 1 170 ? 119.787 142.472 171.741 1.00 123.64 170 GLN C C 1
ATOM 3130 O O . GLN F 1 170 ? 119.450 142.202 170.589 1.00 123.64 170 GLN C O 1
ATOM 3136 N N . LEU F 1 171 ? 120.651 141.723 172.427 1.00 114.08 171 LEU C N 1
ATOM 3137 C CA . LEU F 1 171 ? 121.265 140.566 171.807 1.00 114.08 171 LEU C CA 1
ATOM 3138 C C . LEU F 1 171 ? 120.240 139.519 171.474 1.00 114.08 171 LEU C C 1
ATOM 3139 O O . LEU F 1 171 ? 120.282 139.037 170.405 1.00 114.08 171 LEU C O 1
ATOM 3144 N N . VAL F 1 172 ? 119.289 139.292 172.375 1.00 119.39 172 VAL C N 1
ATOM 3145 C CA . VAL F 1 172 ? 118.220 138.331 172.154 1.00 119.39 172 VAL C CA 1
ATOM 3146 C C . VAL F 1 172 ? 117.458 138.648 170.869 1.00 119.39 172 VAL C C 1
ATOM 3147 O O . VAL F 1 172 ? 117.121 137.738 170.113 1.00 119.39 172 VAL C O 1
ATOM 3151 N N . GLU F 1 173 ? 117.174 139.928 170.623 1.00 127.08 173 GLU C N 1
ATOM 3152 C CA . GLU F 1 173 ? 116.477 140.291 169.430 1.00 127.08 173 GLU C CA 1
ATOM 3153 C C . GLU F 1 173 ? 117.398 139.960 168.329 1.00 127.08 173 GLU C C 1
ATOM 3154 O O . GLU F 1 173 ? 117.060 139.214 167.459 1.00 127.08 173 GLU C O 1
ATOM 3160 N N . GLN F 1 174 ? 118.610 140.460 168.383 1.00 116.13 174 GLN C N 1
ATOM 3161 C CA . GLN F 1 174 ? 119.503 140.225 167.278 1.00 116.13 174 GLN C CA 1
ATOM 3162 C C . GLN F 1 174 ? 119.790 138.817 166.815 1.00 116.13 174 GLN C C 1
ATOM 3163 O O . GLN F 1 174 ? 120.557 138.683 165.957 1.00 116.13 174 GLN C O 1
ATOM 3169 N N . VAL F 1 175 ? 119.193 137.789 167.373 1.00 114.66 175 VAL C N 1
ATOM 3170 C CA . VAL F 1 175 ? 119.312 136.391 166.972 1.00 114.66 175 VAL C CA 1
ATOM 3171 C C . VAL F 1 175 ? 118.024 135.907 166.316 1.00 114.66 175 VAL C C 1
ATOM 3172 O O . VAL F 1 175 ? 118.056 135.111 165.371 1.00 114.66 175 VAL C O 1
ATOM 3176 N N . GLU F 1 176 ? 116.905 136.412 166.786 1.00 125.39 176 GLU C N 1
ATOM 3177 C CA . GLU F 1 176 ? 115.680 136.025 166.196 1.00 125.39 176 GLU C CA 1
ATOM 3178 C C . GLU F 1 176 ? 115.691 136.549 164.781 1.00 125.39 176 GLU C C 1
ATOM 3179 O O . GLU F 1 176 ? 115.410 135.816 163.886 1.00 125.39 176 GLU C O 1
ATOM 3185 N N . GLN F 1 177 ? 116.044 137.792 164.551 1.00 122.46 177 GLN C N 1
ATOM 3186 C CA . GLN F 1 177 ? 116.104 138.354 163.206 1.00 122.46 177 GLN C CA 1
ATOM 3187 C C . GLN F 1 177 ? 117.076 137.571 162.334 1.00 122.46 177 GLN C C 1
ATOM 3188 O O . GLN F 1 177 ? 116.834 137.375 161.137 1.00 122.46 177 GLN C O 1
ATOM 3194 N N . ILE F 1 178 ? 118.221 137.292 162.912 1.00 112.46 178 ILE C N 1
ATOM 3195 C CA . ILE F 1 178 ? 119.241 136.591 162.216 1.00 112.46 178 ILE C CA 1
ATOM 3196 C C . ILE F 1 178 ? 118.660 135.277 161.887 1.00 112.46 178 ILE C C 1
ATOM 3197 O O . ILE F 1 178 ? 118.624 134.956 160.756 1.00 112.46 178 ILE C O 1
ATOM 3202 N N . GLN F 1 179 ? 118.105 134.563 162.832 1.00 116.12 179 GLN C N 1
ATOM 3203 C CA . GLN F 1 179 ? 117.489 133.288 162.550 1.00 116.12 179 GLN C CA 1
ATOM 3204 C C . GLN F 1 179 ? 116.410 133.381 161.503 1.00 116.12 179 GLN C C 1
ATOM 3205 O O . GLN F 1 179 ? 116.422 132.638 160.531 1.00 116.12 179 GLN C O 1
ATOM 3211 N N . LYS F 1 180 ? 115.534 134.358 161.669 1.00 125.98 180 LYS C N 1
ATOM 3212 C CA . LYS F 1 180 ? 114.468 134.630 160.743 1.00 125.98 180 LYS C CA 1
ATOM 3213 C C . LYS F 1 180 ? 115.080 134.840 159.407 1.00 125.98 180 LYS C C 1
ATOM 3214 O O . LYS F 1 180 ? 114.767 134.150 158.486 1.00 125.98 180 LYS C O 1
ATOM 3220 N N . GLU F 1 181 ? 116.037 135.725 159.312 1.00 123.68 181 GLU C N 1
ATOM 3221 C CA . GLU F 1 181 ? 116.617 135.973 158.032 1.00 123.68 181 GLU C CA 1
ATOM 3222 C C . GLU F 1 181 ? 117.310 134.817 157.428 1.00 123.68 181 GLU C C 1
ATOM 3223 O O . GLU F 1 181 ? 117.210 134.695 156.270 1.00 123.68 181 GLU C O 1
ATOM 3229 N N . GLN F 1 182 ? 117.884 133.895 158.201 1.00 115.23 182 GLN C N 1
ATOM 3230 C CA . GLN F 1 182 ? 118.536 132.738 157.683 1.00 115.23 182 GLN C CA 1
ATOM 3231 C C . GLN F 1 182 ? 117.500 132.000 157.015 1.00 115.23 182 GLN C C 1
ATOM 3232 O O . GLN F 1 182 ? 117.664 131.719 155.873 1.00 115.23 182 GLN C O 1
ATOM 3238 N N . ASN F 1 183 ? 116.380 131.756 157.668 1.00 127.11 183 ASN C N 1
ATOM 3239 C CA . ASN F 1 183 ? 115.299 131.082 156.987 1.00 127.11 183 ASN C CA 1
ATOM 3240 C C . ASN F 1 183 ? 114.865 131.716 155.680 1.00 127.11 183 ASN C C 1
ATOM 3241 O O . ASN F 1 183 ? 114.731 131.021 154.679 1.00 127.11 183 ASN C O 1
ATOM 3246 N N . TYR F 1 184 ? 114.772 133.044 155.648 1.00 131.78 184 TYR C N 1
ATOM 3247 C CA . TYR F 1 184 ? 114.381 133.706 154.421 1.00 131.78 184 TYR C CA 1
ATOM 3248 C C . TYR F 1 184 ? 115.362 133.424 153.362 1.00 131.78 184 TYR C C 1
ATOM 3249 O O . TYR F 1 184 ? 114.982 132.955 152.328 1.00 131.78 184 TYR C O 1
ATOM 3258 N N . GLN F 1 185 ? 116.648 133.529 153.683 1.00 117.56 185 GLN C N 1
ATOM 3259 C CA . GLN F 1 185 ? 117.730 133.253 152.769 1.00 117.56 185 GLN C CA 1
ATOM 3260 C C . GLN F 1 185 ? 117.591 131.899 152.249 1.00 117.56 185 GLN C C 1
ATOM 3261 O O . GLN F 1 185 ? 117.595 131.763 151.070 1.00 117.56 185 GLN C O 1
ATOM 3267 N N . ARG F 1 186 ? 117.347 130.913 153.096 1.00 114.67 186 ARG C N 1
ATOM 3268 C CA . ARG F 1 186 ? 117.219 129.574 152.625 1.00 114.67 186 ARG C CA 1
ATOM 3269 C C . ARG F 1 186 ? 116.131 129.442 151.639 1.00 114.67 186 ARG C C 1
ATOM 3270 O O . ARG F 1 186 ? 116.374 128.889 150.595 1.00 114.67 186 ARG C O 1
ATOM 3278 N N . TRP F 1 187 ? 114.968 130.032 151.907 1.00 125.37 187 TRP C N 1
ATOM 3279 C CA . TRP F 1 187 ? 113.860 129.966 150.959 1.00 125.37 187 TRP C CA 1
ATOM 3280 C C . TRP F 1 187 ? 114.293 130.533 149.652 1.00 125.37 187 TRP C C 1
ATOM 3281 O O . TRP F 1 187 ? 114.224 129.841 148.664 1.00 125.37 187 TRP C O 1
ATOM 3292 N N . ARG F 1 188 ? 114.852 131.737 149.642 1.00 121.05 188 ARG C N 1
ATOM 3293 C CA . ARG F 1 188 ? 115.214 132.376 148.378 1.00 121.05 188 ARG C CA 1
ATOM 3294 C C . ARG F 1 188 ? 116.212 131.578 147.566 1.00 121.05 188 ARG C C 1
ATOM 3295 O O . ARG F 1 188 ? 116.098 131.515 146.346 1.00 121.05 188 ARG C O 1
ATOM 3303 N N . GLU F 1 189 ? 117.202 131.009 148.243 1.00 112.31 189 GLU C N 1
ATOM 3304 C CA . GLU F 1 189 ? 118.209 130.175 147.604 1.00 112.31 189 GLU C CA 1
ATOM 3305 C C . GLU F 1 189 ? 117.510 129.097 146.899 1.00 112.31 189 GLU C C 1
ATOM 3306 O O . GLU F 1 189 ? 117.630 128.982 145.708 1.00 112.31 189 GLU C O 1
ATOM 3312 N N . GLU F 1 190 ? 116.693 128.355 147.619 1.00 120.58 190 GLU C N 1
ATOM 3313 C CA . GLU F 1 190 ? 115.927 127.301 147.001 1.00 120.58 190 GLU C CA 1
ATOM 3314 C C . GLU F 1 190 ? 115.077 127.772 145.840 1.00 120.58 190 GLU C C 1
ATOM 3315 O O . GLU F 1 190 ? 115.024 127.091 144.832 1.00 120.58 190 GLU C O 1
ATOM 3321 N N . ARG F 1 191 ? 114.424 128.929 145.936 1.00 121.57 191 ARG C N 1
ATOM 3322 C CA . ARG F 1 191 ? 113.621 129.416 144.819 1.00 121.57 191 ARG C CA 1
ATOM 3323 C C . ARG F 1 191 ? 114.488 129.582 143.638 1.00 121.57 191 ARG C C 1
ATOM 3324 O O . ARG F 1 191 ? 114.204 129.016 142.615 1.00 121.57 191 ARG C O 1
ATOM 3332 N N . PHE F 1 192 ? 115.645 130.212 143.807 1.00 112.89 192 PHE C N 1
ATOM 3333 C CA . PHE F 1 192 ? 116.557 130.376 142.705 1.00 112.89 192 PHE C CA 1
ATOM 3334 C C . PHE F 1 192 ? 116.985 129.046 142.130 1.00 112.89 192 PHE C C 1
ATOM 3335 O O . PHE F 1 192 ? 117.008 128.934 140.943 1.00 112.89 192 PHE C O 1
ATOM 3343 N N . ARG F 1 193 ? 117.213 128.031 142.959 1.00 110.50 193 ARG C N 1
ATOM 3344 C CA . ARG F 1 193 ? 117.588 126.722 142.505 1.00 110.50 193 ARG C CA 1
ATOM 3345 C C . ARG F 1 193 ? 116.503 126.253 141.596 1.00 110.50 193 ARG C C 1
ATOM 3346 O O . ARG F 1 193 ? 116.768 125.955 140.454 1.00 110.50 193 ARG C O 1
ATOM 3354 N N . GLN F 1 194 ? 115.260 126.316 142.030 1.00 120.40 194 GLN C N 1
ATOM 3355 C CA . GLN F 1 194 ? 114.166 125.919 141.160 1.00 120.40 194 GLN C CA 1
ATOM 3356 C C . GLN F 1 194 ? 114.107 126.703 139.852 1.00 120.40 194 GLN C C 1
ATOM 3357 O O . GLN F 1 194 ? 113.979 126.100 138.799 1.00 120.40 194 GLN C O 1
ATOM 3363 N N . THR F 1 195 ? 114.334 128.018 139.863 1.00 117.87 195 THR C N 1
ATOM 3364 C CA . THR F 1 195 ? 114.257 128.714 138.582 1.00 117.87 195 THR C CA 1
ATOM 3365 C C . THR F 1 195 ? 115.384 128.301 137.693 1.00 117.87 195 THR C C 1
ATOM 3366 O O . THR F 1 195 ? 115.181 128.114 136.523 1.00 117.87 195 THR C O 1
ATOM 3370 N N . SER F 1 196 ? 116.568 128.023 138.244 1.00 119.94 196 SER C N 1
ATOM 3371 C CA . SER F 1 196 ? 117.679 127.561 137.429 1.00 119.94 196 SER C CA 1
ATOM 3372 C C . SER F 1 196 ? 117.326 126.215 136.864 1.00 119.94 196 SER C C 1
ATOM 3373 O O . SER F 1 196 ? 117.669 125.941 135.768 1.00 119.94 196 SER C O 1
ATOM 3376 N N . GLU F 1 197 ? 116.625 125.362 137.594 1.00 126.77 197 GLU C N 1
ATOM 3377 C CA . GLU F 1 197 ? 116.210 124.115 137.038 1.00 126.77 197 GLU C CA 1
ATOM 3378 C C . GLU F 1 197 ? 115.296 124.404 135.879 1.00 126.77 197 GLU C C 1
ATOM 3379 O O . GLU F 1 197 ? 115.414 123.762 134.891 1.00 126.77 197 GLU C O 1
ATOM 3385 N N . SER F 1 198 ? 114.376 125.355 135.963 1.00 124.26 198 SER C N 1
ATOM 3386 C CA . SER F 1 198 ? 113.546 125.612 134.811 1.00 124.26 198 SER C CA 1
ATOM 3387 C C . SER F 1 198 ? 114.284 126.286 133.686 1.00 124.26 198 SER C C 1
ATOM 3388 O O . SER F 1 198 ? 113.883 126.152 132.581 1.00 124.26 198 SER C O 1
ATOM 3391 N N . THR F 1 199 ? 115.354 127.016 133.949 1.00 120.46 199 THR C N 1
ATOM 3392 C CA . THR F 1 199 ? 116.087 127.671 132.872 1.00 120.46 199 THR C CA 1
ATOM 3393 C C . THR F 1 199 ? 116.814 126.657 132.001 1.00 120.46 199 THR C C 1
ATOM 3394 O O . THR F 1 199 ? 116.819 126.775 130.771 1.00 120.46 199 THR C O 1
ATOM 3398 N N . ASN F 1 200 ? 117.439 125.653 132.617 1.00 119.67 200 ASN C N 1
ATOM 3399 C CA . ASN F 1 200 ? 118.084 124.609 131.827 1.00 119.67 200 ASN C CA 1
ATOM 3400 C C . ASN F 1 200 ? 117.062 123.839 130.999 1.00 119.67 200 ASN C C 1
ATOM 3401 O O . ASN F 1 200 ? 117.328 123.481 129.844 1.00 119.67 200 ASN C O 1
ATOM 3406 N N . GLN F 1 201 ? 115.861 123.648 131.504 1.00 128.28 201 GLN C N 1
ATOM 3407 C CA . GLN F 1 201 ? 114.836 122.944 130.754 1.00 128.28 201 GLN C CA 1
ATOM 3408 C C . GLN F 1 201 ? 114.320 123.801 129.630 1.00 128.28 201 GLN C C 1
ATOM 3409 O O . GLN F 1 201 ? 113.909 123.308 128.622 1.00 128.28 201 GLN C O 1
ATOM 3415 N N . ARG F 1 202 ? 114.385 125.113 129.749 1.00 129.36 202 ARG C N 1
ATOM 3416 C CA . ARG F 1 202 ? 113.917 125.985 128.677 1.00 129.36 202 ARG C CA 1
ATOM 3417 C C . ARG F 1 202 ? 114.965 126.069 127.656 1.00 129.36 202 ARG C C 1
ATOM 3418 O O . ARG F 1 202 ? 114.669 126.354 126.563 1.00 129.36 202 ARG C O 1
ATOM 3426 N N . VAL F 1 203 ? 116.219 125.992 128.046 1.00 124.24 203 VAL C N 1
ATOM 3427 C CA . VAL F 1 203 ? 117.299 125.916 127.063 1.00 124.24 203 VAL C CA 1
ATOM 3428 C C . VAL F 1 203 ? 117.238 124.600 126.303 1.00 124.24 203 VAL C C 1
ATOM 3429 O O . VAL F 1 203 ? 117.509 124.549 125.098 1.00 124.24 203 VAL C O 1
ATOM 3433 N N . LEU F 1 204 ? 116.882 123.513 126.990 1.00 127.02 204 LEU C N 1
ATOM 3434 C CA . LEU F 1 204 ? 116.788 122.221 126.320 1.00 127.02 204 LEU C CA 1
ATOM 3435 C C . LEU F 1 204 ? 115.717 122.238 125.237 1.00 127.02 204 LEU C C 1
ATOM 3436 O O . LEU F 1 204 ? 115.971 121.849 124.090 1.00 127.02 204 LEU C O 1
ATOM 3441 N N . TRP F 1 205 ? 114.493 122.681 125.484 1.00 132.29 205 TRP C N 1
ATOM 3442 C CA . TRP F 1 205 ? 113.487 122.634 124.407 1.00 132.29 205 TRP C CA 1
ATOM 3443 C C . TRP F 1 205 ? 113.878 123.403 123.186 1.00 132.29 205 TRP C C 1
ATOM 3444 O O . TRP F 1 205 ? 113.856 122.855 122.120 1.00 132.29 205 TRP C O 1
ATOM 3455 N N . TRP F 1 206 ? 114.466 124.553 123.422 1.00 125.15 206 TRP C N 1
ATOM 3456 C CA . TRP F 1 206 ? 114.957 125.446 122.420 1.00 125.15 206 TRP C CA 1
ATOM 3457 C C . TRP F 1 206 ? 115.844 124.746 121.502 1.00 125.15 206 TRP C C 1
ATOM 3458 O O . TRP F 1 206 ? 115.533 124.673 120.363 1.00 125.15 206 TRP C O 1
ATOM 3469 N N . SER F 1 207 ? 116.927 124.182 121.997 1.00 120.48 207 SER C N 1
ATOM 3470 C CA . SER F 1 207 ? 117.849 123.442 121.159 1.00 120.48 207 SER C CA 1
ATOM 3471 C C . SER F 1 207 ? 117.186 122.403 120.339 1.00 120.48 207 SER C C 1
ATOM 3472 O O . SER F 1 207 ? 117.336 122.441 119.159 1.00 120.48 207 SER C O 1
ATOM 3475 N N . ILE F 1 208 ? 116.306 121.589 120.897 1.00 124.56 208 ILE C N 1
ATOM 3476 C CA . ILE F 1 208 ? 115.687 120.588 120.060 1.00 124.56 208 ILE C CA 1
ATOM 3477 C C . ILE F 1 208 ? 114.820 121.175 118.988 1.00 124.56 208 ILE C C 1
ATOM 3478 O O . ILE F 1 208 ? 114.847 120.702 117.875 1.00 124.56 208 ILE C O 1
ATOM 3483 N N . LEU F 1 209 ? 114.141 122.274 119.289 1.00 123.14 209 LEU C N 1
ATOM 3484 C CA . LEU F 1 209 ? 113.319 122.957 118.333 1.00 123.14 209 LEU C CA 1
ATOM 3485 C C . LEU F 1 209 ? 114.238 123.373 117.241 1.00 123.14 209 LEU C C 1
ATOM 3486 O O . LEU F 1 209 ? 114.005 123.008 116.113 1.00 123.14 209 LEU C O 1
ATOM 3491 N N . GLN F 1 210 ? 115.357 124.011 117.563 1.00 114.58 210 GLN C N 1
ATOM 3492 C CA . GLN F 1 210 ? 116.285 124.411 116.540 1.00 114.58 210 GLN C CA 1
ATOM 3493 C C . GLN F 1 210 ? 116.78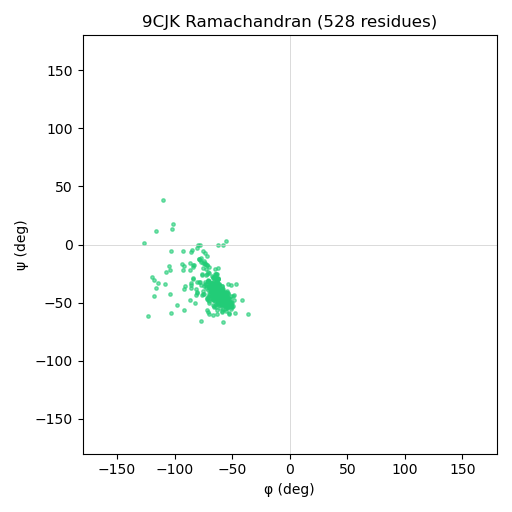9 123.254 115.735 1.00 114.58 210 GLN C C 1
ATOM 3494 O O . GLN F 1 210 ? 116.805 123.390 114.551 1.00 114.58 210 GLN C O 1
ATOM 3500 N N . THR F 1 211 ? 117.056 122.086 116.312 1.00 119.64 211 THR C N 1
ATOM 3501 C CA . THR F 1 211 ? 117.540 120.996 115.488 1.00 119.64 211 THR C CA 1
ATOM 3502 C C . THR F 1 211 ? 116.484 120.604 114.520 1.00 119.64 211 THR C C 1
ATOM 3503 O O . THR F 1 211 ? 116.785 120.502 113.350 1.00 119.64 211 THR C O 1
ATOM 3507 N N . LEU F 1 212 ? 115.230 120.535 114.953 1.00 123.26 212 LEU C N 1
ATOM 3508 C CA . LEU F 1 212 ? 114.177 120.200 114.020 1.00 123.26 212 LEU C CA 1
ATOM 3509 C C . LEU F 1 212 ? 114.101 121.217 112.910 1.00 123.26 212 LEU C C 1
ATOM 3510 O O . LEU F 1 212 ? 114.081 120.825 111.758 1.00 123.26 212 LEU C O 1
ATOM 3515 N N . ILE F 1 213 ? 114.206 122.500 113.248 1.00 124.71 213 ILE C N 1
ATOM 3516 C CA . ILE F 1 213 ? 114.180 123.538 112.256 1.00 124.71 213 ILE C CA 1
ATOM 3517 C C . ILE F 1 213 ? 115.269 123.312 111.253 1.00 124.71 213 ILE C C 1
ATOM 3518 O O . ILE F 1 213 ? 114.965 123.237 110.083 1.00 124.71 213 ILE C O 1
ATOM 3523 N N . LEU F 1 214 ? 116.494 123.044 111.699 1.00 119.56 214 LEU C N 1
ATOM 3524 C CA . LEU F 1 214 ? 117.561 122.848 110.749 1.00 119.56 214 LEU C CA 1
ATOM 3525 C C . LEU F 1 214 ? 117.294 121.665 109.880 1.00 119.56 214 LEU C C 1
ATOM 3526 O O . LEU F 1 214 ? 117.363 121.839 108.689 1.00 119.56 214 LEU C O 1
ATOM 3531 N N . VAL F 1 215 ? 116.803 120.537 110.400 1.00 128.33 215 VAL C N 1
ATOM 3532 C CA . VAL F 1 215 ? 116.576 119.451 109.449 1.00 128.33 215 VAL C CA 1
ATOM 3533 C C . VAL F 1 215 ? 115.471 119.764 108.468 1.00 128.33 215 VAL C C 1
ATOM 3534 O O . VAL F 1 215 ? 115.638 119.478 107.294 1.00 128.33 215 VAL C O 1
ATOM 3538 N N . ALA F 1 216 ? 114.443 120.513 108.878 1.00 134.36 216 ALA C N 1
ATOM 3539 C CA . ALA F 1 216 ? 113.382 120.858 107.952 1.00 134.36 216 ALA C CA 1
ATOM 3540 C C . ALA F 1 216 ? 113.979 121.720 106.896 1.00 134.36 216 ALA C C 1
ATOM 3541 O O . ALA F 1 216 ? 113.868 121.410 105.739 1.00 134.36 216 ALA C O 1
ATOM 3543 N N . ILE F 1 217 ? 114.816 122.682 107.264 1.00 136.46 217 ILE C N 1
ATOM 3544 C CA . ILE F 1 217 ? 115.400 123.508 106.241 1.00 136.46 217 ILE C CA 1
ATOM 3545 C C . ILE F 1 217 ? 116.341 122.743 105.347 1.00 136.46 217 ILE C C 1
ATOM 3546 O O . ILE F 1 217 ? 116.517 123.139 104.234 1.00 136.46 217 ILE C O 1
ATOM 3551 N N . GLY F 1 218 ? 116.984 121.689 105.815 1.00 143.98 218 GLY C N 1
ATOM 3552 C CA . GLY F 1 218 ? 117.826 120.954 104.928 1.00 143.98 218 GLY C CA 1
ATOM 3553 C C . GLY F 1 218 ? 116.895 120.347 103.922 1.00 143.98 218 GLY C C 1
ATOM 3554 O O . GLY F 1 218 ? 117.049 120.560 102.739 1.00 143.98 218 GLY C O 1
ATOM 3555 N N . VAL F 1 219 ? 115.872 119.653 104.387 1.00 149.19 219 VAL C N 1
ATOM 3556 C CA . VAL F 1 219 ? 115.010 118.976 103.440 1.00 149.19 219 VAL C CA 1
ATOM 3557 C C . VAL F 1 219 ? 114.318 119.894 102.476 1.00 149.19 219 VAL C C 1
ATOM 3558 O O . VAL F 1 219 ? 114.113 119.540 101.350 1.00 149.19 219 VAL C O 1
ATOM 3562 N N . TRP F 1 220 ? 113.954 121.078 102.906 1.00 153.33 220 TRP C N 1
ATOM 3563 C CA . TRP F 1 220 ? 113.306 121.984 101.950 1.00 153.33 220 TRP C CA 1
ATOM 3564 C C . TRP F 1 220 ? 114.317 122.330 100.937 1.00 153.33 220 TRP C C 1
ATOM 3565 O O . TRP F 1 220 ? 114.011 122.183 99.797 1.00 153.33 220 TRP C O 1
ATOM 3576 N N . GLN F 1 221 ? 115.532 122.713 101.344 1.00 154.09 221 GLN C N 1
ATOM 3577 C CA . GLN F 1 221 ? 116.611 123.083 100.437 1.00 154.09 221 GLN C CA 1
ATOM 3578 C C . GLN F 1 221 ? 116.794 121.981 99.435 1.00 154.09 221 GLN C C 1
ATOM 3579 O O . GLN F 1 221 ? 116.636 122.210 98.264 1.00 154.09 221 GLN C O 1
ATOM 3585 N N . MET F 1 222 ? 116.930 120.753 99.885 1.00 163.96 222 MET C N 1
ATOM 3586 C CA . MET F 1 222 ? 117.148 119.698 98.926 1.00 163.96 222 MET C CA 1
ATOM 3587 C C . MET F 1 222 ? 115.956 119.470 97.980 1.00 163.96 222 MET C C 1
ATOM 3588 O O . MET F 1 222 ? 116.109 119.292 96.761 1.00 163.96 222 MET C O 1
ATOM 3593 N N . ARG F 1 223 ? 114.749 119.638 98.503 1.00 167.04 223 ARG C N 1
ATOM 3594 C CA . ARG F 1 223 ? 113.537 119.505 97.714 1.00 167.04 223 ARG C CA 1
ATOM 3595 C C . ARG F 1 223 ? 113.564 120.533 96.627 1.00 167.04 223 ARG C C 1
ATOM 3596 O O . ARG F 1 223 ? 113.397 120.213 95.472 1.00 167.04 223 ARG C O 1
ATOM 3604 N N . HIS F 1 224 ? 113.861 121.774 97.033 1.00 170.71 224 HIS C N 1
ATOM 3605 C CA . HIS F 1 224 ? 113.828 122.984 96.214 1.00 170.71 224 HIS C CA 1
ATOM 3606 C C . HIS F 1 224 ? 114.684 123.054 94.960 1.00 170.71 224 HIS C C 1
ATOM 3607 O O . HIS F 1 224 ? 114.132 123.084 93.861 1.00 170.71 224 HIS C O 1
ATOM 3614 N N . LEU F 1 225 ? 116.013 123.066 95.097 1.00 172.92 225 LEU C N 1
ATOM 3615 C CA . LEU F 1 225 ? 116.895 123.163 93.927 1.00 172.92 225 LEU C CA 1
ATOM 3616 C C . LEU F 1 225 ? 116.589 122.041 92.927 1.00 172.92 225 LEU C C 1
ATOM 3617 O O . LEU F 1 225 ? 116.388 122.313 91.736 1.00 172.92 225 LEU C O 1
ATOM 3622 N N . LYS F 1 226 ? 116.445 120.814 93.436 1.00 177.54 226 LYS C N 1
ATOM 3623 C CA . LYS F 1 226 ? 116.090 119.646 92.643 1.00 177.54 226 LYS C CA 1
ATOM 3624 C C . LYS F 1 226 ? 114.813 119.967 91.847 1.00 177.54 226 LYS C C 1
ATOM 3625 O O . LYS F 1 226 ? 114.821 119.858 90.610 1.00 177.54 226 LYS C O 1
ATOM 3631 N N . SER F 1 227 ? 113.782 120.487 92.534 1.00 181.09 227 SER C N 1
ATOM 3632 C CA . SER F 1 227 ? 112.516 120.828 91.905 1.00 181.09 227 SER C CA 1
ATOM 3633 C C . SER F 1 227 ? 112.766 121.793 90.767 1.00 181.09 227 SER C C 1
ATOM 3634 O O . SER F 1 227 ? 112.320 121.538 89.651 1.00 181.09 227 SER C O 1
ATOM 3637 N N . PHE F 1 228 ? 113.555 122.841 91.031 1.00 179.95 228 PHE C N 1
ATOM 3638 C CA . PHE F 1 228 ? 113.875 123.845 90.021 1.00 179.95 228 PHE C CA 1
ATOM 3639 C C . PHE F 1 228 ? 114.453 123.171 88.781 1.00 179.95 228 PHE C C 1
ATOM 3640 O O . PHE F 1 228 ? 113.941 123.377 87.668 1.00 179.95 228 PHE C O 1
ATOM 3648 N N . PHE F 1 229 ? 115.431 122.280 88.992 1.00 182.71 229 PHE C N 1
ATOM 3649 C CA . PHE F 1 229 ? 116.074 121.570 87.894 1.00 182.71 229 PHE C CA 1
ATOM 3650 C C . PHE F 1 229 ? 115.018 120.833 87.085 1.00 182.71 229 PHE C C 1
ATOM 3651 O O . PHE F 1 229 ? 114.942 121.005 85.857 1.00 182.71 229 PHE C O 1
ATOM 3659 N N . GLU F 1 230 ? 114.143 120.105 87.789 1.00 190.99 230 GLU C N 1
ATOM 3660 C CA . GLU F 1 230 ? 113.070 119.357 87.148 1.00 190.99 230 GLU C CA 1
ATOM 3661 C C . GLU F 1 230 ? 112.243 120.283 86.268 1.00 190.99 230 GLU C C 1
ATOM 3662 O O . GLU F 1 230 ? 112.055 119.990 85.087 1.00 190.99 230 GLU C O 1
ATOM 3668 N N . ALA F 1 231 ? 111.848 121.438 86.816 1.00 192.01 231 ALA C N 1
ATOM 3669 C CA . ALA F 1 231 ? 111.054 122.422 86.090 1.00 192.01 231 ALA C CA 1
ATOM 3670 C C . ALA F 1 231 ? 111.762 122.789 84.798 1.00 192.01 231 ALA C C 1
ATOM 3671 O O . ALA F 1 231 ? 111.156 122.705 83.718 1.00 192.01 231 ALA C O 1
ATOM 3673 N N . LYS F 1 232 ? 113.060 123.101 84.901 1.00 193.76 232 LYS C N 1
ATOM 3674 C CA . LYS F 1 232 ? 113.862 123.461 83.735 1.00 193.76 232 LYS C CA 1
ATOM 3675 C C . LYS F 1 232 ? 113.765 122.361 82.687 1.00 193.76 232 LYS C C 1
ATOM 3676 O O . LYS F 1 232 ? 113.384 122.617 81.537 1.00 193.76 232 LYS C O 1
ATOM 3682 N N . LYS F 1 233 ? 113.964 121.115 83.115 1.00 195.91 233 LYS C N 1
ATOM 3683 C CA . LYS F 1 233 ? 113.907 119.977 82.203 1.00 195.91 233 LYS C CA 1
ATOM 3684 C C . LYS F 1 233 ? 112.520 119.741 81.580 1.00 195.91 233 LYS C C 1
ATOM 3685 O O . LYS F 1 233 ? 112.422 119.200 80.479 1.00 195.91 233 LYS C O 1
ATOM 3691 N N . LEU F 1 234 ? 111.455 120.140 82.274 1.00 197.11 234 LEU C N 1
ATOM 3692 C CA . LEU F 1 234 ? 110.109 119.986 81.752 1.00 197.11 234 LEU C CA 1
ATOM 3693 C C . LEU F 1 234 ? 109.756 121.154 80.828 1.00 197.11 234 LEU C C 1
ATOM 3694 O O . LEU F 1 234 ? 108.807 121.063 80.049 1.00 197.11 234 LEU C O 1
ATOM 3699 N N . VAL F 1 235 ? 110.511 122.251 80.912 1.00 199.37 235 VAL C N 1
ATOM 3700 C CA . VAL F 1 235 ? 110.253 123.405 80.059 1.00 199.37 235 VAL C CA 1
ATOM 3701 C C . VAL F 1 235 ? 111.471 123.732 79.202 1.00 199.37 235 VAL C C 1
ATOM 3702 O O . VAL F 1 235 ? 111.409 123.686 77.973 1.00 199.37 235 VAL C O 1
ATOM 3706 N N . SER G 1 198 ? 121.976 116.466 137.544 1.00 141.75 198 SER G N 1
ATOM 3707 C CA . SER G 1 198 ? 122.585 115.765 136.421 1.00 141.75 198 SER G CA 1
ATOM 3708 C C . SER G 1 198 ? 122.049 116.287 135.091 1.00 141.75 198 SER G C 1
ATOM 3709 O O . SER G 1 198 ? 122.401 115.775 134.028 1.00 141.75 198 SER G O 1
ATOM 3712 N N . THR G 1 199 ? 121.196 117.312 135.160 1.00 140.46 199 THR G N 1
ATOM 3713 C CA . THR G 1 199 ? 120.646 117.907 133.946 1.00 140.46 199 THR G CA 1
ATOM 3714 C C . THR G 1 199 ? 121.741 118.522 133.082 1.00 140.46 199 THR G C 1
ATOM 3715 O O . THR G 1 199 ? 121.583 118.642 131.861 1.00 140.46 199 THR G O 1
ATOM 3719 N N . ASN G 1 200 ? 122.666 119.168 133.793 1.00 132.75 200 ASN G N 1
ATOM 3720 C CA . ASN G 1 200 ? 123.778 119.897 133.209 1.00 132.75 200 ASN G CA 1
ATOM 3721 C C . ASN G 1 200 ? 124.426 119.014 132.195 1.00 132.75 200 ASN G C 1
ATOM 3722 O O . ASN G 1 200 ? 124.771 119.439 131.093 1.00 132.75 200 ASN G O 1
ATOM 3727 N N . GLN G 1 201 ? 124.592 117.763 132.587 1.00 133.22 201 GLN G N 1
ATOM 3728 C CA . GLN G 1 201 ? 125.166 116.803 131.693 1.00 133.22 201 GLN G CA 1
ATOM 3729 C C . GLN G 1 201 ? 124.204 116.683 130.528 1.00 133.22 201 GLN G C 1
ATOM 3730 O O . GLN G 1 201 ? 124.602 116.929 129.387 1.00 133.22 201 GLN G O 1
ATOM 3736 N N . ARG G 1 202 ? 122.960 116.277 130.820 1.00 130.39 202 ARG G N 1
ATOM 3737 C CA . ARG G 1 202 ? 121.890 116.054 129.821 1.00 130.39 202 ARG G CA 1
ATOM 3738 C C . ARG G 1 202 ? 121.880 117.034 128.650 1.00 130.39 202 ARG G C 1
ATOM 3739 O O . ARG G 1 202 ? 121.989 116.610 127.499 1.00 130.39 202 ARG G O 1
ATOM 3747 N N . VAL G 1 203 ? 121.739 118.328 128.926 1.00 124.38 203 VAL G N 1
ATOM 3748 C CA . VAL G 1 203 ? 121.837 119.294 127.836 1.00 124.38 203 VAL G CA 1
ATOM 3749 C C . VAL G 1 203 ? 123.165 119.166 127.143 1.00 124.38 203 VAL G C 1
ATOM 3750 O O . VAL G 1 203 ? 123.207 119.183 125.935 1.00 124.38 203 VAL G O 1
ATOM 3754 N N . LEU G 1 204 ? 124.262 118.963 127.873 1.00 123.56 204 LEU G N 1
ATOM 3755 C CA . LEU G 1 204 ? 125.552 118.747 127.213 1.00 123.56 204 LEU G CA 1
ATOM 3756 C C . LEU G 1 204 ? 125.469 117.515 126.307 1.00 123.56 204 LEU G C 1
ATOM 3757 O O . LEU G 1 204 ? 125.905 117.599 125.172 1.00 123.56 204 LEU G O 1
ATOM 3762 N N . TRP G 1 205 ? 124.808 116.428 126.727 1.00 127.79 205 TRP G N 1
ATOM 3763 C CA . TRP G 1 205 ? 124.626 115.278 125.846 1.00 127.79 205 TRP G CA 1
ATOM 3764 C C . TRP G 1 205 ? 123.900 115.701 124.612 1.00 127.79 205 TRP G C 1
ATOM 3765 O O . TRP G 1 205 ? 124.332 115.374 123.534 1.00 127.79 205 TRP G O 1
ATOM 3776 N N . TRP G 1 206 ? 122.852 116.494 124.743 1.00 123.54 206 TRP G N 1
ATOM 3777 C CA . TRP G 1 206 ? 122.172 116.968 123.570 1.00 123.54 206 TRP G CA 1
ATOM 3778 C C . TRP G 1 206 ? 123.071 117.722 122.665 1.00 123.54 206 TRP G C 1
ATOM 3779 O O . TRP G 1 206 ? 123.040 117.432 121.524 1.00 123.54 206 TRP G O 1
ATOM 3790 N N . SER G 1 207 ? 123.936 118.594 123.168 1.00 117.10 207 SER G N 1
ATOM 3791 C CA . SER G 1 207 ? 124.868 119.323 122.306 1.00 117.10 207 SER G CA 1
ATOM 3792 C C . SER G 1 207 ? 125.701 118.322 121.545 1.00 117.10 207 SER G C 1
ATOM 3793 O O . SER G 1 207 ? 125.688 118.310 120.326 1.00 117.10 207 SER G O 1
ATOM 3796 N N . ILE G 1 208 ? 126.253 117.325 122.238 1.00 117.00 208 ILE G N 1
ATOM 3797 C CA . ILE G 1 208 ? 127.071 116.333 121.531 1.00 117.00 208 ILE G CA 1
ATOM 3798 C C . ILE G 1 208 ? 126.324 115.338 120.670 1.00 117.00 208 ILE G C 1
ATOM 3799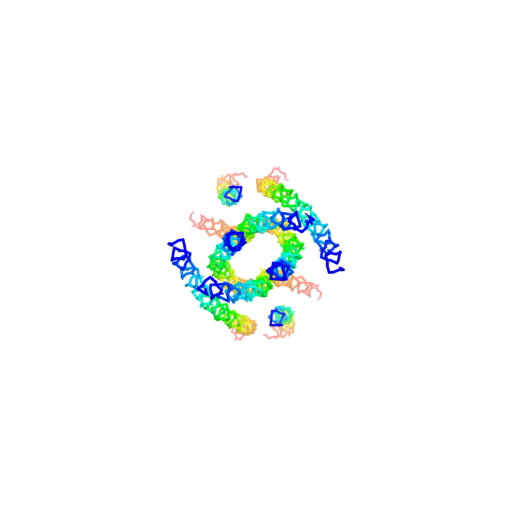 O O . ILE G 1 208 ? 126.939 114.551 120.025 1.00 117.00 208 ILE G O 1
ATOM 3804 N N . LEU G 1 209 ? 125.007 115.305 120.706 1.00 115.22 209 LEU G N 1
ATOM 3805 C CA . LEU G 1 209 ? 124.310 114.438 119.814 1.00 115.22 209 LEU G CA 1
ATOM 3806 C C . LEU G 1 209 ? 123.472 115.295 118.881 1.00 115.22 209 LEU G C 1
ATOM 3807 O O . LEU G 1 209 ? 122.642 114.783 118.171 1.00 115.22 209 LEU G O 1
ATOM 3812 N N . GLN G 1 210 ? 123.683 116.608 118.868 1.00 109.88 210 GLN G N 1
ATOM 3813 C CA . GLN G 1 210 ? 122.881 117.428 118.007 1.00 109.88 210 GLN G CA 1
ATOM 3814 C C . GLN G 1 210 ? 123.798 117.536 116.922 1.00 109.88 210 GLN G C 1
ATOM 3815 O O . GLN G 1 210 ? 123.407 117.346 115.813 1.00 109.88 210 GLN G O 1
ATOM 3821 N N . THR G 1 211 ? 125.015 117.931 117.261 1.00 108.79 211 THR G N 1
ATOM 3822 C CA . THR G 1 211 ? 126.126 117.992 116.317 1.00 108.79 211 THR G CA 1
ATOM 3823 C C . THR G 1 211 ? 126.125 116.773 115.404 1.00 108.79 211 THR G C 1
ATOM 3824 O O . THR G 1 211 ? 126.228 116.893 114.175 1.00 108.79 211 THR G O 1
ATOM 3828 N N . LEU G 1 212 ? 125.988 115.585 115.995 1.00 113.37 212 LEU G N 1
ATOM 3829 C CA . LEU G 1 212 ? 126.007 114.362 115.200 1.00 113.37 212 LEU G CA 1
ATOM 3830 C C . LEU G 1 212 ? 124.848 114.319 114.213 1.00 113.37 212 LEU G C 1
ATOM 3831 O O . LEU G 1 212 ? 125.030 113.933 113.054 1.00 113.37 212 LEU G O 1
ATOM 3836 N N . ILE G 1 213 ? 123.652 114.717 114.646 1.00 111.29 213 ILE G N 1
ATOM 3837 C CA . ILE G 1 213 ? 122.493 114.625 113.762 1.00 111.29 213 ILE G CA 1
ATOM 3838 C C . ILE G 1 213 ? 122.608 115.628 112.621 1.00 111.29 213 ILE G C 1
ATOM 3839 O O . ILE G 1 213 ? 122.231 115.330 111.485 1.00 111.29 213 ILE G O 1
ATOM 3844 N N . LEU G 1 214 ? 123.135 116.827 112.892 1.00 109.11 214 LEU G N 1
ATOM 3845 C CA . LEU G 1 214 ? 123.300 117.789 111.805 1.00 109.11 214 LEU G CA 1
ATOM 3846 C C . LEU G 1 214 ? 124.351 117.325 110.807 1.00 109.11 214 LEU G C 1
ATOM 3847 O O . LEU G 1 214 ? 124.172 117.480 109.592 1.00 109.11 214 LEU G O 1
ATOM 3852 N N . VAL G 1 215 ? 125.453 116.749 111.292 1.00 115.14 215 VAL G N 1
ATOM 3853 C CA . VAL G 1 215 ? 126.443 116.199 110.370 1.00 115.14 215 VAL G CA 1
ATOM 3854 C C . VAL G 1 215 ? 125.829 115.075 109.541 1.00 115.14 215 VAL G C 1
ATOM 3855 O O . VAL G 1 215 ? 126.073 114.969 108.332 1.00 115.14 215 VAL G O 1
ATOM 3859 N N . ALA G 1 216 ? 125.022 114.224 110.177 1.00 120.15 216 ALA G N 1
ATOM 3860 C CA . ALA G 1 216 ? 124.379 113.134 109.453 1.00 120.15 216 ALA G CA 1
ATOM 3861 C C . ALA G 1 216 ? 123.432 113.659 108.385 1.00 120.15 216 ALA G C 1
ATOM 3862 O O . ALA G 1 216 ? 123.389 113.127 107.269 1.00 120.15 216 ALA G O 1
ATOM 3864 N N . ILE G 1 217 ? 122.656 114.696 108.702 1.00 122.65 217 ILE G N 1
ATOM 3865 C CA . ILE G 1 217 ? 121.748 115.267 107.710 1.00 122.65 217 ILE G CA 1
ATOM 3866 C C . ILE G 1 217 ? 122.528 115.893 106.563 1.00 122.65 217 ILE G C 1
ATOM 3867 O O . ILE G 1 217 ? 122.128 115.789 105.401 1.00 122.65 217 ILE G O 1
ATOM 3872 N N . GLY G 1 218 ? 123.650 116.548 106.861 1.00 127.81 218 GLY G N 1
ATOM 3873 C CA . GLY G 1 218 ? 124.470 117.093 105.788 1.00 127.81 218 GLY G CA 1
ATOM 3874 C C . GLY G 1 218 ? 125.004 116.012 104.866 1.00 127.81 218 GLY G C 1
ATOM 3875 O O . GLY G 1 218 ? 124.966 116.144 103.637 1.00 127.81 218 GLY G O 1
ATOM 3876 N N . VAL G 1 219 ? 125.507 114.923 105.449 1.00 130.44 219 VAL G N 1
ATOM 3877 C CA . VAL G 1 219 ? 126.014 113.816 104.641 1.00 130.44 219 VAL G CA 1
ATOM 3878 C C . VAL G 1 219 ? 124.892 113.205 103.813 1.00 130.44 219 VAL G C 1
ATOM 3879 O O . VAL G 1 219 ? 125.074 112.882 102.633 1.00 130.44 219 VAL G O 1
ATOM 3883 N N . TRP G 1 220 ? 123.727 112.961 104.371 1.00 136.47 220 TRP G N 1
ATOM 3884 C CA . TRP G 1 220 ? 122.690 112.386 103.534 1.00 136.47 220 TRP G CA 1
ATOM 3885 C C . TRP G 1 220 ? 122.265 113.410 102.469 1.00 136.47 220 TRP G C 1
ATOM 3886 O O . TRP G 1 220 ? 121.973 113.023 101.375 1.00 136.47 220 TRP G O 1
ATOM 3897 N N . GLN G 1 221 ? 122.368 114.692 102.754 1.00 138.94 221 GLN G N 1
ATOM 3898 C CA . GLN G 1 221 ? 122.007 115.695 101.774 1.00 138.94 221 GLN G CA 1
ATOM 3899 C C . GLN G 1 221 ? 122.922 115.526 100.594 1.00 138.94 221 GLN G C 1
ATOM 3900 O O . GLN G 1 221 ? 122.479 115.352 99.491 1.00 138.94 221 GLN G O 1
ATOM 3906 N N . MET G 1 222 ? 124.200 115.318 100.892 1.00 138.74 222 MET G N 1
ATOM 3907 C CA . MET G 1 222 ? 125.282 115.112 99.915 1.00 138.74 222 MET G CA 1
ATOM 3908 C C . MET G 1 222 ? 125.185 113.830 99.157 1.00 138.74 222 MET G C 1
ATOM 3909 O O . MET G 1 222 ? 125.762 113.658 98.131 1.00 138.74 222 MET G O 1
ATOM 3914 N N . ARG G 1 223 ? 124.575 112.869 99.764 1.00 140.84 223 ARG G N 1
ATOM 3915 C CA . ARG G 1 223 ? 124.291 111.595 99.110 1.00 140.84 223 ARG G CA 1
ATOM 3916 C C . ARG G 1 223 ? 123.037 111.683 98.251 1.00 140.84 223 ARG G C 1
ATOM 3917 O O . ARG G 1 223 ? 122.970 111.088 97.169 1.00 140.84 223 ARG G O 1
ATOM 3925 N N . HIS G 1 224 ? 122.024 112.409 98.727 1.00 147.40 224 HIS G N 1
ATOM 3926 C CA . HIS G 1 224 ? 120.800 112.581 97.956 1.00 147.40 224 HIS G CA 1
ATOM 3927 C C . HIS G 1 224 ? 121.077 113.308 96.653 1.00 147.40 224 HIS G C 1
ATOM 3928 O O . HIS G 1 224 ? 120.582 112.906 95.595 1.00 147.40 224 HIS G O 1
ATOM 3935 N N . LEU G 1 225 ? 121.876 114.375 96.700 1.00 155.36 225 LEU G N 1
ATOM 3936 C CA . LEU G 1 225 ? 122.247 115.043 95.454 1.00 155.36 225 LEU G CA 1
ATOM 3937 C C . LEU G 1 225 ? 123.063 114.131 94.545 1.00 155.36 225 LEU G C 1
ATOM 3938 O O . LEU G 1 225 ? 122.848 114.108 93.328 1.00 155.36 225 LEU G O 1
ATOM 3943 N N . LYS G 1 226 ? 123.989 113.356 95.113 1.00 157.15 226 LYS G N 1
ATOM 3944 C CA . LYS G 1 226 ? 124.774 112.444 94.286 1.00 157.15 226 LYS G CA 1
ATOM 3945 C C . LYS G 1 226 ? 123.877 111.434 93.577 1.00 157.15 226 LYS G C 1
ATOM 3946 O O . LYS G 1 226 ? 124.087 111.123 92.400 1.00 157.15 226 LYS G O 1
ATOM 3952 N N . SER G 1 227 ? 122.867 110.920 94.279 1.00 165.33 227 SER G N 1
ATOM 3953 C CA . SER G 1 227 ? 121.908 110.015 93.650 1.00 165.33 227 SER G CA 1
ATOM 3954 C C . SER G 1 227 ? 120.951 110.760 92.725 1.00 165.33 227 SER G C 1
ATOM 3955 O O . SER G 1 227 ? 120.270 110.137 91.904 1.00 165.33 227 SER G O 1
ATOM 3958 N N . PHE G 1 228 ? 120.864 112.081 92.865 1.00 171.22 228 PHE G N 1
ATOM 3959 C CA . PHE G 1 228 ? 120.002 112.916 92.039 1.00 171.22 228 PHE G CA 1
ATOM 3960 C C . PHE G 1 228 ? 120.648 113.309 90.716 1.00 171.22 228 PHE G C 1
ATOM 3961 O O . PHE G 1 228 ? 119.943 113.613 89.748 1.00 171.22 228 PHE G O 1
ATOM 3969 N N . PHE G 1 229 ? 121.960 113.407 90.686 1.00 175.10 229 PHE G N 1
ATOM 3970 C CA . PHE G 1 229 ? 122.593 113.862 89.467 1.00 175.10 229 PHE G CA 1
ATOM 3971 C C . PHE G 1 229 ? 122.310 113.027 88.243 1.00 175.10 229 PHE G C 1
ATOM 3972 O O . PHE G 1 229 ? 121.751 113.539 87.281 1.00 175.10 229 PHE G O 1
ATOM 3980 N N . GLU G 1 230 ? 122.633 111.735 88.291 1.00 182.44 230 GLU G N 1
ATOM 3981 C CA . GLU G 1 230 ? 122.543 110.931 87.075 1.00 182.44 230 GLU G CA 1
ATOM 3982 C C . GLU G 1 230 ? 121.110 110.878 86.555 1.00 182.44 230 GLU G C 1
ATOM 3983 O O . GLU G 1 230 ? 120.880 110.755 85.347 1.00 182.44 230 GLU G O 1
ATOM 3989 N N . ALA G 1 231 ? 120.132 110.975 87.456 1.00 186.69 231 ALA G N 1
ATOM 3990 C CA . ALA G 1 231 ? 118.739 111.044 87.030 1.00 186.69 231 ALA G CA 1
ATOM 3991 C C . ALA G 1 231 ? 118.445 112.374 86.346 1.00 186.69 231 ALA G C 1
ATOM 3992 O O . ALA G 1 231 ? 117.662 112.438 85.392 1.00 186.69 231 ALA G O 1
ATOM 3994 N N . LYS G 1 232 ? 119.066 113.452 86.832 1.00 186.27 232 LYS G N 1
ATOM 3995 C CA . LYS G 1 232 ? 118.852 114.768 86.236 1.00 186.27 232 LYS G CA 1
ATOM 3996 C C . LYS G 1 232 ? 119.370 114.823 84.804 1.00 186.27 232 LYS G C 1
ATOM 3997 O O . LYS G 1 232 ? 118.752 115.445 83.934 1.00 186.27 232 LYS G O 1
ATOM 4003 N N . LYS G 1 233 ? 120.518 114.196 84.547 1.00 188.00 233 LYS G N 1
ATOM 4004 C CA . LYS G 1 233 ? 121.071 114.221 83.198 1.00 188.00 233 LYS G CA 1
ATOM 4005 C C . LYS G 1 233 ? 120.200 113.427 82.232 1.00 188.00 233 LYS G C 1
ATOM 4006 O O . LYS G 1 233 ? 120.093 113.775 81.050 1.00 188.00 233 LYS G O 1
ATOM 4012 N N . LEU G 1 234 ? 119.564 112.357 82.717 1.00 187.67 234 LEU G N 1
ATOM 4013 C CA . LEU G 1 234 ? 118.699 111.548 81.864 1.00 187.67 234 LEU G CA 1
ATOM 4014 C C . LEU G 1 234 ? 117.408 112.265 81.489 1.00 187.67 234 LEU G C 1
ATOM 4015 O O . LEU G 1 234 ? 116.877 112.024 80.399 1.00 187.67 234 LEU G O 1
ATOM 4020 N N . VAL G 1 235 ? 116.890 113.128 82.356 1.00 189.08 235 VAL G N 1
ATOM 4021 C CA . VAL G 1 235 ? 115.666 113.861 82.055 1.00 189.08 235 VAL G CA 1
ATOM 4022 C C . VAL G 1 235 ? 115.997 115.174 81.359 1.00 189.08 235 VAL G C 1
ATOM 4023 O O . VAL G 1 235 ? 115.413 115.505 80.325 1.00 189.08 235 VAL G O 1
ATOM 4027 N N . ALA H 1 156 ? 132.848 136.681 195.639 1.00 137.10 156 ALA B N 1
ATOM 4028 C CA . ALA H 1 156 ? 132.928 135.712 194.552 1.00 137.10 156 ALA B CA 1
ATOM 4029 C C . ALA H 1 156 ? 131.898 136.023 193.472 1.00 137.10 156 ALA B C 1
ATOM 4030 O O . ALA H 1 156 ? 132.084 135.674 192.306 1.00 137.10 156 ALA B O 1
ATOM 4032 N N . ALA H 1 157 ? 130.805 136.676 193.871 1.00 139.64 157 ALA B N 1
ATOM 4033 C CA . ALA H 1 157 ? 129.782 137.063 192.904 1.00 139.64 157 ALA B CA 1
ATOM 4034 C C . ALA H 1 157 ? 130.322 138.091 191.918 1.00 139.64 157 ALA B C 1
ATOM 4035 O O . ALA H 1 157 ? 129.928 138.104 190.746 1.00 139.64 157 ALA B O 1
ATOM 4037 N N . LYS H 1 158 ? 131.216 138.969 192.379 1.00 140.59 158 LYS B N 1
ATOM 4038 C CA . LYS H 1 158 ? 131.808 139.965 191.490 1.00 140.59 158 LYS B CA 1
ATOM 4039 C C . LYS H 1 158 ? 132.636 139.303 190.395 1.00 140.59 158 LYS B C 1
ATOM 4040 O O . LYS H 1 158 ? 132.582 139.716 189.230 1.00 140.59 158 LYS B O 1
ATOM 4046 N N . ASP H 1 159 ? 133.410 138.275 190.750 1.00 141.23 159 ASP B N 1
ATOM 4047 C CA . ASP H 1 159 ? 134.179 137.552 189.743 1.00 141.23 159 ASP B CA 1
ATOM 4048 C C . ASP H 1 159 ? 133.261 136.827 188.768 1.00 141.23 159 ASP B C 1
ATOM 4049 O O . ASP H 1 159 ? 133.549 136.761 187.567 1.00 141.23 159 ASP B O 1
ATOM 4054 N N . LYS H 1 160 ? 132.086 136.500 189.367 1.00 133.69 160 LYS B N 1
ATOM 4055 C CA . LYS H 1 160 ? 130.871 135.791 188.857 1.00 133.69 160 LYS B CA 1
ATOM 4056 C C . LYS H 1 160 ? 129.900 136.636 188.020 1.00 133.69 160 LYS B C 1
ATOM 4057 O O . LYS H 1 160 ? 128.865 136.222 187.582 1.00 133.69 160 LYS B O 1
ATOM 4063 N N . LEU H 1 161 ? 130.278 137.873 187.882 1.00 133.30 161 LEU B N 1
ATOM 4064 C CA . LEU H 1 161 ? 129.741 138.897 186.994 1.00 133.30 161 LEU B CA 1
ATOM 4065 C C . LEU H 1 161 ? 130.783 139.352 185.978 1.00 133.30 161 LEU B C 1
ATOM 4066 O O . LEU H 1 161 ? 130.449 139.629 184.824 1.00 133.30 161 LEU B O 1
ATOM 4071 N N . SER H 1 162 ? 132.048 139.447 186.393 1.00 133.10 162 SER B N 1
ATOM 4072 C CA . SER H 1 162 ? 133.102 139.818 185.450 1.00 133.10 162 SER B CA 1
ATOM 4073 C C . SER H 1 162 ? 133.274 138.759 184.364 1.00 133.10 162 SER B C 1
ATOM 4074 O O . SER H 1 162 ? 133.396 139.088 183.177 1.00 133.10 162 SER B O 1
ATOM 4077 N N . GLU H 1 163 ? 133.278 137.482 184.755 1.00 128.96 163 GLU B N 1
ATOM 4078 C CA . GLU H 1 163 ? 133.362 136.409 183.771 1.00 128.96 163 GLU B CA 1
ATOM 4079 C C . GLU H 1 163 ? 132.158 136.427 182.840 1.00 128.96 163 GLU B C 1
ATOM 4080 O O . GLU H 1 163 ? 132.289 136.190 181.635 1.00 128.96 163 GLU B O 1
ATOM 4086 N N . LEU H 1 164 ? 130.972 136.702 183.386 1.00 124.46 164 LEU B N 1
ATOM 4087 C CA . LEU H 1 164 ? 129.778 136.795 182.559 1.00 124.46 164 LEU B CA 1
ATOM 4088 C C . LEU H 1 164 ? 129.858 137.960 181.582 1.00 124.46 164 LEU B C 1
ATOM 4089 O O . LEU H 1 164 ? 129.412 137.848 180.437 1.00 124.46 164 LEU B O 1
ATOM 4094 N N . GLN H 1 165 ? 130.300 139.138 182.018 1.00 121.87 165 GLN B N 1
ATOM 4095 C CA . GLN H 1 165 ? 130.470 140.227 181.057 1.00 121.87 165 GLN B CA 1
ATOM 4096 C C . GLN H 1 165 ? 131.586 139.944 180.017 1.00 121.87 165 GLN B C 1
ATOM 4097 O O . GLN H 1 165 ? 131.558 140.540 178.981 1.00 121.87 165 GLN B O 1
ATOM 4103 N N . LEU H 1 166 ? 132.631 139.169 180.313 1.00 119.79 166 LEU B N 1
ATOM 4104 C CA . LEU H 1 166 ? 133.547 138.720 179.267 1.00 119.79 166 LEU B CA 1
ATOM 4105 C C . LEU H 1 166 ? 132.851 137.768 178.300 1.00 119.79 166 LEU B C 1
ATOM 4106 O O . LEU H 1 166 ? 133.015 137.874 177.076 1.00 119.79 166 LEU B O 1
ATOM 4111 N N . ARG H 1 167 ? 132.064 136.831 178.834 1.00 114.70 167 ARG B N 1
ATOM 4112 C CA . ARG H 1 167 ? 131.378 135.864 177.985 1.00 114.70 167 ARG B CA 1
ATOM 4113 C C . ARG H 1 167 ? 130.375 136.547 177.069 1.00 114.70 167 ARG B C 1
ATOM 4114 O O . ARG H 1 167 ? 130.296 136.225 175.879 1.00 114.70 167 ARG B O 1
ATOM 4122 N N . VAL H 1 168 ? 129.599 137.494 177.597 1.00 112.68 168 VAL B N 1
ATOM 4123 C CA . VAL H 1 168 ? 128.608 138.159 176.760 1.00 112.68 168 VAL B CA 1
ATOM 4124 C C . VAL H 1 168 ? 129.285 139.078 175.752 1.00 112.68 168 VAL B C 1
ATOM 4125 O O . VAL H 1 168 ? 128.780 139.268 174.643 1.00 112.68 168 VAL B O 1
ATOM 4129 N N . ARG H 1 169 ? 130.445 139.648 176.098 1.00 113.35 169 ARG B N 1
ATOM 4130 C CA . ARG H 1 169 ? 131.198 140.425 175.119 1.00 113.35 169 ARG B CA 1
ATOM 4131 C C . ARG H 1 169 ? 131.656 139.544 173.963 1.00 113.35 169 ARG B C 1
ATOM 4132 O O . ARG H 1 169 ? 131.525 139.917 172.790 1.00 113.35 169 ARG B O 1
ATOM 4140 N N . GLN H 1 170 ? 132.090 138.349 174.317 1.00 106.44 170 GLN B N 1
ATOM 4141 C CA . GLN H 1 170 ? 132.562 137.371 173.381 1.00 106.44 170 GLN B CA 1
ATOM 4142 C C . GLN H 1 170 ? 131.456 136.694 172.610 1.00 106.44 170 GLN B C 1
ATOM 4143 O O . GLN H 1 170 ? 131.740 135.981 171.693 1.00 106.44 170 GLN B O 1
ATOM 4149 N N . LEU H 1 171 ? 130.229 136.807 173.070 1.00 101.30 171 LEU B N 1
ATOM 4150 C CA . LEU H 1 171 ? 129.014 136.435 172.359 1.00 101.30 171 LEU B CA 1
ATOM 4151 C C . LEU H 1 171 ? 128.588 137.524 171.384 1.00 101.30 171 LEU B C 1
ATOM 4152 O O . LEU H 1 171 ? 128.194 137.232 170.250 1.00 101.30 171 LEU B O 1
ATOM 4157 N N . VAL H 1 172 ? 128.651 138.786 171.811 1.00 104.65 172 VAL B N 1
ATOM 4158 C CA . VAL H 1 172 ? 128.319 139.890 170.913 1.00 104.65 172 VAL B CA 1
ATOM 4159 C C . VAL H 1 172 ? 129.287 139.927 169.741 1.00 104.65 172 VAL B C 1
ATOM 4160 O O . VAL H 1 172 ? 128.886 140.151 168.593 1.00 104.65 172 VAL B O 1
ATOM 4164 N N . GLU H 1 173 ? 130.576 139.720 170.014 1.00 98.52 173 GLU B N 1
ATOM 4165 C CA . GLU H 1 173 ? 131.564 139.656 168.940 1.00 98.52 173 GLU B CA 1
ATOM 4166 C C . GLU H 1 173 ? 131.193 138.586 167.919 1.00 98.52 173 GLU B C 1
ATOM 4167 O O . GLU H 1 173 ? 131.196 138.834 166.707 1.00 98.52 173 GLU B O 1
ATOM 4173 N N . GLN H 1 174 ? 130.854 137.387 168.398 1.00 91.68 174 GLN B N 1
ATOM 4174 C CA . GLN H 1 174 ? 130.514 136.298 167.492 1.00 91.68 174 GLN B CA 1
ATOM 4175 C C . GLN H 1 174 ? 129.246 136.606 166.705 1.00 91.68 174 GLN B C 1
ATOM 4176 O O . GLN H 1 174 ? 129.172 136.328 165.503 1.00 91.68 174 GLN B O 1
ATOM 4182 N N . VAL H 1 175 ? 128.239 137.185 167.358 1.00 96.27 175 VAL B N 1
ATOM 4183 C CA . VAL H 1 175 ? 126.991 137.491 166.663 1.00 96.27 175 VAL B CA 1
ATOM 4184 C C . VAL H 1 175 ? 127.215 138.549 165.591 1.00 96.27 175 VAL B C 1
ATOM 4185 O O . VAL H 1 175 ? 126.674 138.451 164.485 1.00 96.27 175 VAL B O 1
ATOM 4189 N N . GLU H 1 176 ? 128.010 139.578 165.892 1.00 103.69 176 GLU B N 1
ATOM 4190 C CA . GLU H 1 176 ? 128.276 140.600 164.886 1.00 103.69 176 GLU B CA 1
ATOM 4191 C C . GLU H 1 176 ? 129.082 140.038 163.722 1.00 103.69 176 GLU B C 1
ATOM 4192 O O . GLU H 1 176 ? 128.845 140.403 162.563 1.00 103.69 176 GLU B O 1
ATOM 4198 N N . GLN H 1 177 ? 130.040 139.150 164.001 1.00 96.97 177 GLN B N 1
ATOM 4199 C CA . GLN H 1 177 ? 130.779 138.525 162.906 1.00 96.97 177 GLN B CA 1
ATOM 4200 C C . GLN H 1 177 ? 129.867 137.653 162.055 1.00 96.97 177 GLN B C 1
ATOM 4201 O O . GLN H 1 177 ? 130.003 137.618 160.829 1.00 96.97 177 GLN B O 1
ATOM 4207 N N . ILE H 1 178 ? 128.741 137.248 162.623 1.00 95.06 178 ILE B N 1
ATOM 4208 C CA . ILE H 1 178 ? 127.691 136.497 161.939 1.00 95.06 178 ILE B CA 1
ATOM 4209 C C . ILE H 1 178 ? 126.696 137.372 161.206 1.00 95.06 178 ILE B C 1
ATOM 4210 O O . ILE H 1 178 ? 126.217 137.040 160.152 1.00 95.06 178 ILE B O 1
ATOM 4215 N N . GLN H 1 179 ? 126.377 138.530 161.724 1.00 103.16 179 GLN B N 1
ATOM 4216 C CA . GLN H 1 179 ? 125.504 139.430 161.013 1.00 103.16 179 GLN B CA 1
ATOM 4217 C C . GLN H 1 179 ? 126.138 139.838 159.703 1.00 103.16 179 GLN B C 1
ATOM 4218 O O . GLN H 1 179 ? 125.462 139.906 158.704 1.00 103.16 179 GLN B O 1
ATOM 4224 N N . LYS H 1 180 ? 127.380 140.297 159.811 1.00 102.12 180 LYS B N 1
ATOM 4225 C CA . LYS H 1 180 ? 128.167 140.781 158.723 1.00 102.12 180 LYS B CA 1
ATOM 4226 C C . LYS H 1 180 ? 128.181 139.775 157.709 1.00 102.12 180 LYS B C 1
ATOM 4227 O O . LYS H 1 180 ? 127.859 140.051 156.583 1.00 102.12 180 LYS B O 1
ATOM 4233 N N . GLU H 1 181 ? 128.407 138.539 158.168 1.00 97.66 181 GLU B N 1
ATOM 4234 C CA . GLU H 1 181 ? 128.512 137.349 157.383 1.00 97.66 181 GLU B CA 1
ATOM 4235 C C . GLU H 1 181 ? 127.243 137.262 156.551 1.00 97.66 181 GLU B C 1
ATOM 4236 O O . GLU H 1 181 ? 127.272 137.092 155.348 1.00 97.66 181 GLU B O 1
ATOM 4242 N N . GLN H 1 182 ? 126.113 137.353 157.232 1.00 102.20 182 GLN B N 1
ATOM 4243 C CA . GLN H 1 182 ? 124.818 137.285 156.617 1.00 102.20 182 GLN B CA 1
ATOM 4244 C C . GLN H 1 182 ? 124.567 138.364 155.610 1.00 102.20 182 GLN B C 1
ATOM 4245 O O . GLN H 1 182 ? 124.090 138.056 154.553 1.00 102.20 182 GLN B O 1
ATOM 4251 N N . ASN H 1 183 ? 124.979 139.602 155.863 1.00 105.48 183 ASN B N 1
ATOM 4252 C CA . ASN H 1 183 ? 124.802 140.651 154.885 1.00 105.48 183 ASN B CA 1
ATOM 4253 C C . ASN H 1 183 ? 125.553 140.301 153.660 1.00 105.48 183 ASN B C 1
ATOM 4254 O O . ASN H 1 183 ? 125.014 140.345 152.580 1.00 105.48 183 ASN B O 1
ATOM 4259 N N . TYR H 1 184 ? 126.763 139.791 153.830 1.00 98.03 184 TYR B N 1
ATOM 4260 C CA . TYR H 1 184 ? 127.552 139.411 152.686 1.00 98.03 184 TYR B CA 1
ATOM 4261 C C . TYR H 1 184 ? 126.870 138.321 151.893 1.00 98.03 184 TYR B C 1
ATOM 4262 O O . TYR H 1 184 ? 126.862 138.353 150.665 1.00 98.03 184 TYR B O 1
ATOM 4271 N N . GLN H 1 185 ? 126.281 137.357 152.586 1.00 95.76 185 GLN B N 1
ATOM 4272 C CA . GLN H 1 185 ? 125.624 136.304 151.870 1.00 95.76 185 GLN B CA 1
ATOM 4273 C C . GLN H 1 185 ? 124.488 136.854 151.108 1.00 95.76 185 GLN B C 1
ATOM 4274 O O . GLN H 1 185 ? 124.321 136.508 149.991 1.00 95.76 185 GLN B O 1
ATOM 4280 N N . ARG H 1 186 ? 123.739 137.803 151.639 1.00 104.02 186 ARG B N 1
ATOM 4281 C CA . ARG H 1 186 ? 122.663 138.374 150.850 1.00 104.02 186 ARG B CA 1
ATOM 4282 C C . ARG H 1 186 ? 123.125 139.295 149.744 1.00 104.02 186 ARG B C 1
ATOM 4283 O O . ARG H 1 186 ? 122.335 139.655 148.930 1.00 104.02 186 ARG B O 1
ATOM 4291 N N . TRP H 1 187 ? 124.359 139.769 149.756 1.00 99.37 187 TRP B N 1
ATOM 4292 C CA . TRP H 1 187 ? 124.855 140.534 148.639 1.00 99.37 187 TRP B CA 1
ATOM 4293 C C . TRP H 1 187 ? 125.505 139.586 147.697 1.00 99.37 187 TRP B C 1
ATOM 4294 O O . TRP H 1 187 ? 125.841 139.987 146.665 1.00 99.37 187 TRP B O 1
ATOM 4305 N N . ARG H 1 188 ? 125.866 138.388 148.146 1.00 93.76 188 ARG B N 1
ATOM 4306 C CA . ARG H 1 188 ? 126.547 137.440 147.263 1.00 93.76 188 ARG B CA 1
ATOM 4307 C C . ARG H 1 188 ? 125.529 136.981 146.251 1.00 93.76 188 ARG B C 1
ATOM 4308 O O . ARG H 1 188 ? 125.795 136.855 145.057 1.00 93.76 188 ARG B O 1
ATOM 4316 N N . GLU H 1 189 ? 124.346 136.734 146.783 1.00 98.40 189 GLU B N 1
ATOM 4317 C CA . GLU H 1 189 ? 123.190 136.328 146.039 1.00 98.40 189 GLU B CA 1
ATOM 4318 C C . GLU H 1 189 ? 122.861 137.259 144.911 1.00 98.40 189 GLU B C 1
ATOM 4319 O O . GLU H 1 189 ? 122.690 136.786 143.835 1.00 98.40 189 GLU B O 1
ATOM 4325 N N . GLU H 1 190 ? 122.802 138.569 145.122 1.00 103.50 190 GLU B N 1
ATOM 4326 C CA . GLU H 1 190 ? 122.560 139.519 144.033 1.00 103.50 190 GLU B CA 1
ATOM 4327 C C . GLU H 1 190 ? 123.545 139.321 142.943 1.00 103.50 190 GLU B C 1
ATOM 4328 O O . GLU H 1 190 ? 123.156 139.150 141.810 1.00 103.50 190 GLU B O 1
ATOM 4334 N N . ARG H 1 191 ? 124.826 139.256 143.272 1.00 96.32 191 ARG B N 1
ATOM 4335 C CA . ARG H 1 191 ? 125.808 139.013 142.251 1.00 96.32 191 ARG B CA 1
ATOM 4336 C C . ARG H 1 191 ? 125.590 137.735 141.552 1.00 96.32 191 ARG B C 1
ATOM 4337 O O . ARG H 1 191 ? 125.648 137.731 140.361 1.00 96.32 191 ARG B O 1
ATOM 4345 N N . PHE H 1 192 ? 125.200 136.654 142.216 1.00 95.31 192 PHE B N 1
ATOM 4346 C CA . PHE H 1 192 ? 124.953 135.450 141.462 1.00 95.31 192 PHE B CA 1
ATOM 4347 C C . PHE H 1 192 ? 123.644 135.461 140.738 1.00 95.31 192 PHE B C 1
ATOM 4348 O O . PHE H 1 192 ? 123.416 134.633 139.937 1.00 95.31 192 PHE B O 1
ATOM 4356 N N . ARG H 1 193 ? 122.747 136.391 140.997 1.00 106.43 193 ARG B N 1
ATOM 4357 C CA . ARG H 1 193 ? 121.559 136.506 140.209 1.00 106.43 193 ARG B CA 1
ATOM 4358 C C . ARG H 1 193 ? 121.915 137.376 139.030 1.00 106.43 193 ARG B C 1
ATOM 4359 O O . ARG H 1 193 ? 121.134 137.440 138.132 1.00 106.43 193 ARG B O 1
ATOM 4367 N N . GLN H 1 194 ? 123.028 138.118 139.044 1.00 106.44 194 GLN B N 1
ATOM 4368 C CA . GLN H 1 194 ? 123.417 138.834 137.848 1.00 106.44 194 GLN B CA 1
ATOM 4369 C C . GLN H 1 194 ? 124.592 138.238 137.045 1.00 106.44 194 GLN B C 1
ATOM 4370 O O . GLN H 1 194 ? 124.757 138.630 135.939 1.00 106.44 194 GLN B O 1
ATOM 4376 N N . THR H 1 195 ? 125.451 137.366 137.580 1.00 98.40 195 THR B N 1
ATOM 4377 C CA . THR H 1 195 ? 126.355 136.663 136.673 1.00 98.40 195 THR B CA 1
ATOM 4378 C C . THR H 1 195 ? 125.634 135.549 135.924 1.00 98.40 195 THR B C 1
ATOM 4379 O O . THR H 1 195 ? 125.827 135.379 134.716 1.00 98.40 195 THR B O 1
ATOM 4383 N N . SER H 1 196 ? 124.798 134.782 136.622 1.00 101.30 196 SER B N 1
ATOM 4384 C CA . SER H 1 196 ? 124.044 133.719 135.971 1.00 101.30 196 SER B CA 1
ATOM 4385 C C . SER H 1 196 ? 123.024 134.286 134.996 1.00 101.30 196 SER B C 1
ATOM 4386 O O . SER H 1 196 ? 122.798 133.709 133.929 1.00 101.30 196 SER B O 1
ATOM 4389 N N . GLU H 1 197 ? 122.395 135.412 135.341 1.00 110.66 197 GLU B N 1
ATOM 4390 C CA . GLU H 1 197 ? 121.488 136.056 134.398 1.00 110.66 197 GLU B CA 1
ATOM 4391 C C . GLU H 1 197 ? 122.230 136.497 133.144 1.00 110.66 197 GLU B C 1
ATOM 4392 O O . GLU H 1 197 ? 121.745 136.303 132.022 1.00 110.66 197 GLU B O 1
ATOM 4398 N N . SER H 1 198 ? 123.417 137.083 133.316 1.00 106.18 198 SER B N 1
ATOM 4399 C CA . SER H 1 198 ? 124.208 137.505 132.167 1.00 106.18 198 SER B CA 1
ATOM 4400 C C . SER H 1 198 ? 124.616 136.318 131.307 1.00 106.18 198 SER B C 1
ATOM 4401 O O . SER H 1 198 ? 124.549 136.384 130.076 1.00 106.18 198 SER B O 1
ATOM 4404 N N . THR H 1 199 ? 125.038 135.219 131.934 1.00 103.14 199 THR B N 1
ATOM 4405 C CA . THR H 1 199 ? 125.444 134.048 131.164 1.00 103.14 199 THR B CA 1
ATOM 4406 C C . THR H 1 199 ? 124.257 133.417 130.444 1.00 103.14 199 THR B C 1
ATOM 4407 O O . THR H 1 199 ? 124.392 132.956 129.306 1.00 103.14 199 THR B O 1
ATOM 4411 N N . ASN H 1 200 ? 123.088 133.381 131.086 1.00 110.44 200 ASN B N 1
ATOM 4412 C CA . ASN H 1 200 ? 121.904 132.855 130.415 1.00 110.44 200 ASN B CA 1
ATOM 4413 C C . ASN H 1 200 ? 121.526 133.717 129.221 1.00 110.44 200 ASN B C 1
ATOM 4414 O O . ASN H 1 200 ? 121.185 133.202 128.150 1.00 110.44 200 ASN B O 1
ATOM 4419 N N . GLN H 1 201 ? 121.580 135.040 129.382 1.00 110.46 201 GLN B N 1
ATOM 4420 C CA . GLN H 1 201 ? 121.302 135.920 128.253 1.00 110.46 201 GLN B CA 1
ATOM 4421 C C . GLN H 1 201 ? 122.318 135.712 127.139 1.00 110.46 201 GLN B C 1
ATOM 4422 O O . GLN H 1 201 ? 121.963 135.699 125.955 1.00 110.46 201 GLN B O 1
ATOM 4428 N N . ARG H 1 202 ? 123.575 135.526 127.526 1.00 103.30 202 ARG B N 1
ATOM 4429 C CA . ARG H 1 202 ? 124.651 135.312 126.569 1.00 103.30 202 ARG B CA 1
ATOM 4430 C C . ARG H 1 202 ? 124.454 134.027 125.771 1.00 103.30 202 ARG B C 1
ATOM 4431 O O . ARG H 1 202 ? 124.668 134.006 124.560 1.00 103.30 202 ARG B O 1
ATOM 4439 N N . VAL H 1 203 ? 124.043 132.957 126.447 1.00 97.58 203 VAL B N 1
ATOM 4440 C CA . VAL H 1 203 ? 123.840 131.679 125.769 1.00 97.58 203 VAL B CA 1
ATOM 4441 C C . VAL H 1 203 ? 122.580 131.722 124.912 1.00 97.58 203 VAL B C 1
ATOM 4442 O O . VAL H 1 203 ? 122.530 131.113 123.839 1.00 97.58 203 VAL B O 1
ATOM 4446 N N . LEU H 1 204 ? 121.550 132.452 125.352 1.00 106.25 204 LEU B N 1
ATOM 4447 C CA . LEU H 1 204 ? 120.365 132.630 124.515 1.00 106.25 204 LEU B CA 1
ATOM 4448 C C . LEU H 1 204 ? 120.709 133.382 123.235 1.00 106.25 204 LEU B C 1
ATOM 4449 O O . LEU H 1 204 ? 120.289 132.999 122.133 1.00 106.25 204 LEU B O 1
ATOM 4454 N N . TRP H 1 205 ? 121.475 134.467 123.366 1.00 103.99 205 TRP B N 1
ATOM 4455 C CA . TRP H 1 205 ? 121.864 135.235 122.189 1.00 103.99 205 TRP B CA 1
ATOM 4456 C C . TRP H 1 205 ? 122.751 134.413 121.269 1.00 103.99 205 TRP B C 1
ATOM 4457 O O . TRP H 1 205 ? 122.631 134.504 120.043 1.00 103.99 205 TRP B O 1
ATOM 4468 N N . TRP H 1 206 ? 123.585 133.554 121.845 1.00 97.25 206 TRP B N 1
ATOM 4469 C CA . TRP H 1 206 ? 124.451 132.711 121.029 1.00 97.25 206 TRP B CA 1
ATOM 4470 C C . TRP H 1 206 ? 123.673 131.648 120.277 1.00 97.25 206 TRP B C 1
ATOM 4471 O O . TRP H 1 206 ? 123.890 131.475 119.087 1.00 97.25 206 TRP B O 1
ATOM 4482 N N . SER H 1 207 ? 122.788 130.918 120.953 1.00 99.67 207 SER B N 1
ATOM 4483 C CA . SER H 1 207 ? 122.004 129.899 120.243 1.00 99.67 207 SER B CA 1
ATOM 4484 C C . SER H 1 207 ? 121.217 130.528 119.100 1.00 99.67 207 SER B C 1
ATOM 4485 O O . SER H 1 207 ? 121.359 130.137 117.936 1.00 99.67 207 SER B O 1
ATOM 4488 N N . ILE H 1 208 ? 120.467 131.574 119.429 1.00 105.57 208 ILE B N 1
ATOM 4489 C CA . ILE H 1 208 ? 119.674 132.308 118.452 1.00 105.57 208 ILE B CA 1
ATOM 4490 C C . ILE H 1 208 ? 120.491 132.791 117.250 1.00 105.57 208 ILE B C 1
ATOM 4491 O O . ILE H 1 208 ? 120.028 132.705 116.113 1.00 105.57 208 ILE B O 1
ATOM 4496 N N . LEU H 1 209 ? 121.699 133.297 117.492 1.00 99.91 209 LEU B N 1
ATOM 4497 C CA . LEU H 1 209 ? 122.525 133.814 116.403 1.00 99.91 209 LEU B CA 1
ATOM 4498 C C . LEU H 1 209 ? 123.297 132.694 115.686 1.00 99.91 209 LEU B C 1
ATOM 4499 O O . LEU H 1 209 ? 123.787 132.879 114.573 1.00 99.91 209 LEU B O 1
ATOM 4504 N N . GLN H 1 210 ? 123.399 131.540 116.340 1.00 98.37 210 GLN B N 1
ATOM 4505 C CA . GLN H 1 210 ? 124.033 130.360 115.784 1.00 98.37 210 GLN B CA 1
ATOM 4506 C C . GLN H 1 210 ? 123.020 129.838 114.795 1.00 98.37 210 GLN B C 1
ATOM 4507 O O . GLN H 1 210 ? 123.366 129.443 113.682 1.00 98.37 210 GLN B O 1
ATOM 4513 N N . THR H 1 211 ? 121.754 129.842 115.205 1.00 100.72 211 THR B N 1
ATOM 4514 C CA . THR H 1 211 ? 120.697 129.453 114.278 1.00 100.72 211 THR B CA 1
ATOM 4515 C C . THR H 1 211 ? 120.731 130.315 113.024 1.00 100.72 211 THR B C 1
ATOM 4516 O O . THR H 1 211 ? 120.639 129.801 111.903 1.00 100.72 211 THR B O 1
ATOM 4520 N N . LEU H 1 212 ? 120.882 131.630 113.195 1.00 105.07 212 LEU B N 1
ATOM 4521 C CA . LEU H 1 212 ? 120.938 132.517 112.038 1.00 105.07 212 LEU B CA 1
ATOM 4522 C C . LEU H 1 212 ? 122.152 132.220 111.167 1.00 105.07 212 LEU B C 1
ATOM 4523 O O . LEU H 1 212 ? 122.057 132.246 109.937 1.00 105.07 212 LEU B O 1
ATOM 4528 N N . ILE H 1 213 ? 123.302 131.939 111.781 1.00 101.47 213 ILE B N 1
ATOM 4529 C CA . ILE H 1 213 ? 124.508 131.653 111.011 1.00 101.47 213 ILE B CA 1
ATOM 4530 C C . ILE H 1 213 ? 124.318 130.393 110.183 1.00 101.47 213 ILE B C 1
ATOM 4531 O O . ILE H 1 213 ? 124.660 130.353 108.994 1.00 101.47 213 ILE B O 1
ATOM 4536 N N . LEU H 1 214 ? 123.770 129.341 110.795 1.00 99.95 214 LEU B N 1
ATOM 4537 C CA . LEU H 1 214 ? 123.572 128.102 110.051 1.00 99.95 214 LEU B CA 1
ATOM 4538 C C . LEU H 1 214 ? 122.556 128.281 108.929 1.00 99.95 214 LEU B C 1
ATOM 4539 O O . LEU H 1 214 ? 122.761 127.778 107.818 1.00 99.95 214 LEU B O 1
ATOM 4544 N N . VAL H 1 215 ? 121.467 129.011 109.186 1.00 108.77 215 VAL B N 1
ATOM 4545 C CA . VAL H 1 215 ? 120.481 129.253 108.136 1.00 108.77 215 VAL B CA 1
ATOM 4546 C C . VAL H 1 215 ? 121.095 130.053 106.994 1.00 108.77 215 VAL B C 1
ATOM 4547 O O . VAL H 1 215 ? 120.874 129.751 105.814 1.00 108.77 215 VAL B O 1
ATOM 4551 N N . ALA H 1 216 ? 121.874 131.087 107.322 1.00 109.40 216 ALA B N 1
ATOM 4552 C CA . ALA H 1 216 ? 122.478 131.914 106.286 1.00 109.40 216 ALA B CA 1
ATOM 4553 C C . ALA H 1 216 ? 123.479 131.123 105.457 1.00 109.40 216 ALA B C 1
ATOM 4554 O O . ALA H 1 216 ? 123.528 131.265 104.231 1.00 109.40 216 ALA B O 1
ATOM 4556 N N . ILE H 1 217 ? 124.293 130.288 106.107 1.00 110.24 217 ILE B N 1
ATOM 4557 C CA . ILE H 1 217 ? 125.242 129.481 105.350 1.00 110.24 217 ILE B CA 1
ATOM 4558 C C . ILE H 1 217 ? 124.509 128.469 104.484 1.00 110.24 217 ILE B C 1
ATOM 4559 O O . ILE H 1 217 ? 124.927 128.186 103.360 1.00 110.24 217 ILE B O 1
ATOM 4564 N N . GLY H 1 218 ? 123.394 127.924 104.974 1.00 116.58 218 GLY B N 1
ATOM 4565 C CA . GLY H 1 218 ? 122.604 127.033 104.139 1.00 116.58 218 GLY B CA 1
ATOM 4566 C C . GLY H 1 218 ? 122.066 127.723 102.900 1.00 116.58 218 GLY B C 1
ATOM 4567 O O . GLY H 1 218 ? 122.118 127.179 101.794 1.00 116.58 218 GLY B O 1
ATOM 4568 N N . VAL H 1 219 ? 121.539 128.936 103.069 1.00 121.81 219 VAL B N 1
ATOM 4569 C CA . VAL H 1 219 ? 121.006 129.675 101.926 1.00 121.81 219 VAL B CA 1
ATOM 4570 C C . VAL H 1 219 ? 122.117 130.025 100.943 1.00 121.81 219 VAL B C 1
ATOM 4571 O O . VAL H 1 219 ? 121.945 129.901 99.723 1.00 121.81 219 VAL B O 1
ATOM 4575 N N . TRP H 1 220 ? 123.266 130.476 101.450 1.00 124.28 220 TRP B N 1
ATOM 4576 C CA . TRP H 1 220 ? 124.396 130.768 100.573 1.00 124.28 220 TRP B CA 1
ATOM 4577 C C . TRP H 1 220 ? 124.848 129.518 99.840 1.00 124.28 220 TRP B C 1
ATOM 4578 O O . TRP H 1 220 ? 125.209 129.573 98.661 1.00 124.28 220 TRP B O 1
ATOM 4589 N N . GLN H 1 221 ? 124.845 128.381 100.532 1.00 128.99 221 GLN B N 1
ATOM 4590 C CA . GLN H 1 221 ? 125.203 127.117 99.911 1.00 128.99 221 GLN B CA 1
ATOM 4591 C C . GLN H 1 221 ? 124.253 126.787 98.771 1.00 128.99 221 GLN B C 1
ATOM 4592 O O . GLN H 1 221 ? 124.686 126.398 97.679 1.00 128.99 221 GLN B O 1
ATOM 4598 N N . MET H 1 222 ? 122.951 126.963 98.999 1.00 142.97 222 MET B N 1
ATOM 4599 C CA . MET H 1 222 ? 121.967 126.709 97.952 1.00 142.97 222 MET B CA 1
ATOM 4600 C C . MET H 1 222 ? 122.196 127.616 96.752 1.00 142.97 222 MET B C 1
ATOM 4601 O O . MET H 1 222 ? 122.169 127.165 95.600 1.00 142.97 222 MET B O 1
ATOM 4606 N N . ARG H 1 223 ? 122.417 128.905 97.007 1.00 140.55 223 ARG B N 1
ATOM 4607 C CA . ARG H 1 223 ? 122.536 129.853 95.904 1.00 140.55 223 ARG B CA 1
ATOM 4608 C C . ARG H 1 223 ? 123.832 129.646 95.131 1.00 140.55 223 ARG B C 1
ATOM 4609 O O . ARG H 1 223 ? 123.880 129.861 93.913 1.00 140.55 223 ARG B O 1
ATOM 4617 N N . HIS H 1 224 ? 124.896 129.224 95.813 1.00 136.64 224 HIS B N 1
ATOM 4618 C CA . HIS H 1 224 ? 126.135 128.908 95.117 1.00 136.64 224 HIS B CA 1
ATOM 4619 C C . HIS H 1 224 ? 126.079 127.576 94.387 1.00 136.64 224 HIS B C 1
ATOM 4620 O O . HIS H 1 224 ? 126.811 127.395 93.411 1.00 136.64 224 HIS B O 1
ATOM 4627 N N . LEU H 1 225 ? 125.239 126.641 94.831 1.00 149.02 225 LEU B N 1
ATOM 4628 C CA . LEU H 1 225 ? 125.145 125.350 94.148 1.00 149.02 225 LEU B CA 1
ATOM 4629 C C . LEU H 1 225 ? 124.258 125.450 92.909 1.00 149.02 225 LEU B C 1
ATOM 4630 O O . LEU H 1 225 ? 124.573 124.886 91.855 1.00 149.02 225 LEU B O 1
ATOM 4635 N N . LYS H 1 226 ? 123.141 126.175 93.027 1.00 157.53 226 LYS B N 1
ATOM 4636 C CA . LYS H 1 226 ? 122.221 126.340 91.909 1.00 157.53 226 LYS B CA 1
ATOM 4637 C C . LYS H 1 226 ? 122.904 126.996 90.718 1.00 157.53 226 LYS B C 1
ATOM 4638 O O . LYS H 1 226 ? 122.801 126.522 89.581 1.00 157.53 226 LYS B O 1
ATOM 4644 N N . SER H 1 227 ? 123.616 128.096 90.971 1.00 157.83 227 SER B N 1
ATOM 4645 C CA . SER H 1 227 ? 124.333 128.775 89.900 1.00 157.83 227 SER B CA 1
ATOM 4646 C C . SER H 1 227 ? 125.451 127.899 89.354 1.00 157.83 227 SER B C 1
ATOM 4647 O O . SER H 1 227 ? 125.742 127.915 88.154 1.00 157.83 227 SER B O 1
ATOM 4650 N N . PHE H 1 228 ? 126.100 127.132 90.231 1.00 160.66 228 PHE B N 1
ATOM 4651 C CA . PHE H 1 228 ? 127.217 126.302 89.800 1.00 160.66 228 PHE B CA 1
ATOM 4652 C C . PHE H 1 228 ? 126.754 125.218 88.832 1.00 160.66 228 PHE B C 1
ATOM 4653 O O . PHE H 1 228 ? 127.437 124.920 87.846 1.00 160.66 228 PHE B O 1
ATOM 4661 N N . PHE H 1 229 ? 125.597 124.605 89.102 1.00 166.84 229 PHE B N 1
ATOM 4662 C CA . PHE H 1 229 ? 125.058 123.631 88.156 1.00 166.84 229 PHE B CA 1
ATOM 4663 C C . PHE H 1 229 ? 124.657 124.285 86.838 1.00 166.84 229 PHE B C 1
ATOM 4664 O O . PHE H 1 229 ? 124.941 123.751 85.759 1.00 166.84 229 PHE B O 1
ATOM 4672 N N . GLU H 1 230 ? 124.208 125.518 86.923 1.00 169.85 230 GLU B N 1
ATOM 4673 C CA . GLU H 1 230 ? 123.653 126.235 85.777 1.00 169.85 230 GLU B CA 1
ATOM 4674 C C . GLU H 1 230 ? 124.777 126.573 84.876 1.00 169.85 230 GLU B C 1
ATOM 4675 O O . GLU H 1 230 ? 124.734 126.393 83.661 1.00 169.85 230 GLU B O 1
ATOM 4681 N N . ALA H 1 231 ? 125.805 127.072 85.522 1.00 171.54 231 ALA B N 1
ATOM 4682 C CA . ALA H 1 231 ? 127.021 127.467 84.821 1.00 171.54 231 ALA B CA 1
ATOM 4683 C C . ALA H 1 231 ? 127.732 126.255 84.228 1.00 171.54 231 ALA B C 1
ATOM 4684 O O . ALA H 1 231 ? 128.297 126.324 83.131 1.00 171.54 231 ALA B O 1
ATOM 4686 N N . LYS H 1 232 ? 127.721 125.134 84.952 1.00 174.63 232 LYS B N 1
ATOM 4687 C CA . LYS H 1 232 ? 128.380 123.926 84.463 1.00 174.63 232 LYS B CA 1
ATOM 4688 C C . LYS H 1 232 ? 127.708 123.407 83.196 1.00 174.63 232 LYS B C 1
ATOM 4689 O O . LYS H 1 232 ? 128.380 122.931 82.275 1.00 174.63 232 LYS B O 1
ATOM 4695 N N . LYS H 1 233 ? 126.378 123.488 83.135 1.00 176.35 233 LYS B N 1
ATOM 4696 C CA . LYS H 1 233 ? 125.662 122.995 81.963 1.00 176.35 233 LYS B CA 1
ATOM 4697 C C . LYS H 1 233 ? 126.019 123.798 80.718 1.00 176.35 233 LYS B C 1
ATOM 4698 O O . LYS H 1 233 ? 126.044 123.254 79.606 1.00 176.35 233 LYS B O 1
ATOM 4704 N N . LEU H 1 234 ? 126.297 125.089 80.881 1.00 180.90 234 LEU B N 1
ATOM 4705 C CA . LEU H 1 234 ? 126.664 125.949 79.765 1.00 180.90 234 LEU B CA 1
ATOM 4706 C C . LEU H 1 234 ? 128.114 125.770 79.329 1.00 180.90 234 LEU B C 1
ATOM 4707 O O . LEU H 1 234 ? 128.483 126.252 78.254 1.00 180.90 234 LEU B O 1
ATOM 4712 N N . VAL H 1 235 ? 128.934 125.094 80.129 1.00 186.13 235 VAL B N 1
ATOM 4713 C CA . VAL H 1 235 ? 130.336 124.874 79.794 1.00 186.13 235 VAL B CA 1
ATOM 4714 C C . VAL H 1 235 ? 130.896 123.710 80.604 1.00 186.13 235 VAL B C 1
ATOM 4715 O O . VAL H 1 235 ? 131.617 122.863 80.078 1.00 186.13 235 VAL B O 1
#

InterPro domains:
  IPR009038 GOLD domain [PF01105] (37-230)
  IPR009038 GOLD domain [PS50866] (47-145)
  IPR009038 GOLD domain [SM01190] (37-230)
  IPR015720 Transmembrane emp24 domain-containing protein [PTHR22811] (24-230)

Sequence (544 aa):
DKLSELQLRVRQLVEQVEQIQKEQNYQRWREERFRQTSESTNQRVLWWSILQTLILVAIGVWQMRHLKSFFEAKKLVDKLSELQLRVRQLVEQVEQIQKEQNYQRWREERFRQTSESTNQRVLWWSILQTLILVAIGVWQMRHLKSFFEAKKLVSTNQRVLWWSILQTLILVAIGVWQMRHLKSFFEAKKLVAAKDKLSELQLRVRQLVEQVEQIQKEQNYQRWREERFRQTSESTNQRVLWWSILQTLILVAIGVWQMRHLKSFFEAKKLVDKLSELQLRVRQLVEQVEQIQKEQNYQRWREERFRQTSESTNQRVLWWSILQTLILVAIGVWQMRHLKSFFEAKKLVDKLSELQLRVRQLVEQVEQIQKEQNYQRWREERFRQTSESTNQRVLWWSILQTLILVAIGVWQMRHLKSFFEAKKLVSTNQRVLWWSILQTLILVAIGVWQMRHLKSFFEAKKLVAAKDKLSELQLRVRQLVEQVEQIQKEQNYQRWREERFRQTSESTNQRVLWWSILQTLILVAIGVWQMRHLKSFFEAKKLV

B-factor: mean 123.99, std 30.13, range [20.0, 199.37]

Radius of gyration: 35.34 Å; Cα contacts (8 Å, |Δi|>4): 204; chains: 8; bounding box: 46×44×115 Å

Secondary structure (DSSP, 8-state):
-HHHHHHHHHHHHTTTTHHHHHHHHHHHHHHHHHHHHHHHHHHHTTTHHHHHHHHHHHHHHHHHHHHHHHHHHHHH-/-TTHHHHHHHHHHHHHHHHHHHHHHHHHHHHHHHHHHHHHHHHHHHHHHHHHHHHHHHHHHHHHHHHHHHHHHHHHHHH-/-HHHHHHHHHHHHHHHHHHHHHHHHHHHHHHHHHHHHHHHHHHHHHHHHHHHHHHHHHHHHHHHHHHHHHHHHHHH-/-HHHHHHHHHHHHHHHHHHHHHHHHHHHHHHHHHHHHHHHHHHHHHHHHHHHHHHHHHHHHHHHHHHHHHHHHHHH-/-HHHHHHHHHHHHHHHHHHHHHHHHHHHHHTHHHHHHHHHHHHHHHHHHHHHHHHHHHHHHHHHHHHHHHHHHHHHHHH-/-HHHHHHHHHHHHHHHHHHHHHHHHHHHHHHHHHHHHHHHHHHHHHHHHHHHHHHHHHHHHHHHHHHHHHHHHHHH-/-HHHHHHHHHHTHHHHHHHHHHHHHHHHHHHHHHHHH-/-HHHHHHHHHHHHHHHHHHHHHHHHHHHHHHHHHHHH-

Foldseek 3Di:
DCVVVVVVVVVVVVVVVVVVVVVVVVVCVVVVVVVVVVVVVVVVVVVVVVVVVVVVVVVVVVVVVCCCPVVVVVVVD/DVVVVVVVVVVVVVVVVVVVVVVVVVVVVVVVVVVVVVVVVVVVVVVVVVVVVVVVVVVVVVVVVVVCCVPVVVVVD/DVVVVVVVVVVVVVVVVVVVVVVVVVVVVVVVVVVVVD/DVVVVVVVVVVVVVVVVVVVVVVVVVVVVVVVCVVVVVVVVVVVVVVVVVVVVVVVVVVVVVVVVVVVVVVVVVVVVVVD/DVVVVVVVVVVVVVVVVVVVVVVVVVVVVVVVVVVVVVVVVVVVVVVVVVVVVVVVVVVVVVVVVVCVVVVVVVVVD/DVVVVVVVVVVVVVVVVVVVVVVVVVVVVVVVVVVVVVVVVVVVVVVVVVVVVVVVVVVVVVVVVPVVVVVVVVVVD/DVVVVVVVCVVVVVVVVVVVVVVVVVVVVVVVVVVVVD/DVVVVVVVVVVVVVVVVVVVVVVVVVVVVVVVVVVVVVPVVVVVVVVVVVVVVVVVVVVVVVVVVVVVVVVVVVVVVVVD

Solvent-accessible surface area: 32120 Å² total; per-residue (Å²): 160,132,36,65,100,23,13,80,89,6,77,100,2,13,124,49,0,7,104,3,12,70,69,9,23,112,21,48,126,121,10,9,122,34,13,19,56,17,26,35,17,34,22,102,18,10,27,93,15,4,42,10,9,47,87,18,41,63,51,12,57,152,26,20,115,50,10,69,70,121,8,72,49,93,94,143,159,159,106,54,54,106,9,53,102,63,10,123,97,2,44,105,39,2,78,88,5,78,112,50,21,97,101,6,140,114,85,7,105,122,22,87,113,59,25,70,61,54,23,67,151,35,10,140,94,27,38,101,17,13,104,88,15,34,60,48,13,40,144,12,25,160,78,4,106,73,73,24,33,50,149,115,130,163,128,43,34,102,130,11,13,170,94,22,64,85,11,26,115,66,24,38,56,36,19,55,94,45,44,161,77,12,64,75,31,10,83,52,37,94,155,84,104,66,180,62,43,29,52,19,2,48,45,21,13,141,28,5,24,21,8,2,63,6,2,61,87,16,5,91,16,31,113,66,29,13,102,85,5,102,121,50,32,85,45,3,47,96,31,12,54,132,6,21,69,47,3,24,105,39,26,41,60,50,22,56,109,37,31,155,64,10,50,59,31,21,83,55,39,131,162,163,130,133,32,50,73,3,26,99,110,6,87,115,20,8,103,74,0,35,87,1,8,64,65,2,2,104,8,16,32,127,13,13,120,59,17,22,54,24,36,35,5,22,17,114,18,19,30,113,18,6,44,14,8,46,83,17,40,60,50,17,47,150,14,19,150,52,5,92,64,128,8,71,50,94,94,142,159,151,122,46,57,85,5,43,96,74,7,120,119,7,60,114,49,6,95,114,4,55,105,38,6,80,88,5,80,133,67,20,78,134,40,92,107,68,23,111,46,42,31,79,155,42,44,155,111,18,62,107,11,4,115,83,14,32,62,57,8,47,137,26,11,144,61,5,66,62,55,12,59,51,143,76,138,166,99,49,38,88,137,11,10,178,49,11,77,93,6,27,110,66,23,38,56,43,17,71,129,45,34,159,54,10,64,76,18,3,84,53,9,77,155,92,105,56,167,70,43,23,57,19,2,34,62,29,1,115,27,1,37,70,18,2,67,14,1,52,106,14,6,84,29,33,101,103,20,11,83,50,6,135,114,25,18,101,33,7,36,86,23,12,72,142,6,24,66,51,5,25,103,36,24,39,58,49,13,61,90,40,26,148,62,22,65,55,37,4,68,55,40,113,162,164

Organism: Homo sapiens (NCBI:txid9606)